Protein AF-A0A8B6HV12-F1 (afdb_monomer_lite)

Sequence (430 aa):
MKSYNDNFTEFLCEVPSLKGTCTEIAQTIPESPYLFPIHIETISIPLNNMDILFTEIISSLREAFEICRKKASEVLVWLLSDTDRNWNEEIPHSLPIGYAMKGCSLPTSPMRNMHNAILQACYDKDIHIACSCFDSQWVKLATRDASDKPLTLLQLQRDVSEKSRKTSRDVILNELTRTPIAQTLEDLTIDKKDKGGHQKSSVQAKWKDKDVQILKKSIADTQILKKLSHDELNVIIGSTEQLQKKAGLMIRKSWRILEKVNGISKLVGDGKQIESERKVRSMLTLREFAARRIKGSSAQNTKKVPKDILNLVYSTISYQAAYIDLIAKCPFDKNFEEIGSTEWFSYPEFNDIRQNLVPACIDAHHLLVNLRSNVCTDGLQNIRKQAWVAVANKNRDIISKSLVIVIIDKQNNAFAKRTFSRDVEIEMRN

Structure (mmCIF, N/CA/C/O backbone):
data_AF-A0A8B6HV12-F1
#
_entry.id   AF-A0A8B6HV12-F1
#
loop_
_atom_site.group_PDB
_atom_site.id
_atom_site.type_symbol
_atom_site.label_atom_id
_atom_site.label_alt_id
_atom_site.label_comp_id
_atom_site.label_asym_id
_atom_site.label_entity_id
_atom_site.label_seq_id
_atom_site.pdbx_PDB_ins_code
_atom_site.Cartn_x
_atom_site.Cartn_y
_atom_site.Cartn_z
_atom_site.occupancy
_atom_site.B_iso_or_equiv
_atom_site.auth_seq_id
_atom_site.auth_comp_id
_atom_site.auth_asym_id
_atom_site.auth_atom_id
_atom_site.pdbx_PDB_model_num
ATOM 1 N N . MET A 1 1 ? 1.681 -13.375 -44.499 1.00 34.62 1 MET A N 1
ATOM 2 C CA . MET A 1 1 ? 2.850 -13.696 -43.657 1.00 34.62 1 MET A CA 1
ATOM 3 C C . MET A 1 1 ? 4.015 -12.798 -44.079 1.00 34.62 1 MET A C 1
ATOM 5 O O . MET A 1 1 ? 4.843 -13.196 -44.886 1.00 34.62 1 MET A O 1
ATOM 9 N N . LYS A 1 2 ? 4.023 -11.536 -43.629 1.00 30.17 2 LYS A N 1
ATOM 10 C CA . LYS A 1 2 ? 5.255 -10.737 -43.634 1.00 30.17 2 LYS A CA 1
ATOM 11 C C . LYS A 1 2 ? 5.960 -11.138 -42.347 1.00 30.17 2 LYS A C 1
ATOM 13 O O . LYS A 1 2 ? 5.398 -10.922 -41.278 1.00 30.17 2 LYS A O 1
ATOM 18 N N . SER A 1 3 ? 7.102 -11.808 -42.458 1.00 33.09 3 SER A N 1
ATOM 19 C CA . SER A 1 3 ? 8.025 -11.965 -41.337 1.00 33.09 3 SER A CA 1
ATOM 20 C C . SER A 1 3 ? 8.177 -10.610 -40.650 1.00 33.09 3 SER A C 1
ATOM 22 O O . SER A 1 3 ? 8.246 -9.587 -41.337 1.00 33.09 3 SER A O 1
ATOM 24 N N . TYR A 1 4 ? 8.207 -10.592 -39.316 1.00 37.22 4 TYR A N 1
ATOM 25 C CA . TYR A 1 4 ? 8.842 -9.504 -38.578 1.00 37.22 4 TYR A CA 1
ATOM 26 C C . TYR A 1 4 ? 10.271 -9.410 -39.129 1.00 37.22 4 TYR A C 1
ATOM 28 O O . TYR A 1 4 ? 11.141 -10.189 -38.760 1.00 37.22 4 TYR A O 1
ATOM 36 N N . ASN A 1 5 ? 10.453 -8.588 -40.163 1.00 36.97 5 ASN A N 1
ATOM 37 C CA . ASN A 1 5 ? 11.727 -8.394 -40.827 1.00 36.97 5 ASN A CA 1
ATOM 38 C C . ASN A 1 5 ? 12.650 -7.750 -39.800 1.00 36.97 5 ASN A C 1
ATOM 40 O O . ASN A 1 5 ? 12.272 -6.737 -39.212 1.00 36.97 5 ASN A O 1
ATOM 44 N N . ASP A 1 6 ? 13.868 -8.273 -39.681 1.00 42.94 6 ASP A N 1
ATOM 45 C CA . ASP A 1 6 ? 14.970 -7.716 -38.882 1.00 42.94 6 ASP A CA 1
ATOM 46 C C . ASP A 1 6 ? 15.202 -6.205 -39.119 1.00 42.94 6 ASP A C 1
ATOM 48 O O . ASP A 1 6 ? 15.826 -5.529 -38.312 1.00 42.94 6 ASP A O 1
ATOM 52 N N . ASN A 1 7 ? 14.630 -5.645 -40.190 1.00 40.28 7 ASN A N 1
ATOM 53 C CA . ASN A 1 7 ? 14.662 -4.229 -40.549 1.00 40.28 7 ASN A CA 1
ATOM 54 C C . ASN A 1 7 ? 13.655 -3.328 -39.795 1.00 40.28 7 ASN A C 1
ATOM 56 O O . ASN A 1 7 ? 13.691 -2.119 -40.009 1.00 40.28 7 ASN A O 1
ATOM 60 N N . PHE A 1 8 ? 12.740 -3.864 -38.972 1.00 43.97 8 PHE A N 1
ATOM 61 C CA . PHE A 1 8 ? 11.731 -3.065 -38.237 1.00 43.97 8 PHE A CA 1
ATOM 62 C C . PHE A 1 8 ? 11.783 -3.213 -36.710 1.00 43.97 8 PHE A C 1
ATOM 64 O O . PHE A 1 8 ? 10.969 -2.616 -36.009 1.00 43.97 8 PHE A O 1
ATOM 71 N N . THR A 1 9 ? 12.729 -3.988 -36.185 1.00 43.44 9 THR A N 1
ATOM 72 C CA . THR A 1 9 ? 12.928 -4.171 -34.743 1.00 43.44 9 THR A CA 1
ATOM 73 C C . THR A 1 9 ? 14.221 -3.489 -34.320 1.00 43.44 9 THR A C 1
ATOM 75 O O . THR A 1 9 ? 15.307 -3.979 -34.608 1.00 43.44 9 THR A O 1
ATOM 78 N N . GLU A 1 10 ? 14.107 -2.351 -33.635 1.00 44.44 10 GLU A N 1
ATOM 79 C CA . GLU A 1 10 ? 15.243 -1.656 -33.029 1.00 44.44 10 GLU A CA 1
ATOM 80 C C . GLU A 1 10 ? 15.335 -2.017 -31.540 1.00 44.44 10 GLU A C 1
ATOM 82 O O . GLU A 1 10 ? 14.363 -1.904 -30.792 1.00 44.44 10 GLU A O 1
ATOM 87 N N . PHE A 1 11 ? 16.511 -2.463 -31.101 1.00 45.81 11 PHE A N 1
ATOM 88 C CA . PHE A 1 11 ? 16.808 -2.650 -29.686 1.00 45.81 11 PHE A CA 1
ATOM 89 C C . PHE A 1 11 ? 16.923 -1.279 -29.013 1.00 45.81 11 PHE A C 1
ATOM 91 O O . PHE A 1 11 ? 17.863 -0.536 -29.283 1.00 45.81 11 PHE A O 1
ATOM 98 N N . LEU A 1 12 ? 15.954 -0.935 -28.161 1.00 48.12 12 LEU A N 1
ATOM 99 C CA . LEU A 1 12 ? 15.852 0.418 -27.609 1.00 48.12 12 LEU A CA 1
ATOM 100 C C . LEU A 1 12 ? 16.973 0.738 -26.619 1.00 48.12 12 LEU A C 1
ATOM 102 O O . LEU A 1 12 ? 17.582 1.801 -26.712 1.00 48.12 12 LEU A O 1
ATOM 106 N N . CYS A 1 13 ? 17.277 -0.168 -25.690 1.00 35.97 13 CYS A N 1
ATOM 107 C CA . CYS A 1 13 ? 18.417 0.003 -24.794 1.00 35.97 13 CYS A CA 1
ATOM 108 C C . CYS A 1 13 ? 18.760 -1.273 -24.018 1.00 35.97 13 CYS A C 1
ATOM 110 O O . CYS A 1 13 ? 17.884 -2.007 -23.555 1.00 35.97 13 CYS A O 1
ATOM 112 N N . GLU A 1 14 ? 20.057 -1.473 -23.784 1.00 37.72 14 GLU A N 1
ATOM 113 C CA . GLU A 1 14 ? 20.550 -2.352 -22.730 1.00 37.72 14 GLU A CA 1
ATOM 114 C C . GLU A 1 14 ? 20.715 -1.490 -21.487 1.00 37.72 14 GLU A C 1
ATOM 116 O O . GLU A 1 14 ? 21.458 -0.508 -21.501 1.00 37.72 14 GLU A O 1
ATOM 121 N N . VAL A 1 15 ? 20.021 -1.836 -20.406 1.00 37.62 15 VAL A N 1
ATOM 122 C CA . VAL A 1 15 ? 20.303 -1.208 -19.122 1.00 37.62 15 VAL A CA 1
ATOM 123 C C . VAL A 1 15 ? 21.504 -1.949 -18.548 1.00 37.62 15 VAL A C 1
ATOM 125 O O . VAL A 1 15 ? 21.370 -3.130 -18.210 1.00 37.62 15 VAL A O 1
ATOM 128 N N . PRO A 1 16 ? 22.687 -1.316 -18.449 1.00 35.84 16 PRO A N 1
ATOM 129 C CA . PRO A 1 16 ? 23.860 -2.007 -17.954 1.00 35.84 16 PRO A CA 1
ATOM 130 C C . PRO A 1 16 ? 23.553 -2.559 -16.562 1.00 35.84 16 PRO A C 1
ATOM 132 O O . PRO A 1 16 ? 23.047 -1.854 -15.685 1.00 35.84 16 PRO 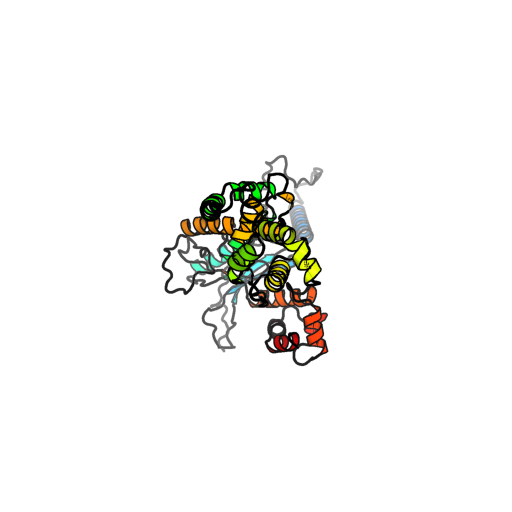A O 1
ATOM 135 N N . SER A 1 17 ? 23.870 -3.840 -16.357 1.00 33.25 17 SER A N 1
ATOM 136 C CA . SER A 1 17 ? 24.008 -4.401 -15.015 1.00 33.25 17 SER A CA 1
ATOM 137 C C . SER A 1 17 ? 24.806 -3.400 -14.182 1.00 33.25 17 SER A C 1
ATOM 139 O O . SER A 1 17 ? 25.879 -2.986 -14.620 1.00 33.25 17 SER A O 1
ATOM 141 N N . LEU A 1 18 ? 24.270 -2.982 -13.028 1.00 34.25 18 LEU A N 1
ATOM 142 C CA . LEU A 1 18 ? 24.959 -2.105 -12.079 1.00 34.25 18 LEU A CA 1
ATOM 143 C C . LEU A 1 18 ? 26.288 -2.758 -11.673 1.00 34.25 18 LEU A C 1
ATOM 145 O O . LEU A 1 18 ? 26.372 -3.485 -10.683 1.00 34.25 18 LEU A O 1
ATOM 149 N N . LYS A 1 19 ? 27.332 -2.519 -12.461 1.00 35.25 19 LYS A N 1
ATOM 150 C CA . LYS A 1 19 ? 28.715 -2.720 -12.075 1.00 35.25 19 LYS A CA 1
ATOM 151 C C . LYS A 1 19 ? 29.102 -1.495 -11.263 1.00 35.25 19 LYS A C 1
ATOM 153 O O . LYS A 1 19 ? 29.006 -0.371 -11.749 1.00 35.25 19 LYS A O 1
ATOM 158 N N . GLY A 1 20 ? 29.580 -1.733 -10.041 1.00 41.12 20 GLY A N 1
ATOM 159 C CA . GLY A 1 20 ? 30.559 -0.829 -9.452 1.00 41.12 20 GLY A CA 1
ATOM 160 C C . GLY A 1 20 ? 31.652 -0.609 -10.493 1.00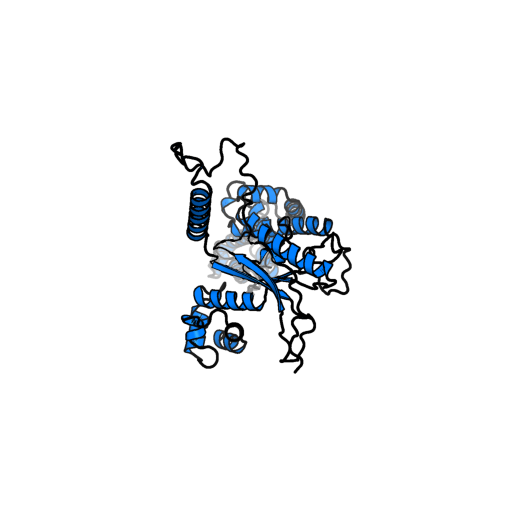 41.12 20 GLY A C 1
ATOM 161 O O . GLY A 1 20 ? 32.151 -1.564 -11.093 1.00 41.12 20 GLY A O 1
ATOM 162 N N . THR A 1 21 ? 31.924 0.648 -10.798 1.00 29.94 21 THR A N 1
ATOM 163 C CA . THR A 1 21 ? 32.889 1.033 -11.817 1.00 29.94 21 THR A CA 1
ATOM 164 C C . THR A 1 21 ? 34.280 0.572 -11.384 1.00 29.94 21 THR A C 1
ATOM 166 O O . THR A 1 21 ? 34.861 1.090 -10.439 1.00 29.94 21 THR A O 1
ATOM 169 N N . CYS A 1 22 ? 34.844 -0.410 -12.092 1.00 35.16 22 CYS A N 1
ATOM 170 C CA . CYS A 1 22 ? 36.248 -0.821 -11.959 1.00 35.16 22 CYS A CA 1
ATOM 171 C C . CYS A 1 22 ? 37.221 0.158 -12.644 1.00 35.16 22 CYS A C 1
ATOM 173 O O . CYS A 1 22 ? 38.280 -0.259 -13.098 1.00 35.16 22 CYS A O 1
ATOM 175 N N . THR A 1 23 ? 36.889 1.445 -12.754 1.00 32.81 23 THR A N 1
ATOM 176 C CA . THR A 1 23 ? 37.728 2.416 -13.478 1.00 32.81 23 THR A CA 1
ATOM 177 C C . THR A 1 23 ? 38.331 3.509 -12.610 1.00 32.81 23 THR A C 1
ATOM 179 O O . THR A 1 23 ? 39.078 4.325 -13.127 1.00 32.81 23 THR A O 1
ATOM 182 N N . GLU A 1 24 ? 38.135 3.470 -11.293 1.00 34.88 24 GLU A N 1
ATOM 183 C CA . GLU A 1 24 ? 38.928 4.280 -10.363 1.00 34.88 24 GLU A CA 1
ATOM 184 C C . GLU A 1 24 ? 39.480 3.405 -9.235 1.00 34.88 24 GLU A C 1
ATOM 186 O O . GLU A 1 24 ? 39.283 3.653 -8.052 1.00 34.88 24 GLU A O 1
ATOM 191 N N . ILE A 1 25 ? 40.249 2.377 -9.607 1.00 35.16 25 ILE A N 1
ATOM 192 C CA . ILE A 1 25 ? 41.368 1.949 -8.756 1.00 35.16 25 ILE A CA 1
ATOM 193 C C . ILE A 1 25 ? 42.510 2.936 -9.028 1.00 35.16 25 ILE A C 1
ATOM 195 O O . ILE A 1 25 ? 43.546 2.596 -9.591 1.00 35.16 25 ILE A O 1
ATOM 199 N N . ALA A 1 26 ? 42.286 4.199 -8.670 1.00 32.53 26 ALA A N 1
ATOM 200 C CA . ALA A 1 26 ? 43.375 5.070 -8.284 1.00 32.53 26 ALA A CA 1
ATOM 201 C C . ALA A 1 26 ? 43.562 4.834 -6.786 1.00 32.53 26 ALA A C 1
ATOM 203 O O . ALA A 1 26 ? 42.659 5.033 -5.975 1.00 32.53 26 ALA A O 1
ATOM 204 N N . GLN A 1 27 ? 44.729 4.311 -6.441 1.00 38.81 27 GLN A N 1
ATOM 205 C CA . GLN A 1 27 ? 45.212 4.159 -5.080 1.00 38.81 27 GLN A CA 1
ATOM 206 C C . GLN A 1 27 ? 45.199 5.517 -4.355 1.00 38.81 27 GLN A C 1
ATOM 208 O O . GLN A 1 27 ? 46.199 6.223 -4.406 1.00 38.81 27 GLN A O 1
ATOM 213 N N . THR A 1 28 ? 44.114 5.922 -3.689 1.00 37.81 28 THR A N 1
ATOM 214 C CA . THR A 1 28 ? 44.149 7.189 -2.924 1.00 37.81 28 THR A CA 1
ATOM 215 C C . THR A 1 28 ? 43.340 7.244 -1.632 1.00 37.81 28 THR A C 1
ATOM 217 O O . THR A 1 28 ? 43.412 8.267 -0.959 1.00 37.81 28 THR A O 1
ATOM 220 N N . ILE A 1 29 ? 42.640 6.189 -1.196 1.00 38.66 29 ILE A N 1
ATOM 221 C CA . ILE A 1 29 ? 41.880 6.256 0.067 1.00 38.66 29 ILE A CA 1
ATOM 222 C C . ILE A 1 29 ? 42.426 5.244 1.086 1.00 38.66 29 ILE A C 1
ATOM 224 O O . ILE A 1 29 ? 42.129 4.050 0.981 1.00 38.66 29 ILE A O 1
ATOM 228 N N . PRO A 1 30 ? 43.214 5.691 2.084 1.00 38.28 30 PRO A N 1
ATOM 229 C CA . PRO A 1 30 ? 43.403 4.927 3.310 1.00 38.28 30 PRO A CA 1
ATOM 230 C C . PRO A 1 30 ? 42.019 4.760 3.958 1.00 38.28 30 PRO A C 1
ATOM 232 O O . PRO A 1 30 ? 41.317 5.754 4.088 1.00 38.28 30 PRO A O 1
ATOM 235 N N . GLU A 1 31 ? 41.646 3.530 4.347 1.00 44.97 31 GLU A N 1
ATOM 236 C CA . GLU A 1 31 ? 40.352 3.131 4.968 1.00 44.97 31 GLU A CA 1
ATOM 237 C C . GLU A 1 31 ? 39.245 2.570 4.038 1.00 44.97 31 GLU A C 1
ATOM 239 O O . GLU A 1 31 ? 38.060 2.595 4.372 1.00 44.97 31 GLU A O 1
ATOM 244 N N . SER A 1 32 ? 39.594 1.959 2.899 1.00 40.44 32 SER A N 1
ATOM 245 C CA . SER A 1 32 ? 38.629 1.144 2.134 1.00 40.44 32 SER A CA 1
ATOM 246 C C . SER A 1 32 ? 38.302 -0.192 2.841 1.00 40.44 32 SER A C 1
ATOM 248 O O . SER A 1 32 ? 39.226 -0.915 3.222 1.00 40.44 32 SER A O 1
ATOM 250 N N . PRO A 1 33 ? 37.017 -0.599 2.950 1.00 36.94 33 PRO A N 1
ATOM 251 C CA . PRO A 1 33 ? 36.605 -1.876 3.550 1.00 36.94 33 PRO A CA 1
ATOM 252 C C . PRO A 1 33 ? 36.932 -3.110 2.684 1.00 36.94 33 PRO A C 1
ATOM 254 O O . PRO A 1 33 ? 36.574 -4.228 3.048 1.00 36.94 33 PRO A O 1
ATOM 257 N N . TYR A 1 34 ? 37.607 -2.924 1.544 1.00 36.28 34 TYR A N 1
ATOM 258 C CA . TYR A 1 34 ? 37.983 -3.976 0.593 1.00 36.28 34 TYR A CA 1
ATOM 259 C C . TYR A 1 34 ? 39.492 -4.277 0.599 1.00 36.28 34 TYR A C 1
ATOM 261 O O . TYR A 1 34 ? 40.091 -4.518 -0.448 1.00 36.28 34 TYR A O 1
ATOM 269 N N . LEU A 1 35 ? 40.125 -4.261 1.774 1.00 34.62 35 LEU A N 1
ATOM 270 C CA . LEU A 1 35 ? 41.507 -4.711 1.949 1.00 34.62 35 LEU A CA 1
ATOM 271 C C . LEU A 1 35 ? 41.564 -6.247 1.993 1.00 34.62 35 LEU A C 1
ATOM 273 O O . LEU A 1 35 ? 41.296 -6.855 3.027 1.00 34.62 35 LEU A O 1
ATOM 277 N N . PHE A 1 36 ? 41.961 -6.875 0.887 1.00 38.31 36 PHE A N 1
ATOM 278 C CA . PHE A 1 36 ? 42.580 -8.203 0.922 1.00 38.31 36 PHE A CA 1
ATOM 279 C C . PHE A 1 36 ? 44.100 -8.020 0.829 1.00 38.31 36 PHE A C 1
ATOM 281 O O . PHE A 1 36 ? 44.557 -7.341 -0.093 1.00 38.31 36 PHE A O 1
ATOM 288 N N . PRO A 1 37 ? 44.909 -8.590 1.742 1.00 33.69 37 PRO A N 1
ATOM 289 C CA . PRO A 1 37 ? 46.354 -8.534 1.604 1.00 33.69 37 PRO A CA 1
ATOM 290 C C . PRO A 1 37 ? 46.769 -9.488 0.479 1.00 33.69 37 PRO A C 1
ATOM 292 O O . PRO A 1 37 ? 46.736 -10.705 0.645 1.00 33.69 37 PRO A O 1
ATOM 295 N N . ILE A 1 38 ? 47.149 -8.941 -0.675 1.00 37.09 38 ILE A N 1
ATOM 296 C CA . ILE A 1 38 ? 47.872 -9.698 -1.699 1.00 37.09 38 ILE A CA 1
ATOM 297 C C . ILE A 1 38 ? 49.355 -9.421 -1.464 1.00 37.09 38 ILE A C 1
ATOM 299 O O . ILE A 1 38 ? 49.856 -8.348 -1.796 1.00 37.09 38 ILE A O 1
ATOM 303 N N . HIS A 1 39 ? 50.055 -10.378 -0.857 1.00 32.56 39 HIS A N 1
ATOM 304 C CA . HIS A 1 39 ? 51.513 -10.393 -0.891 1.00 32.56 39 HIS A CA 1
ATOM 305 C C . HIS A 1 39 ? 51.941 -10.703 -2.326 1.00 32.56 39 HIS A C 1
ATOM 307 O O . HIS A 1 39 ? 51.867 -11.845 -2.768 1.00 32.56 39 HIS A O 1
ATOM 313 N N . ILE A 1 40 ? 52.341 -9.671 -3.067 1.00 38.94 40 ILE A N 1
ATOM 314 C CA . ILE A 1 40 ? 53.006 -9.847 -4.356 1.00 38.94 40 ILE A CA 1
ATOM 315 C C . ILE A 1 40 ? 54.492 -10.000 -4.047 1.00 38.94 40 ILE A C 1
ATOM 317 O O . ILE A 1 40 ? 55.184 -9.015 -3.792 1.00 38.94 40 ILE A O 1
ATOM 321 N N . GLU A 1 41 ? 54.975 -11.240 -4.022 1.00 35.75 41 GLU A N 1
ATOM 322 C CA . GLU A 1 41 ? 56.409 -11.487 -4.126 1.00 35.75 41 GLU A CA 1
ATOM 323 C C . GLU A 1 41 ? 56.866 -11.023 -5.511 1.00 35.75 41 GLU A C 1
ATOM 325 O O . GLU A 1 41 ? 56.341 -11.449 -6.541 1.00 35.75 41 GLU A O 1
ATOM 330 N N . THR A 1 42 ? 57.812 -10.088 -5.545 1.00 38.34 42 THR A N 1
ATOM 331 C CA . THR A 1 42 ? 58.391 -9.567 -6.782 1.00 38.34 42 THR A CA 1
ATOM 332 C C . THR A 1 42 ? 59.242 -10.656 -7.428 1.00 38.34 42 THR A C 1
ATOM 334 O O . THR A 1 42 ? 60.418 -10.820 -7.111 1.00 38.34 42 THR A O 1
ATOM 337 N N . ILE A 1 43 ? 58.644 -11.412 -8.346 1.00 47.03 43 ILE A N 1
ATOM 338 C CA . ILE A 1 43 ? 59.371 -12.349 -9.202 1.00 47.03 43 ILE A CA 1
ATOM 339 C C . ILE A 1 43 ? 59.938 -11.548 -10.379 1.00 47.03 43 ILE A C 1
ATOM 341 O O . ILE A 1 43 ? 59.193 -10.966 -11.168 1.00 47.03 43 ILE A O 1
ATOM 345 N N . SER A 1 44 ? 61.264 -11.494 -10.502 1.00 44.03 44 SER A N 1
ATOM 346 C CA . SER A 1 44 ? 61.935 -10.942 -11.678 1.00 44.03 44 SER A CA 1
ATOM 347 C C . SER A 1 44 ? 61.836 -11.938 -12.838 1.00 44.03 44 SER A C 1
ATOM 349 O O . SER A 1 44 ? 62.525 -12.956 -12.863 1.00 44.03 44 SER A O 1
ATOM 351 N N . ILE A 1 45 ? 60.961 -11.659 -13.807 1.00 51.03 45 ILE A N 1
ATOM 352 C CA . ILE A 1 45 ? 60.772 -12.508 -14.992 1.00 51.03 45 ILE A CA 1
ATOM 353 C C . ILE A 1 45 ? 61.459 -11.847 -16.201 1.00 51.03 45 ILE A C 1
ATOM 355 O O . ILE A 1 45 ? 61.253 -10.655 -16.441 1.00 51.03 45 ILE A O 1
ATOM 359 N N . PRO A 1 46 ? 62.292 -12.577 -16.967 1.00 51.94 46 PRO A N 1
ATOM 360 C CA . PRO A 1 46 ? 62.948 -12.042 -18.156 1.00 51.94 46 PRO A CA 1
ATOM 361 C C . PRO A 1 46 ? 61.927 -11.689 -19.252 1.00 51.94 46 PRO A C 1
ATOM 363 O O . PRO A 1 46 ? 60.988 -12.439 -19.516 1.00 51.94 46 PRO A O 1
ATOM 366 N N . LEU A 1 47 ? 62.160 -10.555 -19.925 1.00 55.09 47 LEU A N 1
ATOM 367 C CA . LEU A 1 47 ? 61.275 -9.901 -20.906 1.00 55.09 47 LEU A CA 1
ATOM 368 C C . LEU A 1 47 ? 60.810 -10.766 -22.094 1.00 55.09 47 LEU A C 1
ATOM 370 O O . LEU A 1 47 ? 59.881 -10.376 -22.794 1.00 55.09 47 LEU A O 1
ATOM 374 N N . ASN A 1 48 ? 61.403 -11.939 -22.318 1.00 57.53 48 ASN A N 1
ATOM 375 C CA . ASN A 1 48 ? 61.129 -12.761 -23.499 1.00 57.53 48 ASN A CA 1
ATOM 376 C C . ASN A 1 48 ? 59.826 -13.579 -23.421 1.00 57.53 48 ASN A C 1
ATOM 378 O O . ASN A 1 48 ? 59.463 -14.196 -24.415 1.00 57.53 48 ASN A O 1
ATOM 382 N N . ASN A 1 49 ? 59.110 -13.561 -22.289 1.00 57.53 49 ASN A N 1
ATOM 383 C CA . ASN A 1 49 ? 57.855 -14.309 -22.096 1.00 57.53 49 ASN A CA 1
ATOM 384 C C . ASN A 1 49 ? 56.663 -13.427 -21.676 1.00 57.53 49 ASN A C 1
ATOM 386 O O . ASN A 1 49 ? 55.656 -13.942 -21.189 1.00 57.53 49 ASN A O 1
ATOM 390 N N . MET A 1 50 ? 56.756 -12.104 -21.851 1.00 58.50 50 MET A N 1
ATOM 391 C CA . MET A 1 50 ? 55.723 -11.166 -21.387 1.00 58.50 50 MET A CA 1
ATOM 392 C C . MET A 1 50 ? 54.350 -11.426 -22.019 1.00 58.50 50 MET A C 1
ATOM 394 O O . MET A 1 50 ? 53.351 -11.365 -21.313 1.00 58.50 50 MET A O 1
ATOM 398 N N . ASP A 1 51 ? 54.282 -11.797 -23.299 1.00 63.94 51 ASP A N 1
ATOM 399 C CA . ASP A 1 51 ? 53.001 -12.061 -23.975 1.00 63.94 51 ASP A CA 1
ATOM 400 C C . ASP A 1 51 ? 52.294 -13.316 -23.440 1.00 63.94 51 ASP A C 1
ATOM 402 O O . ASP A 1 51 ? 51.070 -13.334 -23.281 1.00 63.94 51 ASP A O 1
ATOM 406 N N . ILE A 1 52 ? 53.063 -14.356 -23.102 1.00 67.50 52 ILE A N 1
ATOM 407 C CA . ILE A 1 52 ? 52.541 -15.585 -22.489 1.00 67.50 52 ILE A CA 1
ATOM 408 C C . ILE A 1 52 ? 52.047 -15.269 -21.074 1.00 67.50 52 ILE A C 1
ATOM 410 O O . ILE A 1 52 ? 50.917 -15.607 -20.729 1.00 67.50 52 ILE A O 1
ATOM 414 N N . LEU A 1 53 ? 52.839 -14.517 -20.303 1.00 70.25 53 LEU A N 1
ATOM 415 C CA . LEU A 1 53 ? 52.487 -14.091 -18.950 1.00 70.25 53 LEU A CA 1
ATOM 416 C C . LEU A 1 53 ? 51.226 -13.208 -18.933 1.00 70.25 53 LEU A C 1
ATOM 418 O O . LEU A 1 53 ? 50.340 -13.409 -18.107 1.00 70.25 53 LEU A O 1
ATOM 422 N N . PHE A 1 54 ? 51.093 -12.256 -19.862 1.00 73.56 54 PHE A N 1
ATOM 423 C CA . PHE A 1 54 ? 49.888 -11.430 -19.986 1.00 73.56 54 PHE A CA 1
ATOM 424 C C . PHE A 1 54 ? 48.665 -12.255 -20.379 1.00 73.56 54 PHE A C 1
ATOM 426 O O . PHE A 1 54 ? 47.576 -12.016 -19.857 1.00 73.56 54 PHE A O 1
ATOM 433 N N . THR A 1 55 ? 48.834 -13.243 -21.256 1.00 73.50 55 THR A N 1
ATOM 434 C CA . THR A 1 55 ? 47.748 -14.150 -21.640 1.00 73.50 55 THR A CA 1
ATOM 435 C C . THR A 1 55 ? 47.286 -14.987 -20.445 1.00 73.50 55 THR A C 1
ATOM 437 O O . THR A 1 55 ? 46.083 -15.097 -20.203 1.00 73.50 55 THR A O 1
ATOM 440 N N . GLU A 1 56 ? 48.218 -15.506 -19.644 1.00 75.31 56 GLU A N 1
ATOM 441 C CA . GLU A 1 56 ? 47.929 -16.260 -18.418 1.00 75.31 56 GLU A CA 1
ATOM 442 C C . GLU A 1 56 ? 47.290 -15.389 -17.330 1.00 75.31 56 GLU A C 1
ATOM 444 O O . GLU A 1 56 ? 46.332 -15.820 -16.684 1.00 75.31 56 GLU A O 1
ATOM 449 N N . ILE A 1 57 ? 47.743 -14.142 -17.167 1.00 74.25 57 ILE A N 1
ATOM 450 C CA . ILE A 1 57 ? 47.142 -13.171 -16.241 1.00 74.25 57 ILE A CA 1
ATOM 451 C C . ILE A 1 57 ? 45.719 -12.821 -16.683 1.00 74.25 57 ILE A C 1
ATOM 453 O O . ILE A 1 57 ? 44.806 -12.851 -15.861 1.00 74.25 57 ILE A O 1
ATOM 457 N N . ILE A 1 58 ? 45.487 -12.531 -17.967 1.00 74.50 58 ILE A N 1
ATOM 458 C CA . ILE A 1 58 ? 44.140 -12.251 -18.490 1.00 74.50 58 ILE A CA 1
ATOM 459 C C . ILE A 1 58 ? 43.237 -13.478 -18.333 1.00 74.50 58 ILE A C 1
ATOM 461 O O . ILE A 1 58 ? 42.074 -13.328 -17.955 1.00 74.50 58 ILE A O 1
ATOM 465 N N . SER A 1 59 ? 43.757 -14.681 -18.589 1.00 76.88 59 SER A N 1
ATOM 466 C CA . SER A 1 59 ? 43.022 -15.932 -18.386 1.00 76.88 59 SER A CA 1
ATOM 467 C C . SER A 1 59 ? 42.640 -16.116 -16.918 1.00 76.88 59 SER A C 1
ATOM 469 O O . SER A 1 59 ? 41.470 -16.329 -16.615 1.00 76.88 59 SER A O 1
ATOM 471 N N . SER A 1 60 ? 43.592 -15.926 -16.004 1.00 75.88 60 SER A N 1
ATOM 472 C CA . SER A 1 60 ? 43.377 -16.038 -14.556 1.00 75.88 60 SER A CA 1
ATOM 473 C C . SER A 1 60 ? 42.420 -14.967 -14.033 1.00 75.88 60 SER A C 1
ATOM 475 O O . SER A 1 60 ? 41.579 -15.249 -13.187 1.00 75.88 60 SER A O 1
ATOM 477 N N . LEU A 1 61 ? 42.486 -13.740 -14.562 1.00 74.06 61 LEU A N 1
ATOM 478 C CA . LEU A 1 61 ? 41.545 -12.667 -14.238 1.00 74.06 61 LEU A CA 1
ATOM 479 C C . LEU A 1 61 ? 40.138 -12.961 -14.766 1.00 74.06 61 LEU A C 1
ATOM 481 O O . LEU A 1 61 ? 39.167 -12.654 -14.078 1.00 74.06 61 LEU A O 1
ATOM 485 N N . ARG A 1 62 ? 40.001 -13.562 -15.956 1.00 70.06 62 ARG A N 1
ATOM 486 C CA . ARG A 1 62 ? 38.704 -14.016 -16.487 1.00 70.06 62 ARG A CA 1
ATOM 487 C C . ARG A 1 62 ? 38.137 -15.164 -15.665 1.00 70.06 62 ARG A C 1
ATOM 489 O O . ARG A 1 62 ? 36.959 -15.130 -15.336 1.00 70.06 62 ARG A O 1
ATOM 496 N N . GLU A 1 63 ? 38.958 -16.139 -15.304 1.00 73.44 63 GLU A N 1
ATOM 497 C CA . GLU A 1 63 ? 38.549 -17.263 -14.465 1.00 73.44 63 GLU A CA 1
ATOM 498 C C . GLU A 1 63 ? 38.147 -16.784 -13.066 1.00 73.44 63 GLU A C 1
ATOM 500 O O . GLU A 1 63 ? 37.052 -17.089 -12.599 1.00 73.44 63 GLU A O 1
ATOM 505 N N . ALA A 1 64 ? 38.957 -15.926 -12.441 1.00 68.31 64 ALA A N 1
ATOM 506 C CA . ALA A 1 64 ? 38.617 -15.282 -11.178 1.00 68.31 64 ALA A CA 1
ATOM 507 C C . ALA A 1 64 ? 37.344 -14.433 -11.302 1.00 68.31 64 ALA A C 1
ATOM 509 O O . ALA A 1 64 ? 36.514 -14.452 -10.396 1.00 68.31 64 ALA A O 1
ATOM 510 N N . PHE A 1 65 ? 37.142 -13.728 -12.419 1.00 67.50 65 PHE A N 1
ATOM 511 C CA . PHE A 1 65 ? 35.911 -12.987 -12.687 1.00 67.50 65 PHE A CA 1
ATOM 512 C C . PHE A 1 65 ? 34.698 -13.917 -12.796 1.00 67.50 65 PHE A C 1
ATOM 514 O O . PHE A 1 65 ? 33.695 -13.640 -12.149 1.00 67.50 65 PHE A O 1
ATOM 521 N N . GLU A 1 66 ? 34.774 -15.019 -13.544 1.00 68.25 66 GLU A N 1
ATOM 522 C CA . GLU A 1 66 ? 33.676 -15.987 -13.686 1.00 68.25 66 GLU A CA 1
ATOM 523 C C . GLU A 1 66 ? 33.366 -16.713 -12.367 1.00 68.25 66 GLU A C 1
ATOM 525 O O . GLU A 1 66 ? 32.196 -16.885 -12.020 1.00 68.25 66 GLU A O 1
ATOM 530 N N . ILE A 1 67 ? 34.390 -17.061 -11.581 1.00 67.94 67 ILE A N 1
ATOM 531 C CA . ILE A 1 67 ? 34.238 -17.661 -10.245 1.00 67.94 67 ILE A CA 1
ATOM 532 C C . ILE A 1 67 ? 33.616 -16.658 -9.264 1.00 67.94 67 ILE A C 1
ATOM 534 O O . ILE A 1 67 ? 32.718 -17.008 -8.495 1.00 67.94 67 ILE A O 1
ATOM 538 N N . CYS A 1 68 ? 34.075 -15.403 -9.283 1.00 60.28 68 CYS A N 1
ATOM 539 C CA . CYS A 1 68 ? 33.600 -14.359 -8.373 1.00 60.28 68 CYS A CA 1
ATOM 540 C C . CYS A 1 68 ? 32.295 -13.697 -8.838 1.00 60.28 68 CYS A C 1
ATOM 542 O O . CYS A 1 68 ? 31.681 -12.944 -8.070 1.00 60.28 68 CYS A O 1
ATOM 544 N N . ARG A 1 69 ? 31.850 -13.937 -10.079 1.00 62.09 69 ARG A N 1
ATOM 545 C CA . ARG A 1 69 ? 30.622 -13.347 -10.609 1.00 62.09 69 ARG A CA 1
ATOM 546 C C . ARG A 1 69 ? 29.444 -13.884 -9.811 1.00 62.09 69 ARG A C 1
ATOM 548 O O . ARG A 1 69 ? 29.073 -15.054 -9.888 1.00 62.09 69 ARG A O 1
ATOM 555 N N . LYS A 1 70 ? 28.789 -12.990 -9.070 1.00 63.25 70 LYS A N 1
ATOM 556 C CA . LYS A 1 70 ? 27.513 -13.308 -8.431 1.00 63.25 70 LYS A CA 1
ATOM 557 C C . LYS A 1 70 ? 26.505 -13.632 -9.529 1.00 63.25 70 LYS A C 1
ATOM 559 O O . LYS A 1 70 ? 26.143 -12.759 -10.318 1.00 63.25 70 LYS A O 1
ATOM 564 N N . LYS A 1 71 ? 26.078 -14.895 -9.591 1.00 69.06 71 LYS A N 1
ATOM 565 C CA . LYS A 1 71 ? 25.007 -15.330 -10.490 1.00 69.06 71 LYS A CA 1
ATOM 566 C C . LYS A 1 71 ? 23.777 -14.461 -10.231 1.00 69.06 71 LYS A C 1
ATOM 568 O O . LYS A 1 71 ? 23.383 -14.268 -9.080 1.00 69.06 71 LYS A O 1
ATOM 573 N N . ALA A 1 72 ? 23.198 -13.921 -11.298 1.00 76.44 72 ALA A N 1
ATOM 574 C CA . ALA A 1 72 ? 21.903 -13.269 -11.199 1.00 76.44 72 ALA A CA 1
ATOM 575 C C . ALA A 1 72 ? 20.875 -14.319 -10.774 1.00 76.44 72 ALA A C 1
ATOM 577 O O . ALA A 1 72 ? 20.864 -15.429 -11.308 1.00 76.44 72 ALA A O 1
ATOM 578 N N . SER A 1 73 ? 20.047 -13.980 -9.793 1.00 82.12 73 SER A N 1
ATOM 579 C CA . SER A 1 73 ? 18.938 -14.836 -9.376 1.00 82.12 73 SER A CA 1
ATOM 580 C C . SER A 1 73 ? 17.692 -14.581 -10.216 1.00 82.12 73 SER A C 1
ATOM 582 O O . SER A 1 73 ? 16.835 -15.451 -10.305 1.00 82.12 73 SER A O 1
ATOM 584 N N . GLU A 1 74 ? 17.579 -13.388 -10.807 1.00 82.75 74 GLU A N 1
ATOM 585 C CA . GLU A 1 74 ? 16.394 -12.934 -11.531 1.00 82.75 74 GLU A CA 1
ATOM 586 C C . GLU A 1 74 ? 16.793 -12.108 -12.762 1.00 82.75 74 GLU A C 1
ATOM 588 O O . GLU A 1 74 ? 17.806 -11.399 -12.759 1.00 82.75 74 GLU A O 1
ATOM 593 N N . VAL A 1 75 ? 15.960 -12.167 -13.801 1.00 85.69 75 VAL A N 1
ATOM 594 C CA . VAL A 1 75 ? 16.010 -11.258 -14.951 1.00 85.69 75 VAL A CA 1
ATOM 595 C C . VAL A 1 75 ? 14.840 -10.294 -14.823 1.00 85.69 75 VAL A C 1
ATOM 597 O O . VAL A 1 75 ? 13.694 -10.714 -14.684 1.00 85.69 75 VAL A O 1
ATOM 600 N N . LEU A 1 76 ? 15.134 -9.002 -14.849 1.00 88.62 76 LEU A N 1
ATOM 601 C CA . LEU A 1 76 ? 14.141 -7.946 -14.966 1.00 88.62 76 LEU A CA 1
ATOM 602 C C . LEU A 1 76 ? 13.947 -7.647 -16.445 1.00 88.62 76 LEU A C 1
ATOM 604 O O . LEU A 1 76 ? 14.928 -7.501 -17.169 1.00 88.62 76 LEU A O 1
ATOM 608 N N . VAL A 1 77 ? 12.698 -7.536 -16.881 1.00 89.88 77 VAL A N 1
ATOM 609 C CA . VAL A 1 77 ? 12.350 -7.202 -18.262 1.00 89.88 77 VAL A CA 1
ATOM 610 C C . VAL A 1 77 ? 11.352 -6.054 -18.235 1.00 89.88 77 VAL A C 1
ATOM 612 O O . VAL A 1 77 ? 10.368 -6.103 -17.498 1.00 89.88 77 VAL A O 1
ATOM 615 N N . TRP A 1 78 ? 11.609 -5.023 -19.034 1.00 92.00 78 TRP A N 1
ATOM 616 C CA . TRP A 1 78 ? 10.654 -3.956 -19.303 1.00 92.00 78 TRP A CA 1
ATOM 617 C C . TRP A 1 78 ? 9.876 -4.325 -20.553 1.00 92.00 78 TRP A C 1
ATOM 619 O O . TRP A 1 78 ? 10.455 -4.545 -21.616 1.00 92.00 78 TRP A O 1
ATOM 629 N N . LEU A 1 79 ? 8.562 -4.409 -20.396 1.00 91.19 79 LEU A N 1
ATOM 630 C CA . LEU A 1 79 ? 7.635 -4.752 -21.459 1.00 91.19 79 LEU A CA 1
ATOM 631 C C . LEU A 1 79 ? 6.843 -3.501 -21.836 1.00 91.19 79 LEU A C 1
ATOM 633 O O . LEU A 1 79 ? 6.206 -2.890 -20.978 1.00 91.19 79 LEU A O 1
ATOM 637 N N . LEU A 1 80 ? 6.876 -3.133 -23.111 1.00 89.19 80 LEU A N 1
ATOM 638 C CA . LEU A 1 80 ? 6.031 -2.095 -23.684 1.00 89.19 80 LEU A CA 1
ATOM 639 C C . LEU A 1 80 ? 4.756 -2.740 -24.211 1.00 89.19 80 LEU A C 1
ATOM 641 O O . LEU A 1 80 ? 4.822 -3.726 -24.937 1.00 89.19 80 LEU A O 1
ATOM 645 N N . SER A 1 81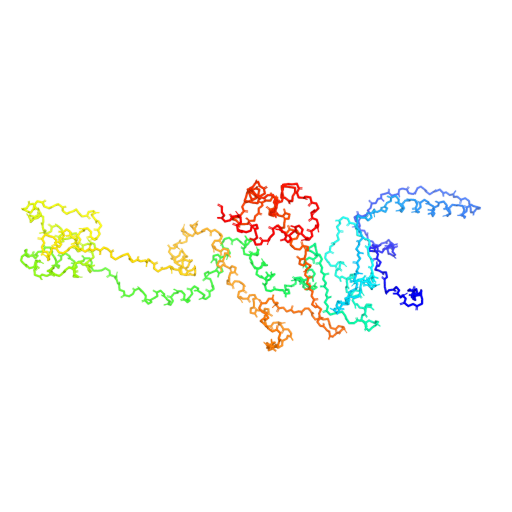 ? 3.603 -2.204 -23.834 1.00 86.44 81 SER A N 1
ATOM 646 C CA . SER A 1 81 ? 2.303 -2.664 -24.328 1.00 86.44 81 SER A CA 1
ATOM 647 C C . SER A 1 81 ? 1.526 -1.470 -24.847 1.00 86.44 81 SER A C 1
ATOM 649 O O . SER A 1 81 ? 1.608 -0.390 -24.262 1.00 86.44 81 SER A O 1
ATOM 651 N N . ASP A 1 82 ? 0.769 -1.681 -25.916 1.00 81.38 82 ASP A N 1
ATOM 652 C CA . ASP A 1 82 ? -0.162 -0.679 -26.422 1.00 81.38 82 ASP A CA 1
ATOM 653 C C . ASP A 1 82 ? -1.303 -0.462 -25.409 1.00 81.38 82 ASP A C 1
ATOM 655 O O . ASP A 1 82 ? -1.778 -1.410 -24.767 1.00 81.38 82 ASP A O 1
ATOM 659 N N . THR A 1 83 ? -1.724 0.791 -25.235 1.00 73.75 83 THR A N 1
ATOM 660 C CA . THR A 1 83 ? -2.895 1.144 -24.422 1.00 73.75 83 THR A CA 1
ATOM 661 C C . THR A 1 83 ? -4.183 0.697 -25.097 1.00 73.75 83 THR A C 1
ATOM 663 O O . THR A 1 83 ? -5.110 0.243 -24.415 1.00 73.75 83 THR A O 1
ATOM 666 N N . ASP A 1 84 ? -4.206 0.744 -26.428 1.00 65.88 84 ASP A N 1
ATOM 667 C CA . ASP A 1 84 ? -5.280 0.205 -27.241 1.00 65.88 84 ASP A CA 1
ATOM 668 C C . ASP A 1 84 ? -4.999 -1.279 -27.415 1.00 65.88 84 ASP A C 1
ATOM 670 O O . ASP A 1 84 ? -4.311 -1.711 -28.338 1.00 65.88 84 ASP A O 1
ATOM 674 N N . ARG A 1 85 ? -5.474 -2.081 -26.452 1.00 56.41 85 ARG A N 1
ATOM 675 C CA . ARG A 1 85 ? -5.341 -3.541 -26.492 1.00 56.41 85 ARG A CA 1
ATOM 676 C C . ARG A 1 85 ? -5.877 -4.053 -27.827 1.00 56.41 85 ARG A C 1
ATOM 678 O O . ARG A 1 85 ? -7.082 -4.249 -27.983 1.00 56.41 85 ARG A O 1
ATOM 685 N N . ASN A 1 86 ? -4.975 -4.279 -28.776 1.00 52.91 86 ASN A N 1
ATOM 686 C CA . ASN A 1 86 ? -5.327 -4.854 -30.056 1.00 52.91 86 ASN A CA 1
ATOM 687 C C . ASN A 1 86 ? -5.928 -6.238 -29.798 1.00 52.91 86 ASN A C 1
ATOM 689 O O . ASN A 1 86 ? -5.336 -7.088 -29.135 1.00 52.91 86 ASN A O 1
ATOM 693 N N . TRP A 1 87 ? -7.135 -6.438 -30.319 1.00 54.94 87 TRP A N 1
ATOM 694 C CA . TRP A 1 87 ? -7.885 -7.694 -30.281 1.00 54.94 87 TRP A CA 1
ATOM 695 C C . TRP A 1 87 ? -7.313 -8.744 -31.246 1.00 54.94 87 TRP A C 1
ATOM 697 O O . TRP A 1 87 ? -7.826 -9.857 -31.316 1.00 54.94 87 TRP A O 1
ATOM 707 N N . ASN A 1 88 ? -6.274 -8.391 -32.007 1.00 61.28 88 ASN A N 1
ATOM 708 C CA . ASN A 1 88 ? -5.632 -9.280 -32.958 1.00 61.28 88 ASN A CA 1
ATOM 709 C C . ASN A 1 88 ? -4.675 -10.242 -32.236 1.00 61.28 88 ASN A C 1
ATOM 711 O O . ASN A 1 88 ? -3.605 -9.834 -31.787 1.00 61.28 88 ASN A O 1
ATOM 715 N N . GLU A 1 89 ? -5.058 -11.518 -32.174 1.00 62.69 89 GLU A N 1
ATOM 716 C CA . GLU A 1 89 ? -4.284 -12.611 -31.566 1.00 62.69 89 GLU A CA 1
ATOM 717 C C . GLU A 1 89 ? -2.905 -12.826 -32.223 1.00 62.69 89 GLU A C 1
ATOM 719 O O . GLU A 1 89 ? -2.025 -13.433 -31.615 1.00 62.69 89 GLU A O 1
ATOM 724 N N . GLU A 1 90 ? -2.687 -12.316 -33.442 1.00 66.50 90 GLU A N 1
ATOM 725 C CA . GLU A 1 90 ? -1.413 -12.448 -34.162 1.00 66.50 90 GLU A CA 1
ATOM 726 C C . GLU A 1 90 ? -0.341 -11.437 -33.717 1.00 66.50 90 GLU A C 1
ATOM 728 O O . GLU A 1 90 ? 0.831 -11.599 -34.066 1.00 66.50 90 GLU A O 1
ATOM 733 N N . ILE A 1 91 ? -0.709 -10.395 -32.960 1.00 62.53 91 ILE A N 1
ATOM 734 C CA . ILE A 1 91 ? 0.226 -9.362 -32.496 1.00 62.53 91 ILE A CA 1
ATOM 735 C C . ILE A 1 91 ? 0.527 -9.596 -31.010 1.00 62.53 91 ILE A C 1
ATOM 737 O O . ILE A 1 91 ? -0.402 -9.616 -30.199 1.00 62.53 91 ILE A O 1
ATOM 741 N N . PRO A 1 92 ? 1.808 -9.731 -30.609 1.00 68.19 92 PRO A N 1
ATOM 742 C CA . PRO A 1 92 ? 2.165 -9.834 -29.201 1.00 68.19 92 PRO A CA 1
ATOM 743 C C . PRO A 1 92 ? 1.614 -8.637 -28.421 1.00 68.19 92 PRO A C 1
ATOM 745 O O . PRO A 1 92 ? 1.901 -7.489 -28.753 1.00 68.19 92 PRO A O 1
ATOM 748 N N . HIS A 1 93 ? 0.857 -8.897 -27.352 1.00 73.88 93 HIS A N 1
ATOM 749 C CA . HIS A 1 93 ? 0.281 -7.837 -26.512 1.00 73.88 93 HIS A CA 1
ATOM 750 C C . HIS A 1 93 ? 1.334 -6.963 -25.816 1.00 73.88 93 HIS A C 1
ATOM 752 O O . HIS A 1 93 ? 1.025 -5.854 -25.382 1.00 73.88 93 HIS A O 1
ATOM 758 N N . SER A 1 94 ? 2.561 -7.469 -25.694 1.00 83.56 94 SER A N 1
ATOM 759 C CA . SER A 1 94 ? 3.673 -6.777 -25.061 1.00 83.56 94 SER A CA 1
ATOM 760 C C . SER A 1 94 ? 4.986 -7.125 -25.759 1.00 83.56 94 SER A C 1
ATOM 762 O O . SER A 1 94 ? 5.231 -8.291 -26.075 1.00 83.56 94 SER A O 1
ATOM 764 N N . LEU A 1 95 ? 5.849 -6.130 -25.952 1.00 83.75 95 LEU A N 1
ATOM 765 C CA . LEU A 1 95 ? 7.176 -6.273 -26.547 1.00 83.75 95 LEU A CA 1
ATOM 766 C C . LEU A 1 95 ? 8.259 -5.960 -25.506 1.00 83.75 95 LEU A C 1
ATOM 768 O O . LEU A 1 95 ? 8.152 -4.952 -24.806 1.00 83.75 95 LEU A O 1
ATOM 772 N N . PRO A 1 96 ? 9.310 -6.785 -25.374 1.00 88.38 96 PRO A N 1
ATOM 773 C CA . PRO A 1 96 ? 10.431 -6.460 -24.505 1.00 88.38 96 PRO A CA 1
ATOM 774 C C . PRO A 1 96 ? 11.240 -5.303 -25.093 1.00 88.38 96 PRO A C 1
ATOM 776 O O . PRO A 1 96 ? 11.699 -5.373 -26.229 1.00 88.38 96 PRO A O 1
ATOM 779 N N . ILE A 1 97 ? 11.431 -4.251 -24.300 1.00 88.12 97 ILE A N 1
ATOM 780 C CA . ILE A 1 97 ? 12.160 -3.036 -24.703 1.00 88.12 97 ILE A CA 1
ATOM 781 C C . ILE A 1 97 ? 13.446 -2.805 -23.907 1.00 88.12 97 ILE A C 1
ATOM 783 O O . ILE A 1 97 ? 14.255 -1.952 -24.256 1.00 88.12 97 ILE A O 1
ATOM 787 N N . GLY A 1 98 ? 13.649 -3.577 -22.843 1.00 85.62 98 GLY A N 1
ATOM 788 C CA . GLY A 1 98 ? 14.868 -3.548 -22.053 1.00 85.62 98 GLY A CA 1
ATOM 789 C C . GLY A 1 98 ? 14.912 -4.708 -21.073 1.00 85.62 98 GLY A C 1
ATOM 790 O O . GLY A 1 98 ? 13.880 -5.281 -20.716 1.00 85.62 98 GLY A O 1
ATOM 791 N N . TYR A 1 99 ? 16.110 -5.050 -20.614 1.00 88.25 99 TYR A N 1
ATOM 792 C CA . TYR A 1 99 ? 16.309 -6.047 -19.570 1.00 88.25 99 TYR A CA 1
ATOM 793 C C . TYR A 1 99 ? 17.444 -5.638 -18.630 1.00 88.25 99 TYR A C 1
ATOM 795 O O . TYR A 1 99 ? 18.298 -4.826 -18.982 1.00 88.25 99 TYR A O 1
ATOM 803 N N . ALA A 1 100 ? 17.449 -6.209 -17.428 1.00 83.38 100 ALA A N 1
ATOM 804 C CA . ALA A 1 100 ? 18.537 -6.084 -16.469 1.00 83.38 100 ALA A CA 1
ATOM 805 C C . ALA A 1 100 ? 18.686 -7.376 -15.660 1.00 83.38 100 ALA A C 1
ATOM 807 O O . ALA A 1 100 ? 17.715 -8.066 -15.356 1.00 83.38 100 ALA A O 1
ATOM 808 N N . MET A 1 101 ? 19.916 -7.690 -15.265 1.00 81.44 101 MET A N 1
ATOM 809 C CA . MET A 1 101 ? 20.220 -8.859 -14.440 1.00 81.44 101 MET A CA 1
ATOM 810 C C . MET A 1 101 ? 20.243 -8.457 -12.964 1.00 81.44 101 MET A C 1
ATOM 812 O O . MET A 1 101 ? 21.019 -7.580 -12.571 1.00 81.44 101 MET A O 1
ATOM 816 N N . LYS A 1 102 ? 19.414 -9.101 -12.138 1.00 80.00 102 LYS A N 1
ATOM 817 C CA . LYS A 1 102 ? 19.244 -8.783 -10.715 1.00 80.00 102 LYS A CA 1
ATOM 818 C C . LYS A 1 102 ? 19.734 -9.935 -9.826 1.00 80.00 102 LYS A C 1
ATOM 820 O O . LYS A 1 102 ? 19.423 -11.106 -10.042 1.00 80.00 102 LYS A O 1
ATOM 825 N N . GLY A 1 103 ? 20.521 -9.590 -8.805 1.00 76.38 103 GLY A N 1
ATOM 826 C CA . GLY A 1 103 ? 20.868 -10.493 -7.701 1.00 76.38 103 GLY A CA 1
ATOM 827 C C . GLY A 1 103 ? 19.750 -10.584 -6.654 1.00 76.38 103 GLY A C 1
ATOM 828 O O . GLY A 1 103 ? 18.688 -9.991 -6.809 1.00 76.38 103 GLY A O 1
ATOM 829 N N . CYS A 1 104 ? 19.987 -11.276 -5.539 1.00 70.75 104 CYS A N 1
ATOM 830 C CA . CYS A 1 104 ? 18.948 -11.531 -4.529 1.00 70.75 104 CYS A CA 1
ATOM 831 C C . CYS A 1 104 ? 18.310 -10.266 -3.915 1.00 70.75 104 CYS A C 1
ATOM 833 O O . CYS A 1 104 ? 17.196 -10.328 -3.397 1.00 70.75 104 CYS A O 1
ATOM 835 N N . SER A 1 105 ? 18.978 -9.112 -3.984 1.00 78.81 105 SER A N 1
ATOM 836 C CA . SER A 1 105 ? 18.430 -7.825 -3.567 1.00 78.81 105 SER A CA 1
ATOM 837 C C . SER A 1 105 ? 18.771 -6.728 -4.576 1.00 78.81 105 SER A C 1
ATOM 839 O O . SER A 1 105 ? 19.880 -6.649 -5.098 1.00 78.81 105 SER A O 1
ATOM 841 N N . LEU A 1 106 ? 17.793 -5.865 -4.852 1.00 81.75 106 LEU A N 1
ATOM 842 C CA . LEU A 1 106 ? 17.977 -4.649 -5.637 1.00 81.75 106 LEU A CA 1
ATOM 843 C C . LEU A 1 106 ? 17.192 -3.525 -4.944 1.00 81.75 106 LEU A C 1
ATOM 845 O O . LEU A 1 106 ? 15.973 -3.647 -4.799 1.00 81.75 106 LEU A O 1
ATOM 849 N N . PRO A 1 107 ? 17.860 -2.460 -4.466 1.00 86.75 107 PRO A N 1
ATOM 850 C CA . PRO A 1 107 ? 17.172 -1.344 -3.830 1.00 86.75 107 PRO A CA 1
ATOM 851 C C . PRO A 1 107 ? 16.254 -0.595 -4.809 1.00 86.75 107 PRO A C 1
ATOM 853 O O . PRO A 1 107 ? 16.440 -0.626 -6.025 1.00 86.75 107 PRO A O 1
ATOM 856 N N . THR A 1 108 ? 15.271 0.133 -4.273 1.00 88.88 108 THR A N 1
ATOM 857 C CA . THR A 1 108 ? 14.301 0.892 -5.080 1.00 88.88 108 THR A CA 1
ATOM 858 C C . THR A 1 108 ? 14.951 2.010 -5.900 1.00 88.88 108 THR A C 1
ATOM 860 O O . THR A 1 108 ? 14.535 2.238 -7.029 1.00 88.88 108 THR A O 1
ATOM 863 N N . SER A 1 109 ? 15.972 2.694 -5.368 1.00 87.69 109 SER A N 1
ATOM 864 C CA . SER A 1 109 ? 16.626 3.815 -6.064 1.00 87.69 109 SER A CA 1
ATOM 865 C C . SER A 1 109 ? 17.291 3.382 -7.383 1.00 87.69 109 SER A C 1
ATOM 867 O O . SER A 1 109 ? 16.942 3.952 -8.416 1.00 87.69 109 SER A O 1
ATOM 869 N N . PRO A 1 110 ? 18.134 2.332 -7.424 1.00 87.88 110 PRO A N 1
ATOM 870 C CA . PRO A 1 110 ? 18.661 1.842 -8.691 1.00 87.88 110 PRO A CA 1
ATOM 871 C C . PRO A 1 110 ? 17.578 1.344 -9.656 1.00 87.88 110 PRO A C 1
ATOM 873 O O . PRO A 1 110 ? 17.658 1.641 -10.843 1.00 87.88 110 PRO A O 1
ATOM 876 N N . MET A 1 111 ? 16.528 0.664 -9.173 1.00 89.50 111 MET A N 1
ATOM 877 C CA . MET A 1 111 ? 15.397 0.269 -10.028 1.00 89.50 111 MET A CA 1
ATOM 878 C C . MET A 1 111 ? 14.687 1.483 -10.650 1.00 89.50 111 MET A C 1
ATOM 880 O O . MET A 1 111 ? 14.349 1.453 -11.833 1.00 89.50 111 MET A O 1
ATOM 884 N N . ARG A 1 112 ? 14.506 2.571 -9.886 1.00 89.19 112 ARG A N 1
ATOM 885 C CA . ARG A 1 112 ? 13.949 3.836 -10.388 1.00 89.19 112 ARG A CA 1
ATOM 886 C C . ARG A 1 112 ? 14.833 4.441 -11.474 1.00 89.19 112 ARG A C 1
ATOM 888 O O . ARG A 1 112 ? 14.316 4.835 -12.511 1.00 89.19 112 ARG A O 1
ATOM 895 N N . ASN A 1 113 ? 16.149 4.470 -11.264 1.00 87.88 113 ASN A N 1
ATOM 896 C CA . ASN A 1 113 ? 17.094 5.005 -12.247 1.00 87.88 113 ASN A CA 1
ATOM 897 C C . ASN A 1 113 ? 17.052 4.208 -13.554 1.00 87.88 113 ASN A C 1
ATOM 899 O O . ASN A 1 113 ? 16.965 4.800 -14.625 1.00 87.88 113 ASN A O 1
ATOM 903 N N . MET A 1 114 ? 17.048 2.874 -13.461 1.00 90.12 114 MET A N 1
ATOM 904 C CA . MET A 1 114 ? 16.910 1.997 -14.626 1.00 90.12 114 MET A CA 1
ATOM 905 C C . MET A 1 114 ? 15.598 2.264 -15.364 1.00 90.12 114 MET A C 1
ATOM 907 O O . MET A 1 114 ? 15.601 2.474 -16.571 1.00 90.12 114 MET A O 1
ATOM 911 N N . HIS A 1 115 ? 14.482 2.333 -14.638 1.00 92.12 115 HIS A N 1
ATOM 912 C CA . HIS A 1 115 ? 13.186 2.621 -15.241 1.00 92.12 115 HIS A CA 1
ATOM 913 C C . HIS A 1 115 ? 13.134 4.005 -15.907 1.00 92.12 115 HIS A C 1
ATOM 915 O O . HIS A 1 115 ? 12.643 4.118 -17.024 1.00 92.12 115 HIS A O 1
ATOM 921 N N . ASN A 1 116 ? 13.689 5.040 -15.273 1.00 89.94 116 ASN A N 1
ATOM 922 C CA . ASN A 1 116 ? 13.760 6.382 -15.849 1.00 89.94 116 ASN A CA 1
ATOM 923 C C . ASN A 1 116 ? 14.623 6.424 -17.117 1.00 89.94 116 ASN A C 1
ATOM 925 O O . ASN A 1 116 ? 14.275 7.146 -18.045 1.00 89.94 116 ASN A O 1
ATOM 929 N N . ALA A 1 117 ? 15.698 5.633 -17.188 1.00 89.31 117 ALA A N 1
ATOM 930 C CA . ALA A 1 117 ? 16.507 5.508 -18.398 1.00 89.31 117 ALA A CA 1
ATOM 931 C C . ALA A 1 117 ? 15.717 4.869 -19.555 1.00 89.31 117 ALA A C 1
ATOM 933 O O . ALA A 1 117 ? 15.738 5.403 -20.659 1.00 89.31 117 ALA A O 1
ATOM 934 N N . ILE A 1 118 ? 14.953 3.796 -19.293 1.00 90.69 118 ILE A N 1
ATOM 935 C CA . ILE A 1 118 ? 14.036 3.201 -20.287 1.00 90.69 118 ILE A CA 1
ATOM 936 C C . ILE A 1 118 ? 13.018 4.237 -20.772 1.00 90.69 118 ILE A C 1
ATOM 938 O O . ILE A 1 118 ? 12.770 4.379 -21.966 1.00 90.69 118 ILE A O 1
ATOM 942 N N . LEU A 1 119 ? 12.414 4.961 -19.830 1.00 91.25 119 LEU A N 1
ATOM 943 C CA . LEU A 1 119 ? 11.407 5.968 -20.124 1.00 91.25 119 LEU A CA 1
ATOM 944 C C . LEU A 1 119 ? 11.966 7.131 -20.957 1.00 91.25 119 LEU A C 1
ATOM 946 O O . LEU A 1 119 ? 11.256 7.648 -21.818 1.00 91.25 119 LEU A O 1
ATOM 950 N N . GLN A 1 120 ? 13.213 7.535 -20.705 1.00 89.19 120 GLN A N 1
ATOM 951 C CA . GLN A 1 120 ? 13.906 8.543 -21.503 1.00 89.19 120 GLN A CA 1
ATOM 952 C C . GLN A 1 120 ? 14.206 8.016 -22.909 1.00 89.19 120 GLN A C 1
ATOM 954 O O . GLN A 1 120 ? 13.879 8.689 -23.876 1.00 89.19 120 GLN A O 1
ATOM 959 N N . ALA A 1 121 ? 14.716 6.787 -23.033 1.00 90.38 121 ALA A N 1
ATOM 960 C CA . ALA A 1 121 ? 14.976 6.167 -24.332 1.00 90.38 121 ALA A CA 1
ATOM 961 C C . ALA A 1 121 ? 13.701 6.035 -25.187 1.00 90.38 121 ALA A C 1
ATOM 963 O O . ALA A 1 121 ? 13.743 6.254 -26.393 1.00 90.38 121 ALA A O 1
ATOM 964 N N . CYS A 1 122 ? 12.554 5.726 -24.568 1.00 90.75 122 CYS A N 1
ATOM 965 C CA . CYS A 1 122 ? 11.258 5.744 -25.253 1.00 90.75 122 CYS A CA 1
ATOM 966 C C . CYS A 1 122 ? 10.891 7.158 -25.727 1.00 90.75 122 CYS A C 1
ATOM 968 O O . CYS A 1 122 ? 10.508 7.338 -26.879 1.00 90.75 122 CYS A O 1
ATOM 970 N N . TYR A 1 123 ? 11.043 8.162 -24.860 1.00 90.31 123 TYR A N 1
ATOM 971 C CA . TYR A 1 123 ? 10.743 9.555 -25.196 1.00 90.31 123 TYR A CA 1
ATOM 972 C C . TYR A 1 123 ? 11.610 10.078 -26.349 1.00 90.31 123 TYR A C 1
ATOM 974 O O . TYR A 1 123 ? 11.088 10.690 -27.275 1.00 90.31 123 TYR A O 1
ATOM 982 N N . ASP A 1 124 ? 12.909 9.771 -26.343 1.00 90.44 124 ASP A N 1
ATOM 983 C CA . ASP A 1 124 ? 13.852 10.161 -27.402 1.00 90.44 124 ASP A CA 1
ATOM 984 C C . ASP A 1 124 ? 13.499 9.537 -28.769 1.00 90.44 124 ASP A C 1
ATOM 986 O O . ASP A 1 124 ? 13.963 9.996 -29.813 1.00 90.44 124 ASP A O 1
ATOM 990 N N . LYS A 1 125 ? 12.663 8.492 -28.766 1.00 90.69 125 LYS A N 1
ATOM 991 C CA . LYS A 1 125 ? 12.136 7.791 -29.944 1.00 90.69 125 LYS A CA 1
ATOM 992 C C . LYS A 1 125 ? 10.691 8.173 -30.279 1.00 90.69 125 LYS A C 1
ATOM 994 O O . LYS A 1 125 ? 10.063 7.474 -31.067 1.00 90.69 125 LYS A O 1
ATOM 999 N N . ASP A 1 126 ? 10.176 9.252 -29.688 1.00 90.00 126 ASP A N 1
ATOM 1000 C CA . ASP A 1 126 ? 8.792 9.721 -29.858 1.00 90.00 126 ASP A CA 1
ATOM 1001 C C . ASP A 1 126 ? 7.737 8.699 -29.378 1.00 90.00 126 ASP A C 1
ATOM 1003 O O . ASP A 1 126 ? 6.591 8.673 -29.822 1.00 90.00 126 ASP A O 1
ATOM 1007 N N . ILE A 1 127 ? 8.121 7.823 -28.440 1.00 88.00 127 ILE A N 1
ATOM 1008 C CA . ILE A 1 127 ? 7.221 6.858 -27.802 1.00 88.00 127 ILE A CA 1
ATOM 1009 C C . ILE A 1 127 ? 6.771 7.432 -26.458 1.00 88.00 127 ILE A C 1
ATOM 1011 O O . ILE A 1 127 ? 7.481 7.384 -25.446 1.00 88.00 127 ILE A O 1
ATOM 1015 N N . HIS A 1 128 ? 5.546 7.949 -26.430 1.00 87.50 128 HIS A N 1
ATOM 1016 C CA . HIS A 1 128 ? 4.948 8.495 -25.218 1.00 87.50 128 HIS A CA 1
ATOM 1017 C C . HIS A 1 128 ? 4.367 7.393 -24.327 1.00 87.50 128 HIS A C 1
ATOM 1019 O O . HIS A 1 128 ? 3.347 6.778 -24.630 1.00 87.50 128 HIS A O 1
ATOM 1025 N N . ILE A 1 129 ? 5.004 7.167 -23.178 1.00 88.56 129 ILE A N 1
ATOM 1026 C CA . ILE A 1 129 ? 4.527 6.203 -22.184 1.00 88.56 129 ILE A CA 1
ATOM 1027 C C . ILE A 1 129 ? 3.417 6.829 -21.343 1.00 88.56 129 ILE A C 1
ATOM 1029 O O . ILE A 1 129 ? 3.675 7.711 -20.525 1.00 88.56 129 ILE A O 1
ATOM 1033 N N . ALA A 1 130 ? 2.192 6.333 -21.517 1.00 85.69 130 ALA A N 1
ATOM 1034 C CA . ALA A 1 130 ? 1.026 6.819 -20.786 1.00 85.69 130 ALA A CA 1
ATOM 1035 C C . ALA A 1 130 ? 1.010 6.391 -19.311 1.00 85.69 130 ALA A C 1
ATOM 1037 O O . ALA A 1 130 ? 0.502 7.135 -18.481 1.00 85.69 130 ALA A O 1
ATOM 1038 N N . CYS A 1 131 ? 1.521 5.200 -18.972 1.00 88.62 131 CYS A N 1
ATOM 1039 C CA . CYS A 1 131 ? 1.552 4.680 -17.603 1.00 88.62 131 CYS A CA 1
ATOM 1040 C C . CYS A 1 131 ? 2.604 3.576 -17.433 1.00 88.62 131 CYS A C 1
ATOM 1042 O O . CYS A 1 131 ? 2.829 2.779 -18.343 1.00 88.62 131 CYS A O 1
ATOM 1044 N N . SER A 1 132 ? 3.189 3.491 -16.236 1.00 91.94 132 SER A N 1
ATOM 1045 C CA . SER A 1 132 ? 4.057 2.385 -15.824 1.00 91.94 132 SER A CA 1
ATOM 1046 C C . SER A 1 132 ? 3.344 1.467 -14.831 1.00 91.94 132 SER A C 1
ATOM 1048 O O . SER A 1 132 ? 2.814 1.923 -13.819 1.00 91.94 132 SER A O 1
ATOM 1050 N N . CYS A 1 133 ? 3.364 0.159 -15.082 1.00 90.94 133 CYS A N 1
ATOM 1051 C CA . CYS A 1 133 ? 2.809 -0.845 -14.175 1.00 90.94 133 CYS A CA 1
ATOM 1052 C C . CYS A 1 133 ? 3.931 -1.654 -13.515 1.00 90.94 133 CYS A C 1
ATOM 1054 O O . CYS A 1 133 ? 4.857 -2.103 -14.190 1.00 90.94 133 CYS A O 1
ATOM 1056 N N . PHE A 1 134 ? 3.849 -1.844 -12.199 1.00 91.38 134 PHE A N 1
ATOM 1057 C CA . PHE A 1 134 ? 4.874 -2.528 -11.416 1.00 91.38 134 PHE A CA 1
ATOM 1058 C C . PHE A 1 134 ? 4.319 -3.727 -10.645 1.00 91.38 134 PHE A C 1
ATOM 1060 O O . PHE A 1 134 ? 3.186 -3.714 -10.159 1.00 91.38 134 PHE A O 1
ATOM 1067 N N . ASP A 1 135 ? 5.166 -4.735 -10.432 1.00 87.75 135 ASP A N 1
ATOM 1068 C CA . ASP A 1 135 ? 4.922 -5.766 -9.422 1.00 87.75 135 ASP A CA 1
ATOM 1069 C C . ASP A 1 135 ? 4.866 -5.134 -8.015 1.00 87.75 135 ASP A C 1
ATOM 1071 O O . ASP A 1 135 ? 5.548 -4.157 -7.702 1.00 87.75 135 ASP A O 1
ATOM 1075 N N . SER A 1 136 ? 4.099 -5.756 -7.129 1.00 84.12 136 SER A N 1
ATOM 1076 C CA . SER A 1 136 ? 4.055 -5.535 -5.686 1.00 84.12 136 SER A CA 1
ATOM 1077 C C . SER A 1 136 ? 5.423 -5.433 -4.993 1.00 84.12 136 SER A C 1
ATOM 1079 O O . SER A 1 136 ? 5.553 -4.647 -4.051 1.00 84.12 136 SER A O 1
ATOM 1081 N N . GLN A 1 137 ? 6.459 -6.152 -5.453 1.00 85.50 137 GLN A N 1
ATOM 1082 C CA . GLN A 1 137 ? 7.828 -6.002 -4.924 1.00 85.50 137 GLN A CA 1
ATOM 1083 C C . GLN A 1 137 ? 8.341 -4.560 -5.078 1.00 85.50 137 GLN A C 1
ATOM 1085 O O . GLN A 1 137 ? 9.105 -4.066 -4.246 1.00 85.50 137 GLN A O 1
ATOM 1090 N N . TRP A 1 138 ? 7.877 -3.868 -6.114 1.00 90.50 138 TRP A N 1
ATOM 1091 C CA . TRP A 1 138 ? 8.270 -2.516 -6.482 1.00 90.50 138 TRP A CA 1
ATOM 1092 C C . TRP A 1 138 ? 7.215 -1.479 -6.111 1.00 90.50 138 TRP A C 1
ATOM 1094 O O . TRP A 1 138 ? 7.202 -0.388 -6.674 1.00 90.50 138 TRP A O 1
ATOM 1104 N N . VAL A 1 139 ? 6.370 -1.773 -5.113 1.00 90.06 139 VAL A N 1
ATOM 1105 C CA . VAL A 1 139 ? 5.257 -0.899 -4.711 1.00 90.06 139 VAL A CA 1
ATOM 1106 C C . VAL A 1 139 ? 5.666 0.554 -4.472 1.00 90.06 139 VAL A C 1
ATOM 1108 O O . VAL A 1 139 ? 4.948 1.479 -4.843 1.00 90.06 139 VAL A O 1
ATOM 1111 N N . LYS A 1 140 ? 6.868 0.760 -3.927 1.00 91.62 140 LYS A N 1
ATOM 1112 C CA . LYS A 1 140 ? 7.422 2.090 -3.664 1.00 91.62 140 LYS A CA 1
ATOM 1113 C C . LYS A 1 140 ? 7.603 2.940 -4.924 1.00 91.62 140 LYS A C 1
ATOM 1115 O O . LYS A 1 140 ? 7.544 4.154 -4.801 1.00 91.62 140 LYS A O 1
ATOM 1120 N N . LEU A 1 141 ? 7.805 2.335 -6.097 1.00 91.06 141 LEU A N 1
ATOM 1121 C CA . LEU A 1 141 ? 7.909 3.072 -7.360 1.00 91.06 141 LEU A CA 1
ATOM 1122 C C . LEU A 1 141 ? 6.572 3.677 -7.789 1.00 91.06 141 LEU A C 1
ATOM 1124 O O . LEU A 1 141 ? 6.580 4.724 -8.418 1.00 91.06 141 LEU A O 1
ATOM 1128 N N . ALA A 1 142 ? 5.445 3.064 -7.409 1.00 90.19 142 ALA A N 1
ATOM 1129 C CA . ALA A 1 142 ? 4.120 3.607 -7.707 1.00 90.19 142 ALA A CA 1
ATOM 1130 C C . ALA A 1 142 ? 3.551 4.483 -6.586 1.00 90.19 142 ALA A C 1
ATOM 1132 O O . ALA A 1 142 ? 2.725 5.355 -6.830 1.00 90.19 142 ALA A O 1
ATOM 1133 N N . THR A 1 143 ? 3.948 4.244 -5.333 1.00 90.50 143 THR A N 1
ATOM 1134 C CA . THR A 1 143 ? 3.369 4.954 -4.183 1.00 90.50 143 THR A CA 1
ATOM 1135 C C . THR A 1 143 ? 4.218 6.112 -3.679 1.00 90.50 143 THR A C 1
ATOM 1137 O O . THR A 1 143 ? 3.759 6.826 -2.784 1.00 90.50 143 THR A O 1
ATOM 1140 N N . ARG A 1 144 ? 5.453 6.269 -4.170 1.00 91.31 144 ARG A N 1
ATOM 1141 C CA . ARG A 1 144 ? 6.381 7.320 -3.741 1.00 91.31 144 ARG A CA 1
ATOM 1142 C C . ARG A 1 144 ? 7.154 7.927 -4.901 1.00 91.31 144 ARG A C 1
ATOM 1144 O O . ARG A 1 144 ? 7.435 7.232 -5.875 1.00 91.31 144 ARG A O 1
ATOM 1151 N N . ASP A 1 145 ? 7.551 9.182 -4.741 1.00 88.06 145 ASP A N 1
ATOM 1152 C CA . ASP A 1 145 ? 8.416 9.885 -5.688 1.00 88.06 145 ASP A CA 1
ATOM 1153 C C . ASP A 1 145 ? 9.907 9.537 -5.487 1.00 88.06 145 ASP A C 1
ATOM 1155 O O . ASP A 1 145 ? 10.282 8.684 -4.669 1.00 88.06 145 ASP A O 1
ATOM 1159 N N . ALA A 1 146 ? 10.781 10.198 -6.249 1.00 85.44 146 ALA A N 1
ATOM 1160 C CA . ALA A 1 146 ? 12.233 10.068 -6.116 1.00 85.44 146 ALA A CA 1
ATOM 1161 C C . ALA A 1 146 ? 12.792 10.529 -4.749 1.00 85.44 146 ALA A C 1
ATOM 1163 O O . ALA A 1 146 ? 13.854 10.061 -4.342 1.00 85.44 146 ALA A O 1
ATOM 1164 N N . SER A 1 147 ? 12.077 11.402 -4.031 1.00 86.81 147 SER A N 1
ATOM 1165 C CA . SER A 1 147 ? 12.428 11.908 -2.694 1.00 86.81 147 SER A CA 1
ATOM 1166 C C . SER A 1 147 ? 11.787 11.099 -1.552 1.00 86.81 147 SER A C 1
ATOM 1168 O O . SER A 1 147 ? 11.793 11.548 -0.406 1.00 86.81 147 SER A O 1
ATOM 1170 N N . ASP A 1 148 ? 11.222 9.923 -1.852 1.00 88.19 148 ASP A N 1
ATOM 1171 C CA . ASP A 1 148 ? 10.499 9.049 -0.915 1.00 88.19 148 ASP A CA 1
ATOM 1172 C C . ASP A 1 148 ? 9.225 9.683 -0.313 1.00 88.19 148 ASP A C 1
ATOM 1174 O O . ASP A 1 148 ? 8.689 9.199 0.688 1.00 88.19 148 ASP A O 1
ATOM 1178 N N . LYS A 1 149 ? 8.680 10.739 -0.928 1.00 87.44 149 LYS A N 1
ATOM 1179 C CA . LYS A 1 149 ? 7.414 11.359 -0.511 1.00 87.44 149 LYS A CA 1
ATOM 1180 C C . LYS A 1 149 ? 6.216 10.581 -1.067 1.00 87.44 149 LYS A C 1
ATOM 1182 O O . LYS A 1 149 ? 6.312 10.006 -2.149 1.00 87.44 149 LYS A O 1
ATOM 1187 N N . PRO A 1 150 ? 5.082 10.528 -0.346 1.00 89.62 150 PRO A N 1
ATOM 1188 C CA . PRO A 1 150 ? 3.918 9.752 -0.766 1.00 89.62 150 PRO A CA 1
ATOM 1189 C C . PRO A 1 150 ? 3.198 10.376 -1.975 1.00 89.62 150 PRO A C 1
ATOM 1191 O O . PRO A 1 150 ? 2.782 11.532 -1.913 1.00 89.62 150 PRO A O 1
ATOM 1194 N N . LEU A 1 151 ? 2.973 9.565 -3.019 1.00 85.31 151 LEU A N 1
ATOM 1195 C CA . LEU A 1 151 ? 2.195 9.894 -4.233 1.00 85.31 151 LEU A CA 1
ATOM 1196 C C . LEU A 1 151 ? 0.698 9.550 -4.123 1.00 85.31 151 LEU A C 1
ATOM 1198 O O . LEU A 1 151 ? -0.120 10.010 -4.919 1.00 85.31 151 LEU A O 1
ATOM 1202 N N . THR A 1 152 ? 0.309 8.768 -3.109 1.00 84.69 152 THR A N 1
ATOM 1203 C CA . THR A 1 152 ? -1.101 8.443 -2.834 1.00 84.69 152 THR A CA 1
ATOM 1204 C C . THR A 1 152 ? -1.520 8.859 -1.429 1.00 84.69 152 THR A C 1
ATOM 1206 O O . THR A 1 152 ? -0.729 8.806 -0.478 1.00 84.69 152 THR A O 1
ATOM 1209 N N . LEU A 1 153 ? -2.806 9.184 -1.263 1.00 83.69 153 LEU A N 1
ATOM 1210 C CA . LEU A 1 153 ? -3.370 9.484 0.056 1.00 83.69 153 LEU A CA 1
ATOM 1211 C C . LEU A 1 153 ? -3.3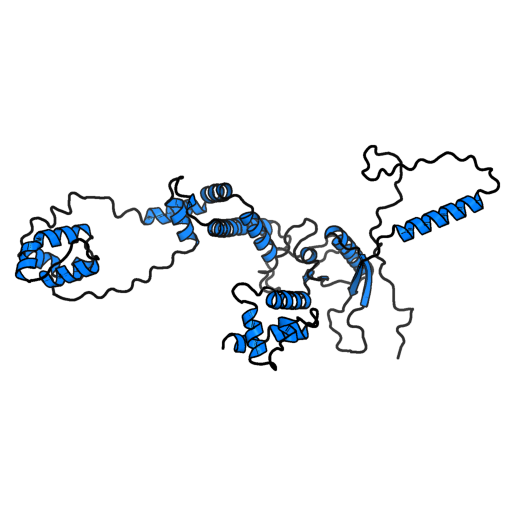14 8.276 0.989 1.00 83.69 153 LEU A C 1
ATOM 1213 O O . LEU A 1 153 ? -3.067 8.433 2.185 1.00 83.69 153 LEU A O 1
ATOM 1217 N N . LEU A 1 154 ? -3.447 7.066 0.443 1.00 85.44 154 LEU A N 1
ATOM 1218 C CA . LEU A 1 154 ? -3.280 5.835 1.206 1.00 85.44 154 LEU A CA 1
ATOM 1219 C C . LEU A 1 154 ? -1.846 5.680 1.734 1.00 85.44 154 LEU A C 1
ATOM 1221 O O . LEU A 1 154 ? -1.661 5.286 2.888 1.00 85.44 154 LEU A O 1
ATOM 1225 N N . GLN A 1 155 ? -0.828 5.993 0.926 1.00 90.19 155 GLN A N 1
ATOM 1226 C CA . GLN A 1 155 ? 0.559 5.942 1.392 1.00 90.19 155 GLN A CA 1
ATOM 1227 C C . GLN A 1 155 ? 0.821 7.004 2.465 1.00 90.19 155 GLN A C 1
ATOM 1229 O O . GLN A 1 155 ? 1.438 6.688 3.481 1.00 90.19 155 GLN A O 1
ATOM 1234 N N . LEU A 1 156 ? 0.272 8.213 2.310 1.00 90.50 156 LEU A N 1
ATOM 1235 C CA . LEU A 1 156 ? 0.335 9.252 3.340 1.00 90.50 156 LEU A CA 1
ATOM 1236 C C . LEU A 1 156 ? -0.306 8.786 4.661 1.00 90.50 156 LEU A C 1
ATOM 1238 O O . LEU A 1 156 ? 0.291 8.927 5.729 1.00 90.50 156 LEU A O 1
ATOM 1242 N N . GLN A 1 157 ? -1.499 8.187 4.603 1.00 89.44 157 GLN A N 1
ATOM 1243 C CA . GLN A 1 157 ? -2.175 7.630 5.781 1.00 89.44 157 GLN A CA 1
ATOM 1244 C C . GLN A 1 157 ? -1.343 6.530 6.450 1.00 89.44 157 GLN A C 1
ATOM 1246 O O . GLN A 1 157 ? -1.234 6.502 7.680 1.00 89.44 157 GLN A O 1
ATOM 1251 N N . ARG A 1 158 ? -0.736 5.635 5.658 1.00 91.00 158 ARG A N 1
ATOM 1252 C CA . ARG A 1 158 ? 0.158 4.582 6.163 1.00 91.00 158 ARG A CA 1
ATOM 1253 C C . ARG A 1 158 ? 1.362 5.175 6.886 1.00 91.00 158 ARG A C 1
ATOM 1255 O O . ARG A 1 158 ? 1.619 4.773 8.019 1.00 91.00 158 ARG A O 1
ATOM 1262 N N . ASP A 1 159 ? 2.026 6.157 6.286 1.00 93.75 159 ASP A N 1
ATOM 1263 C CA . ASP A 1 159 ? 3.212 6.809 6.853 1.00 93.75 159 ASP A CA 1
ATOM 1264 C C . ASP A 1 159 ? 2.888 7.484 8.186 1.00 93.75 159 ASP A C 1
ATOM 1266 O O . ASP A 1 159 ? 3.590 7.300 9.185 1.00 93.75 159 ASP A O 1
ATOM 1270 N N . VAL A 1 160 ? 1.770 8.210 8.236 1.00 92.81 160 VAL A N 1
ATOM 1271 C CA . VAL A 1 160 ? 1.291 8.860 9.459 1.00 92.81 160 VAL A CA 1
ATOM 1272 C C . VAL A 1 160 ? 0.922 7.830 10.528 1.00 92.81 160 VAL A C 1
ATOM 1274 O O . VAL A 1 160 ? 1.272 8.005 11.700 1.00 92.81 160 VAL A O 1
ATOM 1277 N N . SER A 1 161 ? 0.247 6.741 10.154 1.00 92.25 161 SER A N 1
ATOM 1278 C CA . SER A 1 161 ? -0.121 5.668 11.085 1.00 92.25 161 SER A CA 1
ATOM 1279 C C . SER A 1 161 ? 1.112 4.969 11.660 1.00 92.25 161 SER A C 1
ATOM 1281 O O . SER A 1 161 ? 1.207 4.766 12.873 1.00 92.25 161 SER A O 1
ATOM 1283 N N . GLU A 1 162 ? 2.091 4.641 10.818 1.00 93.81 162 GLU A N 1
ATOM 1284 C CA . GLU A 1 162 ? 3.333 3.997 11.238 1.00 93.81 162 GLU A CA 1
ATOM 1285 C C . GLU A 1 162 ? 4.154 4.914 12.151 1.00 93.81 162 GLU A C 1
ATOM 1287 O O . GLU A 1 162 ? 4.582 4.489 13.231 1.00 93.81 162 GLU A O 1
ATOM 1292 N N . LYS A 1 163 ? 4.294 6.193 11.778 1.00 93.81 163 LYS A N 1
ATOM 1293 C CA . LYS A 1 163 ? 4.934 7.215 12.616 1.00 93.81 163 LYS A CA 1
ATOM 1294 C C . LYS A 1 163 ? 4.244 7.323 13.975 1.00 93.81 163 LYS A C 1
ATOM 1296 O O . LYS A 1 163 ? 4.911 7.310 15.008 1.00 93.81 163 LYS A O 1
ATOM 1301 N N . SER A 1 164 ? 2.913 7.342 13.990 1.00 91.38 164 SER A N 1
ATOM 1302 C CA . SER A 1 164 ? 2.110 7.381 15.219 1.00 91.38 164 SER A CA 1
ATOM 1303 C C . SER A 1 164 ? 2.359 6.165 16.111 1.00 91.38 164 SER A C 1
ATOM 1305 O O . SER A 1 164 ? 2.581 6.320 17.307 1.00 91.38 164 SER A O 1
ATOM 1307 N N . ARG A 1 165 ? 2.406 4.951 15.545 1.00 91.44 165 ARG A N 1
ATOM 1308 C CA . ARG A 1 165 ? 2.684 3.716 16.306 1.00 91.44 165 ARG A CA 1
ATOM 1309 C C . ARG A 1 165 ? 4.084 3.705 16.927 1.00 91.44 165 ARG A C 1
ATOM 1311 O O . ARG A 1 165 ? 4.242 3.221 18.056 1.00 91.44 165 ARG A O 1
ATOM 1318 N N . LYS A 1 166 ? 5.078 4.233 16.202 1.00 94.50 166 LYS A N 1
ATOM 1319 C CA . LYS A 1 166 ? 6.475 4.357 16.656 1.00 94.50 166 LYS A CA 1
ATOM 1320 C C . LYS A 1 166 ? 6.668 5.477 17.683 1.00 94.50 166 LYS A C 1
ATOM 1322 O O . LYS A 1 166 ? 7.585 5.399 18.494 1.00 94.50 166 LYS A O 1
ATOM 1327 N N . THR A 1 167 ? 5.794 6.482 17.690 1.00 92.94 167 THR A N 1
ATOM 1328 C CA . THR A 1 167 ? 5.861 7.598 18.640 1.00 92.94 167 THR A CA 1
ATOM 1329 C C . THR A 1 167 ? 5.573 7.108 20.065 1.00 92.94 167 THR A C 1
ATOM 1331 O O . THR A 1 167 ? 4.745 6.215 20.303 1.00 92.94 167 THR A O 1
ATOM 1334 N N . SER A 1 168 ? 6.307 7.651 21.039 1.00 92.31 168 SER A N 1
ATOM 1335 C CA . SER A 1 168 ? 6.119 7.303 22.444 1.00 92.31 168 SER A CA 1
ATOM 1336 C C . SER A 1 168 ? 4.799 7.869 22.963 1.00 92.31 168 SER A C 1
ATOM 1338 O O . SER A 1 168 ? 4.279 8.874 22.478 1.00 92.31 168 SER A O 1
ATOM 1340 N N . ARG A 1 169 ? 4.242 7.209 23.980 1.00 86.44 169 ARG A N 1
ATOM 1341 C CA . ARG A 1 169 ? 2.975 7.625 24.584 1.00 86.44 169 ARG A CA 1
ATOM 1342 C C . ARG A 1 169 ? 3.033 9.068 25.092 1.00 86.44 169 ARG A C 1
ATOM 1344 O O . ARG A 1 169 ? 2.083 9.813 24.881 1.00 86.44 169 ARG A O 1
ATOM 1351 N N . ASP A 1 170 ? 4.126 9.436 25.752 1.00 83.50 170 ASP A N 1
ATOM 1352 C CA . ASP A 1 170 ? 4.269 10.743 26.395 1.00 83.50 170 ASP A CA 1
ATOM 1353 C C . ASP A 1 170 ? 4.358 11.865 25.362 1.00 83.50 170 ASP A C 1
ATOM 1355 O O . ASP A 1 170 ? 3.728 12.905 25.532 1.00 83.50 170 ASP A O 1
ATOM 1359 N N . VAL A 1 171 ? 5.046 11.621 24.241 1.00 87.62 171 VAL A N 1
ATOM 1360 C CA . VAL A 1 171 ? 5.085 12.562 23.115 1.00 87.62 171 VAL A CA 1
ATOM 1361 C C . VAL A 1 171 ? 3.690 12.738 22.519 1.00 87.62 171 VAL A C 1
ATOM 1363 O O . VAL A 1 171 ? 3.247 13.871 22.363 1.00 87.62 171 VAL A O 1
ATOM 1366 N N . ILE A 1 172 ? 2.957 11.644 22.270 1.00 86.25 172 ILE A N 1
ATOM 1367 C CA . ILE A 1 172 ? 1.579 11.722 21.759 1.00 86.25 172 ILE A CA 1
ATOM 1368 C C . ILE A 1 172 ? 0.695 12.537 22.709 1.00 86.25 172 ILE A C 1
ATOM 1370 O O . ILE A 1 172 ? -0.043 13.408 22.263 1.00 86.25 172 ILE A O 1
ATOM 1374 N N . LEU A 1 173 ? 0.761 12.273 24.015 1.00 82.25 173 LEU A N 1
ATOM 1375 C CA . LEU A 1 173 ? -0.041 13.002 24.997 1.00 82.25 173 LEU A CA 1
ATOM 1376 C C . LEU A 1 173 ? 0.314 14.492 25.025 1.00 82.25 173 LEU A C 1
ATOM 1378 O O . LEU A 1 173 ? -0.597 15.314 24.976 1.00 82.25 173 LEU A O 1
ATOM 1382 N N . ASN A 1 174 ? 1.604 14.834 25.035 1.00 82.12 174 ASN A N 1
ATOM 1383 C CA . ASN A 1 174 ? 2.062 16.224 25.020 1.00 82.12 174 ASN A CA 1
ATOM 1384 C C . ASN A 1 174 ? 1.577 16.968 23.765 1.00 82.12 174 ASN A C 1
ATOM 1386 O O . ASN A 1 174 ? 1.012 18.058 23.872 1.00 82.12 174 ASN A O 1
ATOM 1390 N N . GLU A 1 175 ? 1.717 16.367 22.585 1.00 83.81 175 GLU A N 1
ATOM 1391 C CA . GLU A 1 175 ? 1.236 16.944 21.322 1.00 83.81 175 GLU A CA 1
ATOM 1392 C C . GLU A 1 175 ? -0.293 17.104 21.311 1.00 83.81 175 GLU A C 1
ATOM 1394 O O . GLU A 1 175 ? -0.817 18.172 20.982 1.00 83.81 175 GLU A O 1
ATOM 1399 N N . LEU A 1 176 ? -1.033 16.086 21.762 1.00 79.81 176 LEU A N 1
ATOM 1400 C CA . LEU A 1 176 ? -2.496 16.145 21.845 1.00 79.81 176 LEU A CA 1
ATOM 1401 C C . LEU A 1 176 ? -2.988 17.216 22.829 1.00 79.81 176 LEU A C 1
ATOM 1403 O O . LEU A 1 176 ? -4.036 17.812 22.588 1.00 79.81 176 LEU A O 1
ATOM 1407 N N . THR A 1 177 ? -2.252 17.479 23.914 1.00 74.38 177 THR A N 1
ATOM 1408 C CA . THR A 1 177 ? -2.583 18.566 24.854 1.00 74.38 177 THR A CA 1
ATOM 1409 C C . THR A 1 177 ? -2.287 19.957 24.302 1.00 74.38 177 THR A C 1
ATOM 1411 O O . THR A 1 177 ? -2.950 20.909 24.700 1.00 74.38 177 THR A O 1
ATOM 1414 N N . ARG A 1 178 ? -1.324 20.080 23.380 1.00 72.31 178 ARG A N 1
ATOM 1415 C CA . ARG A 1 178 ? -0.936 21.350 22.741 1.00 72.31 178 ARG A CA 1
ATOM 1416 C C . ARG A 1 178 ? -1.768 21.685 21.508 1.00 72.31 178 ARG A C 1
ATOM 1418 O O . ARG A 1 178 ? -1.819 22.839 21.101 1.00 72.31 178 ARG A O 1
ATOM 1425 N N . THR A 1 179 ? -2.404 20.689 20.896 1.00 67.56 179 THR A N 1
ATOM 1426 C CA . THR A 1 179 ? -3.203 20.898 19.687 1.00 67.56 179 THR A CA 1
ATOM 1427 C C . THR A 1 179 ? -4.479 21.687 20.037 1.00 67.56 179 THR A C 1
ATOM 1429 O O . THR A 1 179 ? -5.167 21.294 20.982 1.00 67.56 179 THR A O 1
ATOM 1432 N N . PRO A 1 180 ? -4.882 22.719 19.261 1.00 57.31 180 PRO A N 1
ATOM 1433 C CA . PRO A 1 180 ? -6.080 23.536 19.520 1.00 57.31 180 PRO A CA 1
ATOM 1434 C C . PRO A 1 180 ? -7.389 22.740 19.652 1.00 57.31 180 PRO A C 1
ATOM 1436 O O . PRO A 1 180 ? -8.380 23.234 20.176 1.00 57.31 180 PRO A O 1
ATOM 1439 N N . ILE A 1 181 ? -7.400 21.470 19.241 1.00 53.12 181 ILE A N 1
ATOM 1440 C CA . ILE A 1 181 ? -8.492 20.526 19.497 1.00 53.12 181 ILE A CA 1
ATOM 1441 C C . ILE A 1 181 ? -8.780 20.392 21.003 1.00 53.12 181 ILE A C 1
ATOM 1443 O O . ILE A 1 181 ? -9.945 20.241 21.368 1.00 53.12 181 ILE A O 1
ATOM 1447 N N . ALA A 1 182 ? -7.769 20.486 21.875 1.00 45.91 182 ALA A N 1
ATOM 1448 C CA . ALA A 1 182 ? -7.938 20.511 23.329 1.00 45.91 182 ALA A CA 1
ATOM 1449 C C . ALA A 1 182 ? -8.667 21.780 23.823 1.00 45.91 182 ALA A C 1
ATOM 1451 O O . ALA A 1 182 ? -9.477 21.677 24.747 1.00 45.91 182 ALA A O 1
ATOM 1452 N N . GLN A 1 183 ? -8.455 22.922 23.155 1.00 41.69 183 GLN A N 1
ATOM 1453 C CA . GLN A 1 183 ? -9.135 24.200 23.417 1.00 41.69 183 GLN A CA 1
ATOM 1454 C C . GLN A 1 183 ? -10.572 24.204 22.876 1.00 41.69 183 GLN A C 1
ATOM 1456 O O . GLN A 1 183 ? -11.494 24.504 23.626 1.00 41.69 183 GLN A O 1
ATOM 1461 N N . THR A 1 184 ? -10.821 23.703 21.656 1.00 44.47 184 THR A N 1
ATOM 1462 C CA . THR A 1 184 ? -12.203 23.521 21.146 1.00 44.47 184 THR A CA 1
ATOM 1463 C C . THR A 1 184 ? -13.021 22.583 22.046 1.00 44.47 184 THR A C 1
ATOM 1465 O O . THR A 1 184 ? -14.243 22.671 22.140 1.00 44.47 184 THR A O 1
ATOM 1468 N N . LEU A 1 185 ? -12.347 21.655 22.731 1.00 40.81 185 LEU A N 1
ATOM 1469 C CA . LEU A 1 185 ? -12.958 20.784 23.727 1.00 40.81 185 LEU A CA 1
ATOM 1470 C C . LEU A 1 185 ? -13.214 21.487 25.063 1.00 40.81 185 LEU A C 1
ATOM 1472 O O . LEU A 1 185 ? -14.040 20.976 25.814 1.00 40.81 185 LEU A O 1
ATOM 1476 N N . GLU A 1 186 ? -12.482 22.546 25.433 1.00 40.38 186 GLU A N 1
ATOM 1477 C CA . GLU A 1 186 ? -12.784 23.401 26.598 1.00 40.38 186 GLU A CA 1
ATOM 1478 C C . GLU A 1 186 ? -14.060 24.191 26.360 1.00 40.38 186 GLU A C 1
ATOM 1480 O O . GLU A 1 186 ? -14.992 24.024 27.152 1.00 40.38 186 GLU A O 1
ATOM 1485 N N . ASP A 1 187 ? -14.168 24.855 25.214 1.00 40.34 187 ASP A N 1
ATOM 1486 C CA . ASP A 1 187 ? -15.340 25.654 24.843 1.00 40.34 187 ASP A CA 1
ATOM 1487 C C . ASP A 1 187 ? -16.622 24.802 24.770 1.00 40.34 187 ASP A C 1
ATOM 1489 O O . ASP A 1 187 ? -17.649 25.160 25.342 1.00 40.34 187 ASP A O 1
ATOM 1493 N N . LEU A 1 188 ? -16.546 23.580 24.222 1.00 38.19 188 LEU A N 1
ATOM 1494 C CA . LEU A 1 188 ? -17.680 22.637 24.189 1.00 38.19 188 LEU A CA 1
ATOM 1495 C C . LEU A 1 188 ? -18.030 22.001 25.552 1.00 38.19 188 LEU A C 1
ATOM 1497 O O . LEU A 1 188 ? -19.088 21.378 25.694 1.00 38.19 188 LEU A O 1
ATOM 1501 N N . THR A 1 189 ? -17.156 22.098 26.563 1.00 38.50 189 THR A N 1
ATOM 1502 C CA . THR A 1 189 ? -17.445 21.603 27.928 1.00 38.50 189 THR A CA 1
ATOM 1503 C C . THR A 1 189 ? -17.907 22.681 28.898 1.00 38.50 189 THR A C 1
ATOM 1505 O O . THR A 1 189 ? -18.557 22.329 29.889 1.00 38.50 189 THR A O 1
ATOM 1508 N N . ILE A 1 190 ? -17.612 23.955 28.633 1.00 39.47 190 ILE A N 1
ATOM 1509 C CA . ILE A 1 190 ? -18.061 25.070 29.475 1.00 39.47 190 ILE A CA 1
ATOM 1510 C C . ILE A 1 190 ? -19.590 25.215 29.387 1.00 39.47 190 ILE A C 1
ATOM 1512 O O . ILE A 1 190 ? -20.238 25.323 30.427 1.00 39.47 190 ILE A O 1
ATOM 1516 N N . ASP A 1 191 ? -20.190 24.959 28.220 1.00 37.56 191 ASP A N 1
ATOM 1517 C CA . ASP A 1 191 ? -21.655 24.959 28.031 1.00 37.56 191 ASP A CA 1
ATOM 1518 C C . ASP A 1 191 ? -22.428 23.878 28.817 1.00 37.56 191 ASP A C 1
ATOM 1520 O O . ASP A 1 191 ? -23.659 23.886 28.868 1.00 37.56 191 ASP A O 1
ATOM 1524 N N . LYS A 1 192 ? -21.743 22.925 29.467 1.00 40.41 192 LYS A N 1
ATOM 1525 C CA . LYS A 1 192 ? -22.393 21.879 30.285 1.00 40.41 192 LYS A CA 1
ATOM 1526 C C . LYS A 1 192 ? -22.069 21.949 31.774 1.00 40.41 192 LYS A C 1
ATOM 1528 O O . LYS A 1 192 ? -22.588 21.119 32.525 1.00 40.41 192 LYS A O 1
ATOM 1533 N N . LYS A 1 193 ? -21.240 22.897 32.221 1.00 36.38 193 LYS A N 1
ATOM 1534 C CA . LYS A 1 193 ? -20.819 22.990 33.630 1.00 36.38 193 LYS A CA 1
ATOM 1535 C C . LYS A 1 193 ? -21.584 24.004 34.479 1.00 36.38 193 LYS A C 1
ATOM 1537 O O . LYS A 1 193 ? -21.275 24.103 35.660 1.00 36.38 193 LYS A O 1
ATOM 1542 N N . ASP A 1 194 ? -22.634 24.630 33.950 1.00 39.06 194 ASP A N 1
ATOM 1543 C CA . ASP A 1 194 ? -23.356 25.684 34.678 1.00 39.06 194 ASP A CA 1
ATOM 1544 C C . ASP A 1 194 ? -24.637 25.253 35.415 1.00 39.06 194 ASP A C 1
ATOM 1546 O O . ASP A 1 194 ? -25.440 26.080 35.837 1.00 39.06 194 ASP A O 1
ATOM 1550 N N . LYS A 1 195 ? -24.864 23.951 35.634 1.00 38.66 195 LYS A N 1
ATOM 1551 C CA . LYS A 1 195 ? -26.006 23.490 36.452 1.00 38.66 195 LYS A CA 1
ATOM 1552 C C . LYS A 1 195 ? -25.635 22.313 37.345 1.00 38.66 195 LYS A C 1
ATOM 1554 O O . LYS A 1 195 ? -25.880 21.163 36.993 1.00 38.66 195 LYS A O 1
ATOM 1559 N N . GLY A 1 196 ? -25.075 22.588 38.523 1.00 38.00 196 GLY A N 1
ATOM 1560 C CA . GLY A 1 196 ? -24.983 21.556 39.564 1.00 38.00 196 GLY A CA 1
ATOM 1561 C C . GLY A 1 196 ? -23.943 21.749 40.662 1.00 38.00 196 GLY A C 1
ATOM 1562 O O . GLY A 1 196 ? -23.399 20.756 41.137 1.00 38.00 196 GLY A O 1
ATOM 1563 N N . GLY A 1 197 ? -23.649 22.985 41.072 1.00 33.78 197 GLY A N 1
ATOM 1564 C CA . GLY A 1 197 ? -22.896 23.253 42.300 1.00 33.78 197 GLY A CA 1
ATOM 1565 C C . GLY A 1 197 ? -23.772 23.049 43.542 1.00 33.78 197 GLY A C 1
ATOM 1566 O O . GLY A 1 197 ? -24.900 23.522 43.607 1.00 33.78 197 GLY A O 1
ATOM 1567 N N . HIS A 1 198 ? -23.260 22.295 44.510 1.00 36.00 198 HIS A N 1
ATOM 1568 C CA . HIS A 1 198 ? -23.926 21.843 45.729 1.00 36.00 198 HIS A CA 1
ATOM 1569 C C . HIS A 1 198 ? -24.539 22.947 46.621 1.00 36.00 198 HIS A C 1
ATOM 1571 O O . HIS A 1 198 ? -23.819 23.744 47.210 1.00 36.00 198 HIS A O 1
ATOM 1577 N N . GLN A 1 199 ? -25.847 22.841 46.890 1.00 40.38 199 GLN A N 1
ATOM 1578 C CA . GLN A 1 199 ? -26.492 23.283 48.138 1.00 40.38 199 GLN A CA 1
ATOM 1579 C C . GLN A 1 199 ? -26.989 22.038 48.898 1.00 40.38 199 GLN A C 1
ATOM 1581 O O . GLN A 1 199 ? -28.150 21.646 48.804 1.00 40.38 199 GLN A O 1
ATOM 1586 N N . LYS A 1 200 ? -26.106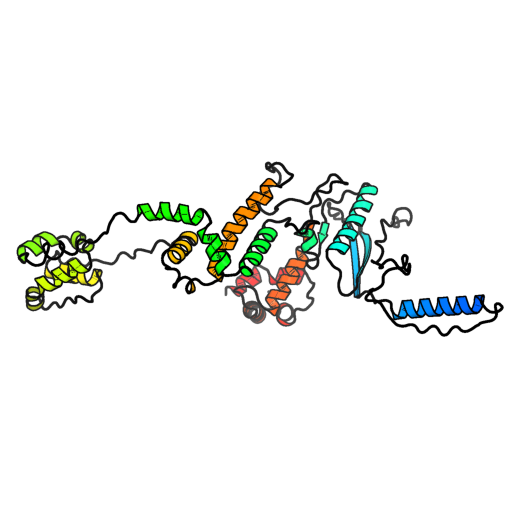 21.364 49.650 1.00 43.94 200 LYS A N 1
ATOM 1587 C CA . LYS A 1 200 ? -26.500 20.222 50.506 1.00 43.94 200 LYS A CA 1
ATOM 1588 C C . LYS A 1 200 ? -27.392 20.635 51.691 1.00 43.94 200 LYS A C 1
ATOM 1590 O O . LYS A 1 200 ? -28.075 19.783 52.250 1.00 43.94 200 LYS A O 1
ATOM 1595 N N . SER A 1 201 ? -27.423 21.920 52.054 1.00 45.94 201 SER A N 1
ATOM 1596 C CA . SER A 1 201 ? -28.210 22.432 53.183 1.00 45.94 201 SER A CA 1
ATOM 1597 C C . SER A 1 201 ? -29.704 22.623 52.881 1.00 45.94 201 SER A C 1
ATOM 1599 O O . SER A 1 201 ? -30.504 22.551 53.808 1.00 45.94 201 SER A O 1
ATOM 1601 N N . SER A 1 202 ? -30.123 22.798 51.619 1.00 58.44 202 SER A N 1
ATOM 1602 C CA . SER A 1 202 ? -31.538 23.085 51.301 1.00 58.44 202 SER A CA 1
ATOM 1603 C C . SER A 1 202 ? -32.407 21.833 51.109 1.00 58.44 202 SER A C 1
ATOM 1605 O O . SER A 1 202 ? -33.626 21.881 51.279 1.00 58.44 202 SER A O 1
ATOM 1607 N N . VAL A 1 203 ? -31.794 20.682 50.809 1.00 59.41 203 VAL A N 1
ATOM 1608 C CA . VAL A 1 203 ? -32.519 19.444 50.473 1.00 59.41 203 VAL A CA 1
ATOM 1609 C C . VAL A 1 203 ? -33.210 18.816 51.687 1.00 59.41 203 VAL A C 1
ATOM 1611 O O . VAL A 1 203 ? -34.337 18.338 51.565 1.00 59.41 203 VAL A O 1
ATOM 1614 N N . GLN A 1 204 ? -32.578 18.838 52.867 1.00 58.88 204 GLN A N 1
ATOM 1615 C CA . GLN A 1 204 ? -33.204 18.308 54.085 1.00 58.88 204 GLN A CA 1
ATOM 1616 C C . GLN A 1 204 ? -34.384 19.180 54.532 1.00 58.88 204 GLN A C 1
ATOM 1618 O O . GLN A 1 204 ? -35.454 18.639 54.794 1.00 58.88 204 GLN A O 1
ATOM 1623 N N . ALA A 1 205 ? -34.241 20.509 54.511 1.00 62.66 205 ALA A N 1
ATOM 1624 C CA . ALA A 1 205 ? -35.314 21.440 54.877 1.00 62.66 205 ALA A CA 1
ATOM 1625 C C . ALA A 1 205 ? -36.557 21.309 53.975 1.00 62.66 205 ALA A C 1
ATOM 1627 O O . ALA A 1 205 ? -37.688 21.496 54.415 1.00 62.66 205 ALA A O 1
ATOM 1628 N N . LYS A 1 206 ? -36.367 20.937 52.704 1.00 72.69 206 LYS A N 1
ATOM 1629 C CA . LYS A 1 206 ? -37.460 20.809 51.732 1.00 72.69 206 LYS A CA 1
ATOM 1630 C C . LYS A 1 206 ? -38.390 19.617 51.992 1.00 72.69 206 LYS A C 1
ATOM 1632 O O . LYS A 1 206 ? -39.537 19.664 51.538 1.00 72.69 206 LYS A O 1
ATOM 1637 N N . TRP A 1 207 ? -37.922 18.564 52.670 1.00 77.44 207 TRP A N 1
ATOM 1638 C CA . TRP A 1 207 ? -38.633 17.277 52.741 1.00 77.44 207 TRP A CA 1
ATOM 1639 C C . TRP A 1 207 ? -38.720 16.647 54.137 1.00 77.44 207 TRP A C 1
ATOM 1641 O O . TRP A 1 207 ? -39.671 15.912 54.386 1.00 77.44 207 TRP A O 1
ATOM 1651 N N . LYS A 1 208 ? -37.761 16.908 55.034 1.00 68.50 208 LYS A N 1
ATOM 1652 C CA . LYS A 1 208 ? -37.587 16.150 56.284 1.00 68.50 208 LYS A CA 1
ATOM 1653 C C . LYS A 1 208 ? -38.714 16.376 57.303 1.00 68.50 208 LYS A C 1
ATOM 1655 O O . LYS A 1 208 ? -39.092 15.413 57.959 1.00 68.50 208 LYS A O 1
ATOM 1660 N N . ASP A 1 209 ? -39.299 17.577 57.329 1.00 70.12 209 ASP A N 1
ATOM 1661 C CA . ASP A 1 209 ? -40.303 17.997 58.326 1.00 70.12 209 ASP A CA 1
ATOM 1662 C C . ASP A 1 209 ? -41.709 18.214 57.735 1.00 70.12 209 ASP A C 1
ATOM 1664 O O . ASP A 1 209 ? -42.585 18.809 58.362 1.00 70.12 209 ASP A O 1
ATOM 1668 N N . LYS A 1 210 ? -41.946 17.765 56.497 1.00 73.81 210 LYS A N 1
ATOM 1669 C CA . LYS A 1 210 ? -43.265 17.896 55.872 1.00 73.81 210 LYS A CA 1
ATOM 1670 C C . LYS A 1 210 ? -44.198 16.798 56.359 1.00 73.81 210 LYS A C 1
ATOM 1672 O O . LYS A 1 210 ? -43.870 15.618 56.267 1.00 73.81 210 LYS A O 1
ATOM 1677 N N . ASP A 1 211 ? -45.388 17.204 56.793 1.00 75.62 211 ASP A N 1
ATOM 1678 C CA . ASP A 1 211 ? -46.465 16.275 57.114 1.00 75.62 211 ASP A CA 1
ATOM 1679 C C . ASP A 1 211 ? -46.815 15.381 55.908 1.00 75.62 211 ASP A C 1
ATOM 1681 O O . ASP A 1 211 ? -46.681 15.764 54.738 1.00 75.62 211 ASP A O 1
ATOM 1685 N N . VAL A 1 212 ? -47.297 14.177 56.203 1.00 68.94 212 VAL A N 1
ATOM 1686 C CA . VAL A 1 212 ? -47.657 13.148 55.224 1.00 68.94 212 VAL A CA 1
ATOM 1687 C C . VAL A 1 212 ? -48.665 13.667 54.200 1.00 68.94 212 VAL A C 1
ATOM 1689 O O . VAL A 1 212 ? -48.548 13.337 53.018 1.00 68.94 212 VAL A O 1
ATOM 1692 N N . GLN A 1 213 ? -49.628 14.498 54.606 1.00 75.19 213 GLN A N 1
ATOM 1693 C CA . GLN A 1 213 ? -50.613 15.059 53.675 1.00 75.19 213 GLN A CA 1
ATOM 1694 C C . GLN A 1 213 ? -49.978 16.070 52.712 1.00 75.19 213 GLN A C 1
ATOM 1696 O O . GLN A 1 213 ? -50.320 16.121 51.528 1.00 75.19 213 GLN A O 1
ATOM 1701 N N . ILE A 1 214 ? -48.984 16.824 53.186 1.00 77.44 214 ILE A N 1
ATOM 1702 C CA . ILE A 1 214 ? -48.222 17.778 52.373 1.00 77.44 214 ILE A CA 1
ATOM 1703 C C . ILE A 1 214 ? -47.320 17.030 51.384 1.00 77.44 214 ILE A C 1
ATOM 1705 O O . ILE A 1 214 ? -47.219 17.435 50.222 1.00 77.44 214 ILE A O 1
ATOM 1709 N N . LEU A 1 215 ? -46.702 15.923 51.809 1.00 75.38 215 LEU A N 1
ATOM 1710 C CA . LEU A 1 215 ? -45.925 15.042 50.930 1.00 75.38 215 LEU A CA 1
ATOM 1711 C C . LEU A 1 215 ? -46.804 14.421 49.840 1.00 75.38 215 LEU A C 1
ATOM 1713 O O . LEU A 1 215 ? -46.438 14.502 48.669 1.00 75.38 215 LEU A O 1
ATOM 1717 N N . LYS A 1 216 ? -47.987 13.899 50.193 1.00 77.62 216 LYS A N 1
ATOM 1718 C CA . LYS A 1 216 ? -48.959 13.375 49.217 1.00 77.62 216 LYS A CA 1
ATOM 1719 C C . LYS A 1 216 ? -49.350 14.428 48.183 1.00 77.62 216 LYS A C 1
ATOM 1721 O O . LYS A 1 216 ? -49.317 14.152 46.991 1.00 77.62 216 LYS A O 1
ATOM 1726 N N . LYS A 1 217 ? -49.636 15.662 48.612 1.00 77.81 217 LYS A N 1
ATOM 1727 C CA . LYS A 1 217 ? -49.989 16.761 47.696 1.00 77.81 217 LYS A CA 1
ATOM 1728 C C . LYS A 1 217 ? -48.813 17.206 46.815 1.00 77.81 217 LYS A C 1
ATOM 1730 O O . LYS A 1 217 ? -49.011 17.526 45.649 1.00 77.81 217 LYS A O 1
ATOM 1735 N N . SER A 1 218 ? -47.594 17.218 47.357 1.00 75.75 218 SER A N 1
ATOM 1736 C CA . SER A 1 218 ? -46.390 17.694 46.650 1.00 75.75 218 SER A CA 1
ATOM 1737 C C . SER A 1 218 ? -45.824 16.683 45.646 1.00 75.75 218 SER A C 1
ATOM 1739 O O . SER A 1 218 ? -45.028 17.054 44.786 1.00 75.75 218 SER A O 1
ATOM 1741 N N . ILE A 1 219 ? -46.182 15.407 45.794 1.00 75.69 219 ILE A N 1
ATOM 1742 C CA . ILE A 1 219 ? -45.587 14.267 45.082 1.00 75.69 219 ILE A CA 1
ATOM 1743 C C . ILE A 1 219 ? -46.690 13.414 44.412 1.00 75.69 219 ILE A C 1
ATOM 1745 O O . ILE A 1 219 ? -46.474 12.271 44.023 1.00 75.69 219 ILE A O 1
ATOM 1749 N N . ALA A 1 220 ? -47.892 13.979 44.253 1.00 70.12 220 ALA A N 1
ATOM 1750 C CA . ALA A 1 220 ? -49.035 13.305 43.639 1.00 70.12 220 ALA A CA 1
ATOM 1751 C C . ALA A 1 220 ? -48.772 12.902 42.177 1.00 70.12 220 ALA A C 1
ATOM 1753 O O . ALA A 1 220 ? -49.311 11.908 41.705 1.00 70.12 220 ALA A O 1
ATOM 1754 N N . ASP A 1 221 ? -47.926 13.658 41.475 1.00 76.75 221 ASP A N 1
ATOM 1755 C CA . ASP A 1 221 ? -47.561 13.403 40.086 1.00 76.75 221 ASP A CA 1
ATOM 1756 C C . ASP A 1 221 ? -46.247 12.607 39.991 1.00 76.75 221 ASP A C 1
ATOM 1758 O O . ASP A 1 221 ? -45.168 13.048 40.413 1.00 76.75 221 ASP A O 1
ATOM 1762 N N . THR A 1 222 ? -46.327 11.434 39.365 1.00 72.69 222 THR A N 1
ATOM 1763 C CA . THR A 1 222 ? -45.192 10.553 39.071 1.00 72.69 222 THR A CA 1
ATOM 1764 C C . THR A 1 222 ? -44.103 11.217 38.216 1.00 72.69 222 THR A C 1
ATOM 1766 O O . THR A 1 222 ? -42.928 10.841 38.315 1.00 72.69 222 THR A O 1
ATOM 1769 N N . GLN A 1 223 ? -44.427 12.249 37.432 1.00 76.88 223 GLN A N 1
ATOM 1770 C CA . GLN A 1 223 ? -43.443 13.044 36.685 1.00 76.88 223 GLN A CA 1
ATOM 1771 C C . GLN A 1 223 ? -42.579 13.928 37.590 1.00 76.88 223 GLN A C 1
ATOM 1773 O O . GLN A 1 223 ? -41.420 14.198 37.260 1.00 76.88 223 GLN A O 1
ATOM 1778 N N . ILE A 1 224 ? -43.099 14.351 38.745 1.00 81.25 224 ILE A N 1
ATOM 1779 C CA . ILE A 1 224 ? -42.333 15.117 39.737 1.00 81.25 224 ILE A CA 1
ATOM 1780 C C . ILE A 1 224 ? -41.324 14.192 40.420 1.00 81.25 224 ILE A C 1
ATOM 1782 O O . ILE A 1 224 ? -40.147 14.540 40.516 1.00 81.25 224 ILE A O 1
ATOM 1786 N N . LEU A 1 225 ? -41.743 12.976 40.794 1.00 80.06 225 LEU A N 1
ATOM 1787 C CA . LEU A 1 225 ? -40.864 11.955 41.379 1.00 80.06 225 LEU A CA 1
ATOM 1788 C C . LEU A 1 225 ? -39.673 11.605 40.483 1.00 80.06 225 LEU A C 1
ATOM 1790 O O . LEU A 1 225 ? -38.550 11.487 40.974 1.00 80.06 225 LEU A O 1
ATOM 1794 N N . LYS A 1 226 ? -39.898 11.482 39.168 1.00 81.00 226 LYS A N 1
ATOM 1795 C CA . LYS A 1 226 ? -38.839 11.209 38.179 1.00 81.00 226 LYS A CA 1
ATOM 1796 C C . LYS A 1 226 ? -37.735 12.269 38.154 1.00 81.00 226 LYS A C 1
ATOM 1798 O O . LYS A 1 226 ? -36.619 11.960 37.741 1.00 81.00 226 LYS A O 1
ATOM 1803 N N . LYS A 1 227 ? -38.048 13.508 38.540 1.00 83.44 227 LYS A N 1
ATOM 1804 C CA . LYS A 1 227 ? -37.113 14.643 38.510 1.00 83.44 227 LYS A CA 1
ATOM 1805 C C . LYS A 1 227 ? -36.314 14.795 39.805 1.00 83.44 227 LYS A C 1
ATOM 1807 O O . LYS A 1 227 ? -35.385 15.598 39.832 1.00 83.44 227 LYS A O 1
ATOM 1812 N N . LEU A 1 228 ? -36.654 14.050 40.859 1.00 84.25 228 LEU A N 1
ATOM 1813 C CA . LEU A 1 228 ? -35.968 14.143 42.145 1.00 84.25 228 LEU A CA 1
ATOM 1814 C C . LEU A 1 228 ? -34.597 13.470 42.108 1.00 84.25 228 LEU A C 1
ATOM 1816 O O . LEU A 1 228 ? -34.393 12.415 41.500 1.00 84.25 228 LEU A O 1
ATOM 1820 N N . SER A 1 229 ? -33.651 14.085 42.811 1.00 84.44 229 SER A N 1
ATOM 1821 C CA . SER A 1 229 ? -32.315 13.526 43.001 1.00 84.44 229 SER A CA 1
ATOM 1822 C C . SER A 1 229 ? -32.336 12.287 43.909 1.00 84.44 229 SER A C 1
ATOM 1824 O O . SER A 1 229 ? -33.268 12.053 44.680 1.00 84.44 229 SER A O 1
ATOM 1826 N N . HIS A 1 230 ? -31.271 11.482 43.853 1.00 84.88 230 HIS A N 1
ATOM 1827 C CA . HIS A 1 230 ? -31.146 10.284 44.691 1.00 84.88 230 HIS A CA 1
ATOM 1828 C C . HIS A 1 230 ? -31.197 10.603 46.196 1.00 84.88 230 HIS A C 1
ATOM 1830 O O . HIS A 1 230 ? -31.755 9.827 46.975 1.00 84.88 230 HIS A O 1
ATOM 1836 N N . ASP A 1 231 ? -30.652 11.756 46.587 1.00 83.31 231 ASP A N 1
ATOM 1837 C CA . ASP A 1 231 ? -30.625 12.221 47.972 1.00 83.31 231 ASP A CA 1
ATOM 1838 C C . ASP A 1 231 ? -32.009 12.684 48.441 1.00 83.31 231 ASP A C 1
ATOM 1840 O O . ASP A 1 231 ? -32.441 12.291 49.523 1.00 83.31 231 ASP A O 1
ATOM 1844 N N . GLU A 1 232 ? -32.755 13.424 47.611 1.00 84.19 232 GLU A N 1
ATOM 1845 C CA . GLU A 1 232 ? -34.148 13.805 47.904 1.00 84.19 232 GLU A CA 1
ATOM 1846 C C . GLU A 1 232 ? -35.039 12.574 48.108 1.00 84.19 232 GLU A C 1
ATOM 1848 O O . GLU A 1 232 ? -35.786 12.502 49.085 1.00 84.19 232 GLU A O 1
ATOM 1853 N N . LEU A 1 233 ? -34.905 11.563 47.244 1.00 88.00 233 LEU A N 1
ATOM 1854 C CA . LEU A 1 233 ? -35.644 10.305 47.378 1.00 88.00 233 LEU A CA 1
ATOM 1855 C C . LEU A 1 233 ? -35.286 9.570 48.677 1.00 88.00 233 LEU A C 1
ATOM 1857 O O . LEU A 1 233 ? -36.166 9.022 49.334 1.00 88.00 233 LEU A O 1
ATOM 1861 N N . ASN A 1 234 ? -34.015 9.579 49.087 1.00 89.50 234 ASN A N 1
ATOM 1862 C CA . ASN A 1 234 ? -33.586 8.970 50.349 1.00 89.50 234 ASN A CA 1
ATOM 1863 C C . ASN A 1 234 ? -34.144 9.684 51.582 1.00 89.50 234 ASN A C 1
ATOM 1865 O O . ASN A 1 234 ? -34.442 9.018 52.579 1.00 89.50 234 ASN A O 1
ATOM 1869 N N . VAL A 1 235 ? -34.278 11.012 51.520 1.00 86.75 235 VAL A N 1
ATOM 1870 C CA . VAL A 1 235 ? -34.920 11.798 52.580 1.00 86.75 235 VAL A CA 1
ATOM 1871 C C . VAL A 1 235 ? -36.405 11.442 52.659 1.00 86.75 235 VAL A C 1
ATOM 1873 O O . VAL A 1 235 ? -36.873 11.102 53.740 1.00 86.75 235 VAL A O 1
ATOM 1876 N N . ILE A 1 236 ? -37.112 11.389 51.525 1.00 87.00 236 ILE A N 1
ATOM 1877 C CA . ILE A 1 236 ? -38.536 11.006 51.470 1.00 87.00 236 ILE A CA 1
ATOM 1878 C C . ILE A 1 236 ? -38.759 9.573 51.983 1.00 87.00 236 ILE A C 1
ATOM 1880 O O . ILE A 1 236 ? -39.701 9.322 52.734 1.00 87.00 236 ILE A O 1
ATOM 1884 N N . ILE A 1 237 ? -37.878 8.628 51.636 1.00 88.75 237 ILE A N 1
ATOM 1885 C CA . ILE A 1 237 ? -37.922 7.253 52.165 1.00 88.75 237 ILE A CA 1
ATOM 1886 C C . ILE A 1 237 ? -37.784 7.254 53.692 1.00 88.75 237 ILE A C 1
ATOM 1888 O O . ILE A 1 237 ? -38.502 6.519 54.362 1.00 88.75 237 ILE A O 1
ATOM 1892 N N . GLY A 1 238 ? -36.889 8.078 54.247 1.00 86.31 238 GLY A N 1
ATOM 1893 C CA . GLY A 1 238 ? -36.742 8.222 55.698 1.00 86.31 238 GLY A CA 1
ATOM 1894 C C . GLY A 1 238 ? -37.990 8.810 56.359 1.00 86.31 238 GLY A C 1
ATOM 1895 O O . GLY A 1 238 ? -38.489 8.253 57.330 1.00 86.31 238 GLY A O 1
ATOM 1896 N N . SER A 1 239 ? -38.544 9.884 55.794 1.00 83.62 239 SER A N 1
ATOM 1897 C CA . SER A 1 239 ? -39.729 10.563 56.339 1.00 83.62 239 SER A CA 1
ATOM 1898 C C . SER A 1 239 ? -41.025 9.745 56.225 1.00 83.62 239 SER A C 1
ATOM 1900 O O . SER A 1 239 ? -42.005 10.054 56.895 1.00 83.62 239 SER A O 1
ATOM 1902 N N . THR A 1 240 ? -41.056 8.684 55.411 1.00 86.62 240 THR A N 1
ATOM 1903 C CA . THR A 1 240 ? -42.247 7.838 55.195 1.00 86.62 240 THR A CA 1
ATOM 1904 C C . THR A 1 240 ? -42.172 6.467 55.878 1.00 86.62 240 THR A C 1
ATOM 1906 O O . THR A 1 240 ? -43.016 5.607 55.624 1.00 86.62 240 THR A O 1
ATOM 1909 N N . GLU A 1 241 ? -41.206 6.237 56.773 1.00 87.56 241 GLU A N 1
ATOM 1910 C CA . GLU A 1 241 ? -40.961 4.919 57.383 1.00 87.56 241 GLU A CA 1
ATOM 1911 C C . GLU A 1 241 ? -42.179 4.354 58.145 1.00 87.56 241 GLU A C 1
ATOM 1913 O O . GLU A 1 241 ? -42.477 3.160 58.070 1.00 87.56 241 GLU A O 1
ATOM 1918 N N . GLN A 1 242 ? -42.939 5.202 58.844 1.00 83.38 242 GLN A N 1
ATOM 1919 C CA . GLN A 1 242 ? -44.146 4.762 59.556 1.00 83.38 242 GLN A CA 1
ATOM 1920 C C . GLN A 1 242 ? -45.268 4.323 58.600 1.00 83.38 242 GLN A C 1
ATOM 1922 O O . GLN A 1 242 ? -45.991 3.370 58.889 1.00 83.38 242 GLN A O 1
ATOM 1927 N N . LEU A 1 243 ? -45.402 4.982 57.444 1.00 83.94 243 LEU A N 1
ATOM 1928 C CA . LEU A 1 243 ? -46.374 4.604 56.412 1.00 83.94 243 LEU A CA 1
ATOM 1929 C C . LEU A 1 243 ? -45.967 3.313 55.715 1.00 83.94 243 LEU A C 1
ATOM 1931 O O . LEU A 1 243 ? -46.820 2.473 55.454 1.00 83.94 243 LEU A O 1
ATOM 1935 N N . GLN A 1 244 ? -44.669 3.145 55.458 1.00 89.06 244 GLN A N 1
ATOM 1936 C CA . GLN A 1 244 ? -44.098 1.910 54.924 1.00 89.06 244 GLN A CA 1
ATOM 1937 C C . GLN A 1 244 ? -44.474 0.708 55.800 1.00 89.06 244 GLN A C 1
ATOM 1939 O O . GLN A 1 244 ? -44.994 -0.284 55.290 1.00 89.06 244 GLN A O 1
ATOM 1944 N N . LYS A 1 245 ? -44.325 0.841 57.127 1.00 88.19 245 LYS A N 1
ATOM 1945 C CA . LYS A 1 245 ? -44.737 -0.189 58.097 1.00 88.19 245 LYS A CA 1
ATOM 1946 C C . LYS A 1 245 ? -46.246 -0.457 58.059 1.00 88.19 245 LYS A C 1
ATOM 1948 O O . LYS A 1 245 ? -46.640 -1.615 57.995 1.00 88.19 245 LYS A O 1
ATOM 1953 N N . LYS A 1 246 ? -47.087 0.587 58.035 1.00 86.50 246 LYS A N 1
ATOM 1954 C CA . LYS A 1 246 ? -48.558 0.445 57.965 1.00 86.50 246 LYS A CA 1
ATOM 1955 C C . LYS A 1 246 ? -49.051 -0.185 56.657 1.00 86.50 246 LYS A C 1
ATOM 1957 O O . LYS A 1 246 ? -50.032 -0.915 56.675 1.00 86.50 246 LYS A O 1
ATOM 1962 N N . ALA A 1 247 ? -48.384 0.094 55.541 1.00 83.81 247 ALA A N 1
ATOM 1963 C CA . ALA A 1 247 ? -48.744 -0.418 54.219 1.00 83.81 247 ALA A CA 1
ATOM 1964 C C . ALA A 1 247 ? -48.082 -1.767 53.878 1.00 83.81 247 ALA A C 1
ATOM 1966 O O . ALA A 1 247 ? -48.301 -2.285 52.785 1.00 83.81 247 ALA A O 1
ATOM 1967 N N . GLY A 1 248 ? -47.235 -2.315 54.760 1.00 87.94 248 GLY A N 1
ATOM 1968 C CA . GLY A 1 248 ? -46.474 -3.540 54.486 1.00 87.94 248 GLY A CA 1
ATOM 1969 C C . GLY A 1 248 ? -45.480 -3.410 53.321 1.00 87.94 248 GLY A C 1
ATOM 1970 O O . GLY A 1 248 ? -45.136 -4.405 52.687 1.00 87.94 248 GLY A O 1
ATOM 1971 N N . LEU A 1 249 ? -45.024 -2.193 53.008 1.00 87.38 249 LEU A N 1
ATOM 1972 C CA . LEU A 1 249 ? -44.110 -1.903 51.899 1.00 87.38 249 LEU A CA 1
ATOM 1973 C C . LEU A 1 249 ? -42.731 -1.534 52.446 1.00 87.38 249 LEU A C 1
ATOM 1975 O O . LEU A 1 249 ? -42.613 -0.603 53.231 1.00 87.38 249 LEU A O 1
ATOM 1979 N N . MET A 1 250 ? -41.672 -2.211 51.998 1.00 90.94 250 MET A N 1
ATOM 1980 C CA . MET A 1 250 ? -40.292 -1.894 52.386 1.00 90.94 250 MET A CA 1
ATOM 1981 C C . MET A 1 250 ? -39.547 -1.247 51.217 1.00 90.94 250 MET A C 1
ATOM 1983 O O . MET A 1 250 ? -39.212 -1.934 50.254 1.00 90.94 250 MET A O 1
ATOM 1987 N N . ILE A 1 251 ? -39.237 0.049 51.313 1.00 90.69 251 ILE A N 1
ATOM 1988 C CA . ILE A 1 251 ? -38.462 0.772 50.294 1.00 90.69 251 ILE A CA 1
ATOM 1989 C C . ILE A 1 251 ? -37.047 1.001 50.828 1.00 90.69 251 ILE A C 1
ATOM 1991 O O . ILE A 1 251 ? -36.847 1.692 51.827 1.00 90.69 251 ILE A O 1
ATOM 1995 N N . ARG A 1 252 ? -36.027 0.436 50.171 1.00 90.12 252 ARG A N 1
ATOM 1996 C CA . ARG A 1 252 ? -34.639 0.550 50.653 1.00 90.12 252 ARG A CA 1
ATOM 1997 C C . ARG A 1 252 ? -33.922 1.752 50.041 1.00 90.12 252 ARG A C 1
ATOM 1999 O O . ARG A 1 252 ? -33.992 2.006 48.840 1.00 90.12 252 ARG A O 1
ATOM 2006 N N . LYS A 1 253 ? -33.103 2.432 50.850 1.00 88.56 253 LYS A N 1
ATOM 2007 C CA . LYS A 1 253 ? -32.207 3.511 50.388 1.00 88.56 253 LYS A CA 1
ATOM 2008 C C . LYS A 1 253 ? -31.148 3.038 49.381 1.00 88.56 253 LYS A C 1
ATOM 2010 O O . LYS A 1 253 ? -30.574 3.863 48.684 1.00 88.56 253 LYS A O 1
ATOM 2015 N N . SER A 1 254 ? -30.892 1.737 49.268 1.00 87.31 254 SER A N 1
ATOM 2016 C CA . SER A 1 254 ? -29.958 1.164 48.288 1.00 87.31 254 SER A CA 1
ATOM 2017 C C . SER A 1 254 ? -30.585 0.857 46.923 1.00 87.31 254 SER A C 1
ATOM 2019 O O . SER A 1 254 ? -29.863 0.491 46.000 1.00 87.31 254 SER A O 1
ATOM 2021 N N . TRP A 1 255 ? -31.906 0.995 46.770 1.00 89.25 255 TRP A N 1
ATOM 2022 C CA . TRP A 1 255 ? -32.589 0.701 45.508 1.00 89.25 255 TRP A CA 1
ATOM 2023 C C . TRP A 1 255 ? -32.187 1.645 44.373 1.00 89.25 255 TRP A C 1
ATOM 2025 O O . TRP A 1 255 ? -31.739 2.781 44.587 1.00 89.25 255 TRP A O 1
ATOM 2035 N N . ARG A 1 256 ? -32.377 1.187 43.134 1.00 85.88 256 ARG A N 1
ATOM 2036 C CA . ARG A 1 256 ? -32.177 2.044 41.959 1.00 85.88 256 ARG A CA 1
ATOM 2037 C C . ARG A 1 256 ? -33.204 3.180 41.978 1.00 85.88 256 ARG A C 1
ATOM 2039 O O . ARG A 1 256 ? -34.296 3.030 42.516 1.00 85.88 256 ARG A O 1
ATOM 2046 N N . ILE A 1 257 ? -32.873 4.327 41.375 1.00 85.94 257 ILE A N 1
ATOM 2047 C CA . ILE A 1 257 ? -33.739 5.528 41.387 1.00 85.94 257 ILE A CA 1
ATOM 2048 C C . ILE A 1 257 ? -35.168 5.194 40.937 1.00 85.94 257 ILE A C 1
ATOM 2050 O O . ILE A 1 257 ? -36.120 5.591 41.597 1.00 85.94 257 ILE A O 1
ATOM 2054 N N . LEU A 1 258 ? -35.317 4.412 39.865 1.00 85.44 258 LEU A N 1
ATOM 2055 C CA . LEU A 1 258 ? -36.625 4.041 39.322 1.00 85.44 258 LEU A CA 1
ATOM 2056 C C . LEU A 1 258 ? -37.446 3.168 40.289 1.00 85.44 258 LEU A C 1
ATOM 2058 O O . LEU A 1 258 ? -38.643 3.374 40.445 1.00 85.44 258 LEU A O 1
ATOM 2062 N N . GLU A 1 259 ? -36.797 2.229 40.981 1.00 86.88 259 GLU A N 1
ATOM 2063 C CA . GLU A 1 259 ? -37.428 1.362 41.987 1.00 86.88 259 GLU A CA 1
ATOM 2064 C C . GLU A 1 259 ? -37.872 2.172 43.208 1.00 86.88 259 GLU A C 1
ATOM 2066 O O . GLU A 1 259 ? -38.965 1.960 43.728 1.00 86.88 259 GLU A O 1
ATOM 2071 N N . LYS A 1 260 ? -37.059 3.150 43.633 1.00 90.12 260 LYS A N 1
ATOM 2072 C CA . LYS A 1 260 ? -37.432 4.098 44.693 1.00 90.12 260 LYS A CA 1
ATOM 2073 C C . LYS A 1 260 ? -38.630 4.940 44.289 1.00 90.12 260 LYS A C 1
ATOM 2075 O O . LYS A 1 260 ? -39.561 5.074 45.070 1.00 90.12 260 LYS A O 1
ATOM 2080 N N . VAL A 1 261 ? -38.612 5.484 43.075 1.00 86.88 261 VAL A N 1
ATOM 2081 C CA . VAL A 1 261 ? -39.707 6.291 42.531 1.00 86.88 261 VAL A CA 1
ATOM 2082 C C . VAL A 1 261 ? -40.999 5.475 42.460 1.00 86.88 261 VAL A C 1
ATOM 2084 O O . VAL A 1 261 ? -42.024 5.945 42.940 1.00 86.88 261 VAL A O 1
ATOM 2087 N N . ASN A 1 262 ? -40.949 4.237 41.962 1.00 87.75 262 ASN A N 1
ATOM 2088 C CA . ASN A 1 262 ? -42.114 3.350 41.914 1.00 87.75 262 ASN A CA 1
ATOM 2089 C C . ASN A 1 262 ? -42.605 2.963 43.317 1.00 87.75 262 ASN A C 1
ATOM 2091 O O . ASN A 1 262 ? -43.807 2.969 43.573 1.00 87.75 262 ASN A O 1
ATOM 2095 N N . GLY A 1 263 ? -41.687 2.683 44.247 1.00 87.56 263 GLY A N 1
ATOM 2096 C CA . GLY A 1 263 ? -42.024 2.396 45.641 1.00 87.56 263 GLY A CA 1
ATOM 2097 C C . GLY A 1 263 ? -42.698 3.580 46.338 1.00 87.56 263 GLY A C 1
ATOM 2098 O O . GLY A 1 263 ? -43.726 3.407 46.987 1.00 87.56 263 GLY A O 1
ATOM 2099 N N . ILE A 1 264 ? -42.155 4.790 46.172 1.00 88.12 264 ILE A N 1
ATOM 2100 C CA . ILE A 1 264 ? -42.712 6.018 46.756 1.00 88.12 264 ILE A CA 1
ATOM 2101 C C . ILE A 1 264 ? -44.045 6.371 46.085 1.00 88.12 264 ILE A C 1
ATOM 2103 O O . ILE A 1 264 ? -44.991 6.712 46.788 1.00 88.12 264 ILE A O 1
ATOM 2107 N N . SER A 1 265 ? -44.160 6.223 44.761 1.00 86.25 265 SER A N 1
ATOM 2108 C CA . SER A 1 265 ? -45.422 6.423 44.036 1.00 86.25 265 SER A CA 1
ATOM 2109 C C . SER A 1 265 ? -46.524 5.500 44.560 1.00 86.25 265 SER A C 1
ATOM 2111 O O . SER A 1 265 ? -47.631 5.951 44.836 1.00 86.25 265 SER A O 1
ATOM 2113 N N . LYS A 1 266 ? -46.208 4.223 44.809 1.00 86.62 266 LYS A N 1
ATOM 2114 C CA . LYS A 1 266 ? -47.157 3.262 45.389 1.00 86.62 266 LYS A CA 1
ATOM 2115 C C . LYS A 1 266 ? -47.565 3.606 46.827 1.00 86.62 266 LYS A C 1
ATOM 2117 O O . LYS A 1 266 ? -48.662 3.256 47.248 1.00 86.62 266 LYS A O 1
ATOM 2122 N N . LEU A 1 267 ? -46.684 4.259 47.585 1.00 85.50 267 LEU A N 1
ATOM 2123 C CA . LEU A 1 267 ? -46.913 4.584 48.993 1.00 85.50 267 LEU A CA 1
ATOM 2124 C C . LEU A 1 267 ? -47.680 5.902 49.195 1.00 85.50 267 LEU A C 1
ATOM 2126 O O . LEU A 1 267 ? -48.523 5.994 50.087 1.00 85.50 267 LEU A O 1
ATOM 2130 N N . VAL A 1 268 ? -47.348 6.937 48.418 1.00 82.62 268 VAL A N 1
ATOM 2131 C CA . VAL A 1 268 ? -47.854 8.311 48.612 1.00 82.62 268 VAL A CA 1
ATOM 2132 C C . VAL A 1 268 ? -48.230 9.045 47.317 1.00 82.62 268 VAL A C 1
ATOM 2134 O O . VAL A 1 268 ? -48.747 10.155 47.410 1.00 82.62 268 VAL A O 1
ATOM 2137 N N . GLY A 1 269 ? -47.978 8.466 46.140 1.00 76.31 269 GLY A N 1
ATOM 2138 C CA . GLY A 1 269 ? -48.310 9.046 44.832 1.00 76.31 269 GLY A CA 1
ATOM 2139 C C . GLY A 1 269 ? -49.580 8.454 44.209 1.00 76.31 269 GLY A C 1
ATOM 2140 O O . GLY A 1 269 ? -50.429 7.896 44.901 1.00 76.31 269 GLY A O 1
ATOM 2141 N N . ASP A 1 270 ? -49.703 8.569 42.885 1.00 76.81 270 ASP A N 1
ATOM 2142 C CA . ASP A 1 270 ? -50.846 8.083 42.092 1.00 76.81 270 ASP A CA 1
ATOM 2143 C C . ASP A 1 270 ? -50.874 6.555 41.873 1.00 76.81 270 ASP A C 1
ATOM 2145 O O . ASP A 1 270 ? -51.771 6.037 41.206 1.00 76.81 270 ASP A O 1
ATOM 2149 N N . GLY A 1 271 ? -49.886 5.827 42.407 1.00 75.88 271 GLY A N 1
ATOM 2150 C CA . GLY A 1 271 ? -49.771 4.376 42.285 1.00 75.88 271 GLY A CA 1
ATOM 2151 C C . GLY A 1 271 ? -49.402 3.875 40.887 1.00 75.88 271 GLY A C 1
ATOM 2152 O O . GLY A 1 271 ? -49.333 2.659 40.687 1.00 75.88 271 GLY A O 1
ATOM 2153 N N . LYS A 1 272 ? -49.134 4.763 39.921 1.00 80.19 272 LYS A N 1
ATOM 2154 C CA . LYS A 1 272 ? -48.764 4.355 38.562 1.00 80.19 272 LYS A CA 1
ATOM 2155 C C . LYS A 1 272 ? -47.327 3.855 38.526 1.00 80.19 272 LYS A C 1
ATOM 2157 O O . LYS A 1 272 ? -46.403 4.493 39.038 1.00 80.19 272 LYS A O 1
ATOM 2162 N N . GLN A 1 273 ? -47.137 2.709 37.878 1.00 78.44 273 GLN A N 1
ATOM 2163 C CA . GLN A 1 273 ? -45.818 2.140 37.656 1.00 78.44 273 GLN A CA 1
ATOM 2164 C C . GLN A 1 273 ? -45.144 2.850 36.483 1.00 78.44 273 GLN A C 1
ATOM 2166 O O . GLN A 1 273 ? -45.677 2.923 35.379 1.00 78.44 273 GLN A O 1
ATOM 2171 N N . ILE A 1 274 ? -43.951 3.380 36.728 1.00 77.88 274 ILE A N 1
ATOM 2172 C CA . ILE A 1 274 ? -43.120 3.966 35.688 1.00 77.88 274 ILE A CA 1
ATOM 2173 C C . ILE A 1 274 ? -42.302 2.853 35.047 1.00 77.88 274 ILE A C 1
ATOM 2175 O O . ILE A 1 274 ? -41.459 2.230 35.702 1.00 77.88 274 ILE A O 1
ATOM 2179 N N . GLU A 1 275 ? -42.509 2.658 33.750 1.00 75.88 275 GLU A N 1
ATOM 2180 C CA . GLU A 1 275 ? -41.620 1.863 32.914 1.00 75.88 275 GLU A CA 1
ATOM 2181 C C . GLU A 1 275 ? -40.362 2.665 32.567 1.00 75.88 275 GLU A C 1
ATOM 2183 O O . GLU A 1 275 ? -40.399 3.883 32.355 1.00 75.88 275 GLU A O 1
ATOM 2188 N N . SER A 1 276 ? -39.208 1.995 32.553 1.00 62.47 276 SER A N 1
ATOM 2189 C CA . SER A 1 276 ? -37.973 2.640 32.126 1.00 62.47 276 SER A CA 1
ATOM 2190 C C . SER A 1 276 ? -38.003 2.815 30.613 1.00 62.47 276 SER A C 1
ATOM 2192 O O . SER A 1 276 ? -37.860 1.838 29.878 1.00 62.47 276 SER A O 1
ATOM 2194 N N . GLU A 1 277 ? -38.079 4.053 30.136 1.00 58.84 277 GLU A N 1
ATOM 2195 C CA . GLU A 1 277 ? -37.628 4.346 28.780 1.00 58.84 277 GLU A CA 1
ATOM 2196 C C . GLU A 1 277 ? -36.151 3.947 28.695 1.00 58.84 277 GLU A C 1
ATOM 2198 O O . GLU A 1 277 ? -35.300 4.482 29.421 1.00 58.84 277 GLU A O 1
ATOM 2203 N N . ARG A 1 278 ? -35.828 2.975 27.834 1.00 47.22 278 ARG A N 1
ATOM 2204 C CA . ARG A 1 278 ? -34.439 2.674 27.478 1.00 47.22 278 ARG A CA 1
ATOM 2205 C C . ARG A 1 278 ? -33.876 3.903 26.773 1.00 47.22 278 ARG A C 1
ATOM 2207 O O . ARG A 1 278 ? -33.923 4.008 25.553 1.00 47.22 278 ARG A O 1
ATOM 2214 N N . LYS A 1 279 ? -33.308 4.835 27.540 1.00 51.19 279 LYS A N 1
ATOM 2215 C CA . LYS A 1 279 ? -32.444 5.872 26.985 1.00 51.19 279 LYS A CA 1
ATOM 2216 C C . LYS A 1 279 ? -31.219 5.172 26.416 1.00 51.19 279 LYS A C 1
ATOM 2218 O O . LYS A 1 279 ? -30.290 4.834 27.151 1.00 51.19 279 LYS A O 1
ATOM 2223 N N . VAL A 1 280 ? -31.243 4.924 25.110 1.00 43.25 280 VAL A N 1
ATOM 2224 C CA . VAL A 1 280 ? -30.049 4.572 24.348 1.00 43.25 280 VAL A CA 1
ATOM 2225 C C . VAL A 1 280 ? -29.066 5.704 24.607 1.00 43.25 280 VAL A C 1
ATOM 2227 O O . VAL A 1 280 ? -29.335 6.858 24.274 1.00 43.25 280 VAL A O 1
ATOM 2230 N N . ARG A 1 281 ? -27.966 5.411 25.310 1.00 50.53 281 ARG A N 1
ATOM 2231 C CA . ARG A 1 281 ? -26.892 6.393 25.467 1.00 50.53 281 ARG A CA 1
ATOM 2232 C C . ARG A 1 281 ? -26.489 6.811 24.061 1.00 50.53 281 ARG A C 1
ATOM 2234 O O . ARG A 1 281 ? -26.092 5.947 23.283 1.00 50.53 281 ARG A O 1
ATOM 2241 N N . SER A 1 282 ? -26.587 8.103 23.746 1.00 49.00 282 SER A N 1
ATOM 2242 C CA . SER A 1 282 ? -26.016 8.617 22.506 1.00 49.00 282 SER A CA 1
ATOM 2243 C C . SER A 1 282 ? -24.550 8.196 22.481 1.00 49.00 282 SER A C 1
ATOM 2245 O O . SER A 1 282 ? -23.822 8.435 23.455 1.00 49.00 282 SER A O 1
ATOM 2247 N N . MET A 1 283 ? -24.132 7.500 21.423 1.00 41.44 283 MET A N 1
ATOM 2248 C CA . MET A 1 283 ? -22.727 7.143 21.286 1.00 41.44 283 MET A CA 1
ATOM 2249 C C . MET A 1 283 ? -21.924 8.438 21.265 1.00 41.44 283 MET A C 1
ATOM 2251 O O . MET A 1 283 ? -22.240 9.362 20.521 1.00 41.44 283 MET A O 1
ATOM 2255 N N . LEU A 1 284 ? -20.918 8.517 22.131 1.00 51.41 284 LEU A N 1
ATOM 2256 C CA . LEU A 1 284 ? -19.937 9.586 22.041 1.00 51.41 284 LEU A CA 1
ATOM 2257 C C . LEU A 1 284 ? -19.149 9.368 20.757 1.00 51.41 284 LEU A C 1
ATOM 2259 O O . LEU A 1 284 ? -18.772 8.232 20.452 1.00 51.41 284 LEU A O 1
ATOM 2263 N N . THR A 1 285 ? -18.857 10.443 20.041 1.00 53.97 285 THR A N 1
ATOM 2264 C CA . THR A 1 285 ? -17.879 10.372 18.956 1.00 53.97 285 THR A CA 1
ATOM 2265 C C . THR A 1 285 ? -16.524 9.935 19.524 1.00 53.97 285 THR A C 1
ATOM 2267 O O . THR A 1 285 ? -16.205 10.180 20.694 1.00 53.97 285 THR A O 1
ATOM 2270 N N . LEU A 1 286 ? -15.688 9.293 18.701 1.00 48.47 286 LEU A N 1
ATOM 2271 C CA . LEU A 1 286 ? -14.347 8.857 19.113 1.00 48.47 286 LEU A CA 1
ATOM 2272 C C . LEU A 1 286 ? -13.532 10.027 19.708 1.00 48.47 286 LEU A C 1
ATOM 2274 O O . LEU A 1 286 ? -12.816 9.864 20.698 1.00 48.47 286 LEU A O 1
ATOM 2278 N N . ARG A 1 287 ? -13.729 11.226 19.143 1.00 53.72 287 ARG A N 1
ATOM 2279 C CA . ARG A 1 287 ? -13.151 12.500 19.587 1.00 53.72 287 ARG A CA 1
ATOM 2280 C C . ARG A 1 287 ? -13.608 12.885 20.997 1.00 53.72 287 ARG A C 1
ATOM 2282 O O . ARG A 1 287 ? -12.768 13.166 21.849 1.00 53.72 287 ARG A O 1
ATOM 2289 N N . GLU A 1 288 ? -14.908 12.845 21.283 1.00 54.03 288 GLU A N 1
ATOM 2290 C CA . GLU A 1 288 ? -15.458 13.153 22.615 1.00 54.03 288 GLU A CA 1
ATOM 2291 C C . GLU A 1 288 ? -15.062 12.114 23.671 1.00 54.03 288 GLU A C 1
ATOM 2293 O O . GLU A 1 288 ? -14.829 12.456 24.836 1.00 54.03 288 GLU A O 1
ATOM 2298 N N . PHE A 1 289 ? -14.971 10.840 23.280 1.00 57.59 289 PHE A N 1
ATOM 2299 C CA . PHE A 1 289 ? -14.533 9.767 24.169 1.00 57.59 289 PHE A CA 1
ATOM 2300 C C . PHE A 1 289 ? -13.063 9.939 24.576 1.00 57.59 289 PHE A C 1
ATOM 2302 O O . PHE A 1 289 ? -12.741 9.880 25.769 1.00 57.59 289 PHE A O 1
ATOM 2309 N N . ALA A 1 290 ? -12.186 10.209 23.603 1.00 53.88 290 ALA A N 1
ATOM 2310 C CA . ALA A 1 290 ? -10.773 10.486 23.846 1.00 53.88 290 ALA A CA 1
ATOM 2311 C C . ALA A 1 290 ? -10.595 11.741 24.715 1.00 53.88 290 ALA A C 1
ATOM 2313 O O . ALA A 1 290 ? -9.912 11.690 25.739 1.00 53.88 290 ALA A O 1
ATOM 2314 N N . ALA A 1 291 ? -11.302 12.824 24.388 1.00 57.56 291 ALA A N 1
ATOM 2315 C CA . ALA A 1 291 ? -11.295 14.073 25.145 1.00 57.56 291 ALA A CA 1
ATOM 2316 C C . ALA A 1 291 ? -11.694 13.894 26.614 1.00 57.56 291 ALA A C 1
ATOM 2318 O O . ALA A 1 291 ? -11.001 14.367 27.516 1.00 57.56 291 ALA A O 1
ATOM 2319 N N . ARG A 1 292 ? -12.792 13.173 26.877 1.00 60.09 292 ARG A N 1
ATOM 2320 C CA . ARG A 1 292 ? -13.261 12.894 28.245 1.00 60.09 292 ARG A CA 1
ATOM 2321 C C . ARG A 1 292 ? -12.250 12.094 29.056 1.00 60.09 292 ARG A C 1
ATOM 2323 O O . ARG A 1 292 ? -12.117 12.322 30.256 1.00 60.09 292 ARG A O 1
ATOM 2330 N N . ARG A 1 293 ? -11.545 11.154 28.424 1.00 57.19 293 ARG A N 1
ATOM 2331 C CA . ARG A 1 293 ? -10.522 10.340 29.092 1.00 57.19 293 ARG A CA 1
ATOM 2332 C C . ARG A 1 293 ? -9.233 11.110 29.355 1.00 57.19 293 ARG A C 1
ATOM 2334 O O . ARG A 1 293 ? -8.634 10.903 30.410 1.00 57.19 293 ARG A O 1
ATOM 2341 N N . ILE A 1 294 ? -8.852 12.007 28.449 1.00 57.25 294 ILE A N 1
ATOM 2342 C CA . ILE A 1 294 ? -7.704 12.901 28.628 1.00 57.25 294 ILE A CA 1
ATOM 2343 C C . ILE A 1 294 ? -8.003 13.912 29.751 1.00 57.25 294 ILE A C 1
ATOM 2345 O O . ILE A 1 294 ? -7.234 13.991 30.701 1.00 57.25 294 ILE A O 1
ATOM 2349 N N . LYS A 1 295 ? -9.171 14.577 29.736 1.00 53.56 295 LYS A N 1
ATOM 2350 C CA . LYS A 1 295 ? -9.569 15.581 30.750 1.00 53.56 295 LYS A CA 1
ATOM 2351 C C . LYS A 1 295 ? -9.880 15.013 32.140 1.00 53.56 295 LYS A C 1
ATOM 2353 O O . LYS A 1 295 ? -9.688 15.698 33.136 1.00 53.56 295 LYS A O 1
ATOM 2358 N N . GLY A 1 296 ? -10.382 13.779 32.233 1.00 49.78 296 GLY A N 1
ATOM 2359 C CA . GLY A 1 296 ? -10.691 13.128 33.516 1.00 49.78 296 GLY A CA 1
ATOM 2360 C C . GLY A 1 296 ? -9.467 12.585 34.263 1.00 49.78 296 GLY A C 1
ATOM 2361 O O . GLY A 1 296 ? -9.605 12.046 35.361 1.00 49.78 296 GLY A O 1
ATOM 2362 N N . SER A 1 297 ? -8.282 12.688 33.663 1.00 41.53 297 SER A N 1
ATOM 2363 C CA . SER A 1 297 ? -7.040 12.193 34.232 1.00 41.53 297 SER A CA 1
ATOM 2364 C C . SER A 1 297 ? -6.245 13.374 34.775 1.00 41.53 297 SER A C 1
ATOM 2366 O O . SER A 1 297 ? -5.582 14.071 34.015 1.00 41.53 297 SER A O 1
ATOM 2368 N N . SER A 1 298 ? -6.229 13.562 36.099 1.00 43.53 298 SER A N 1
ATOM 2369 C CA . SER A 1 298 ? -5.033 14.147 36.717 1.00 43.53 298 SER A CA 1
ATOM 2370 C C . SER A 1 298 ? -3.813 13.361 36.215 1.00 43.53 298 SER A C 1
ATOM 2372 O O . SER A 1 298 ? -3.950 12.183 35.861 1.00 43.53 298 SER A O 1
ATOM 2374 N N . ALA A 1 299 ? -2.632 13.979 36.162 1.00 46.44 299 ALA A N 1
ATOM 2375 C CA . ALA A 1 299 ? -1.409 13.416 35.570 1.00 46.44 299 ALA A CA 1
ATOM 2376 C C . ALA A 1 299 ? -1.056 11.968 36.009 1.00 46.44 299 ALA A C 1
ATOM 2378 O O . ALA A 1 299 ? -0.275 11.292 35.349 1.00 46.44 299 ALA A O 1
ATOM 2379 N N . GLN A 1 300 ? -1.676 11.446 37.074 1.00 44.31 300 GLN A N 1
ATOM 2380 C CA . GLN A 1 300 ? -1.543 10.074 37.570 1.00 44.31 300 GLN A CA 1
ATOM 2381 C C . GLN A 1 300 ? -2.469 9.022 36.907 1.00 44.31 300 GLN A C 1
ATOM 2383 O O . GLN A 1 300 ? -2.179 7.830 37.002 1.00 44.31 300 GLN A O 1
ATOM 2388 N N . ASN A 1 301 ? -3.553 9.394 36.208 1.00 46.03 301 ASN A N 1
ATOM 2389 C CA . ASN A 1 301 ? -4.511 8.443 35.596 1.00 46.03 301 ASN A CA 1
ATOM 2390 C C . ASN A 1 301 ? -4.366 8.270 34.070 1.00 46.03 301 ASN A C 1
ATOM 2392 O O . ASN A 1 301 ? -5.040 7.417 33.479 1.00 46.03 301 ASN A O 1
ATOM 2396 N N . THR A 1 302 ? -3.455 9.006 33.428 1.00 49.84 302 THR A N 1
ATOM 2397 C CA . THR A 1 302 ? -3.173 8.898 31.987 1.00 49.84 302 THR A CA 1
ATOM 2398 C C . THR A 1 302 ? -2.682 7.510 31.583 1.00 49.84 302 THR A C 1
ATOM 2400 O O . THR A 1 302 ? -2.810 7.167 30.417 1.00 49.84 302 THR A O 1
ATOM 2403 N N . LYS A 1 303 ? -2.235 6.648 32.510 1.00 53.16 303 LYS A N 1
ATOM 2404 C CA . LYS A 1 303 ? -1.905 5.228 32.258 1.00 53.16 303 LYS A CA 1
ATOM 2405 C C . LYS A 1 303 ? -3.094 4.359 31.792 1.00 53.16 303 LYS A C 1
ATOM 2407 O O . LYS A 1 303 ? -2.871 3.238 31.353 1.00 53.16 303 LYS A O 1
ATOM 2412 N N . LYS A 1 304 ? -4.346 4.843 31.850 1.00 63.19 304 LYS A N 1
ATOM 2413 C CA . LYS A 1 304 ? -5.551 4.032 31.550 1.00 63.19 304 LYS A CA 1
ATOM 2414 C C . LYS A 1 304 ? -6.009 3.999 30.088 1.00 63.19 304 LYS A C 1
ATOM 2416 O O . LYS A 1 304 ? -6.834 3.154 29.758 1.00 63.19 304 LYS A O 1
ATOM 2421 N N . VAL A 1 305 ? -5.561 4.908 29.218 1.00 68.00 305 VAL A N 1
ATOM 2422 C CA . VAL A 1 305 ? -6.008 4.903 27.806 1.00 68.00 305 VAL A CA 1
ATOM 2423 C C . VAL A 1 305 ? -5.142 3.927 27.003 1.00 68.00 305 VAL A C 1
ATOM 2425 O O . VAL A 1 305 ? -3.931 4.128 26.976 1.00 68.00 305 VAL A O 1
ATOM 2428 N N . PRO A 1 306 ? -5.685 2.899 26.334 1.00 81.94 306 PRO A N 1
ATOM 2429 C CA . PRO A 1 306 ? -4.885 2.016 25.484 1.00 81.94 306 PRO A CA 1
ATOM 2430 C C . PRO A 1 306 ? -4.060 2.802 24.454 1.00 81.94 306 PRO A C 1
ATOM 2432 O O . PRO A 1 306 ? -4.563 3.765 23.869 1.00 81.94 306 PRO A O 1
ATOM 2435 N N . LYS A 1 307 ? -2.791 2.417 24.241 1.00 84.31 307 LYS A N 1
ATOM 2436 C CA . LYS A 1 307 ? -1.888 3.108 23.298 1.00 84.31 307 LYS A CA 1
ATOM 2437 C C . LYS A 1 307 ? -2.487 3.148 21.889 1.00 84.31 307 LYS A C 1
ATOM 2439 O O . LYS A 1 307 ? -2.378 4.166 21.224 1.00 84.31 307 LYS A O 1
ATOM 2444 N N . ASP A 1 308 ? -3.198 2.104 21.483 1.00 82.94 308 ASP A N 1
ATOM 2445 C CA . ASP A 1 308 ? -3.803 2.021 20.150 1.00 82.94 308 ASP A CA 1
ATOM 2446 C C . ASP A 1 308 ? -4.860 3.101 19.901 1.00 82.94 308 ASP A C 1
ATOM 2448 O O . ASP A 1 308 ? -4.925 3.658 18.809 1.00 82.94 308 ASP A O 1
ATOM 2452 N N . ILE A 1 309 ? -5.631 3.473 20.931 1.00 81.75 309 ILE A N 1
ATOM 2453 C CA . ILE A 1 309 ? -6.602 4.573 20.834 1.00 81.75 309 ILE A CA 1
ATOM 2454 C C . ILE A 1 309 ? -5.872 5.911 20.693 1.00 81.75 309 ILE A C 1
ATOM 2456 O O . ILE A 1 309 ? -6.276 6.750 19.890 1.00 81.75 309 ILE A O 1
ATOM 2460 N N . LEU A 1 310 ? -4.784 6.109 21.445 1.00 82.56 310 LEU A N 1
ATOM 2461 C CA . LEU A 1 310 ? -3.964 7.315 21.317 1.00 82.56 310 LEU A CA 1
ATOM 2462 C C . LEU A 1 310 ? -3.319 7.408 19.932 1.00 82.56 310 LEU A C 1
ATOM 2464 O O . LEU A 1 310 ? -3.384 8.466 19.318 1.00 82.56 310 LEU A O 1
ATOM 2468 N N . ASN A 1 311 ? -2.772 6.302 19.422 1.00 87.19 311 ASN A N 1
ATOM 2469 C CA . ASN A 1 311 ? -2.202 6.222 18.079 1.00 87.19 311 ASN A CA 1
ATOM 2470 C C . ASN A 1 311 ? -3.247 6.590 17.020 1.00 87.19 311 ASN A C 1
ATOM 2472 O O . ASN A 1 311 ? -2.935 7.345 16.108 1.00 87.19 311 ASN A O 1
ATOM 2476 N N . LEU A 1 312 ? -4.483 6.095 17.151 1.00 84.06 312 LEU A N 1
ATOM 2477 C CA . LEU A 1 312 ? -5.566 6.394 16.215 1.00 84.06 312 LEU A CA 1
ATOM 2478 C C . LEU A 1 312 ? -5.913 7.890 16.205 1.00 84.06 312 LEU A C 1
ATOM 2480 O O . LEU A 1 312 ? -5.917 8.514 15.143 1.00 84.06 312 LEU A O 1
ATOM 2484 N N . VAL A 1 313 ? -6.146 8.482 17.378 1.00 83.12 313 VAL A N 1
ATOM 2485 C CA . VAL A 1 313 ? -6.483 9.912 17.492 1.00 83.12 313 VAL A CA 1
ATOM 2486 C C . VAL A 1 313 ? -5.335 10.785 16.988 1.00 83.12 313 VAL A C 1
ATOM 2488 O O . VAL A 1 313 ? -5.561 11.688 16.185 1.00 83.12 313 VAL A O 1
ATOM 2491 N N . TYR A 1 314 ? -4.106 10.481 17.406 1.00 86.69 314 TYR A N 1
ATOM 2492 C CA . TYR A 1 314 ? -2.912 11.197 16.968 1.00 86.69 314 TYR A CA 1
ATOM 2493 C C . TYR A 1 314 ? -2.721 11.094 15.454 1.00 86.69 314 TYR A C 1
ATOM 2495 O O . TYR A 1 314 ? -2.599 12.118 14.792 1.00 86.69 314 TYR A O 1
ATOM 2503 N N . SER A 1 315 ? -2.829 9.887 14.887 1.00 88.25 315 SER A N 1
ATOM 2504 C CA . SER A 1 315 ? -2.716 9.681 13.441 1.00 88.25 315 SER A CA 1
ATOM 2505 C C . SER A 1 315 ? -3.767 10.457 12.648 1.00 88.25 315 SER A C 1
ATOM 2507 O O . SER A 1 315 ? -3.449 10.988 11.593 1.00 88.25 315 SER A O 1
ATOM 2509 N N . THR A 1 316 ? -4.988 10.601 13.171 1.00 83.06 316 THR A N 1
ATOM 2510 C CA . THR A 1 316 ? -6.058 11.369 12.510 1.00 83.06 316 THR A CA 1
ATOM 2511 C C . THR A 1 316 ? -5.697 12.853 12.420 1.00 83.06 316 THR A C 1
ATOM 2513 O O . THR A 1 316 ? -5.834 13.472 11.367 1.00 83.06 316 THR A O 1
ATOM 2516 N N . ILE A 1 317 ? -5.190 13.421 13.516 1.00 83.62 317 ILE A N 1
ATOM 2517 C CA . ILE A 1 317 ? -4.800 14.835 13.593 1.00 83.62 317 ILE A CA 1
ATOM 2518 C C . ILE A 1 317 ? -3.551 15.091 12.746 1.00 83.62 317 ILE A C 1
ATOM 2520 O O . ILE A 1 317 ? -3.518 16.020 11.940 1.00 83.62 317 ILE A O 1
ATOM 2524 N N . SER A 1 318 ? -2.532 14.243 12.895 1.00 87.31 318 SER A N 1
ATOM 2525 C CA . SER A 1 318 ? -1.298 14.334 12.117 1.00 87.31 318 SER A CA 1
ATOM 2526 C C . SER A 1 318 ? -1.549 14.153 10.622 1.00 87.31 318 SER A C 1
ATOM 2528 O O . SER A 1 318 ? -0.885 14.805 9.822 1.00 87.31 318 SER A O 1
ATOM 2530 N N . TYR A 1 319 ? -2.515 13.314 10.237 1.00 87.12 319 TYR A N 1
ATOM 2531 C CA . TYR A 1 319 ? -2.895 13.133 8.840 1.00 87.12 319 TYR A CA 1
ATOM 2532 C C . TYR A 1 319 ? -3.485 14.411 8.262 1.00 87.12 319 TYR A C 1
ATOM 2534 O O . TYR A 1 319 ? -3.074 14.819 7.184 1.00 87.12 319 TYR A O 1
ATOM 2542 N N . GLN A 1 320 ? -4.382 15.081 8.989 1.00 82.94 320 GLN A N 1
ATOM 2543 C CA . GLN A 1 320 ? -4.963 16.340 8.530 1.00 82.94 320 GLN A CA 1
ATOM 2544 C C . GLN A 1 320 ? -3.888 17.414 8.305 1.00 82.94 320 GLN A C 1
ATOM 2546 O O . GLN A 1 320 ? -3.897 18.077 7.271 1.00 82.94 320 GLN A O 1
ATOM 2551 N N . ALA A 1 321 ? -2.933 17.551 9.230 1.00 84.12 321 ALA A N 1
ATOM 2552 C CA . ALA A 1 321 ? -1.818 18.486 9.072 1.00 84.12 321 ALA A CA 1
ATOM 2553 C C . ALA A 1 321 ? -0.927 18.128 7.868 1.00 84.12 321 ALA A C 1
ATOM 2555 O O . ALA A 1 321 ? -0.597 18.996 7.063 1.00 84.12 321 ALA A O 1
ATOM 2556 N N . ALA A 1 322 ? -0.580 16.846 7.719 1.00 85.50 322 ALA A N 1
ATOM 2557 C CA . ALA A 1 322 ? 0.244 16.376 6.610 1.00 85.50 322 ALA A CA 1
ATOM 2558 C C . ALA A 1 322 ? -0.470 16.505 5.253 1.00 85.50 322 ALA A C 1
ATOM 2560 O O . ALA A 1 322 ? 0.165 16.819 4.254 1.00 85.50 322 ALA A O 1
ATOM 2561 N N . TYR A 1 323 ? -1.788 16.307 5.221 1.00 82.75 323 TYR A N 1
ATOM 2562 C CA . TYR A 1 323 ? -2.611 16.499 4.032 1.00 82.75 323 TYR A CA 1
ATOM 2563 C C . TYR A 1 323 ? -2.657 17.971 3.609 1.00 82.75 323 TYR A C 1
ATOM 2565 O O . TYR A 1 323 ? -2.476 18.264 2.434 1.00 82.75 323 TYR A O 1
ATOM 2573 N N . ILE A 1 324 ? -2.828 18.904 4.553 1.00 81.38 324 ILE A N 1
ATOM 2574 C CA . ILE A 1 324 ? -2.804 20.347 4.258 1.00 81.38 324 ILE A CA 1
ATOM 2575 C C . ILE A 1 324 ? -1.445 20.768 3.683 1.00 81.38 324 ILE A C 1
ATOM 2577 O O . ILE A 1 324 ? -1.410 21.443 2.656 1.00 81.38 324 ILE A O 1
ATOM 2581 N N . ASP A 1 325 ? -0.341 20.353 4.313 1.00 82.62 325 ASP A N 1
ATOM 2582 C CA . ASP A 1 325 ? 1.020 20.635 3.825 1.00 82.62 325 ASP A CA 1
ATOM 2583 C C . ASP A 1 325 ? 1.251 20.067 2.418 1.00 82.62 325 ASP A C 1
ATOM 2585 O O . ASP A 1 325 ? 1.860 20.711 1.566 1.00 82.62 325 ASP A O 1
ATOM 2589 N N . LEU A 1 326 ? 0.719 18.874 2.160 1.00 77.12 326 LEU A N 1
ATOM 2590 C CA . LEU A 1 326 ? 0.821 18.227 0.864 1.00 77.12 326 LEU A CA 1
ATOM 2591 C C . LEU A 1 326 ? 0.013 18.962 -0.216 1.00 77.12 326 LEU A C 1
ATOM 2593 O O . LEU A 1 326 ? 0.550 19.235 -1.285 1.00 77.12 326 LEU A O 1
ATOM 2597 N N . ILE A 1 327 ? -1.236 19.342 0.066 1.00 75.00 327 ILE A N 1
ATOM 2598 C CA . ILE A 1 327 ? -2.071 20.108 -0.872 1.00 75.00 327 ILE A CA 1
ATOM 2599 C C . ILE A 1 327 ? -1.454 21.481 -1.164 1.00 75.00 327 ILE A C 1
ATOM 2601 O O . ILE A 1 327 ? -1.522 21.943 -2.298 1.00 75.00 327 ILE A O 1
ATOM 2605 N N . ALA A 1 328 ? -0.820 22.120 -0.177 1.00 77.56 328 ALA A N 1
ATOM 2606 C CA . ALA A 1 328 ? -0.125 23.394 -0.372 1.00 77.56 328 ALA A CA 1
ATOM 2607 C C . ALA A 1 328 ? 1.090 23.290 -1.314 1.00 77.56 328 ALA A C 1
ATOM 2609 O O . ALA A 1 328 ? 1.495 24.291 -1.897 1.00 77.56 328 ALA A O 1
ATOM 2610 N N . LYS A 1 329 ? 1.668 22.092 -1.455 1.00 75.19 329 LYS A N 1
ATOM 2611 C CA . LYS A 1 329 ? 2.819 21.800 -2.324 1.00 75.19 329 LYS A CA 1
ATOM 2612 C C . LYS A 1 329 ? 2.422 21.127 -3.637 1.00 75.19 329 LYS A C 1
ATOM 2614 O O . LYS A 1 329 ? 3.305 20.799 -4.425 1.00 75.19 329 LYS A O 1
ATOM 2619 N N . CYS A 1 330 ? 1.131 20.875 -3.852 1.00 69.75 330 CYS A N 1
ATOM 2620 C CA . CYS A 1 330 ? 0.648 20.242 -5.068 1.00 69.75 330 CYS A CA 1
ATOM 2621 C C . CYS A 1 330 ? 0.901 21.190 -6.254 1.00 69.75 330 CYS A C 1
ATOM 2623 O O . CYS A 1 330 ? 0.408 22.317 -6.220 1.00 69.75 330 CYS A O 1
ATOM 2625 N N . PRO A 1 331 ? 1.651 20.768 -7.288 1.00 63.53 331 PRO A N 1
ATOM 2626 C CA . PRO A 1 331 ? 1.972 21.626 -8.430 1.00 63.53 331 PRO A CA 1
ATOM 2627 C C . PRO A 1 331 ? 0.789 21.810 -9.394 1.00 63.53 331 PRO A C 1
ATOM 2629 O O . PRO A 1 331 ? 0.913 22.519 -10.386 1.00 63.53 331 PRO A O 1
ATOM 2632 N N . PHE A 1 332 ? -0.348 21.170 -9.117 1.00 63.78 332 PHE A N 1
ATOM 2633 C CA . PHE A 1 332 ? -1.541 21.225 -9.947 1.00 63.78 332 PHE A CA 1
ATOM 2634 C C . PHE A 1 332 ? -2.615 22.104 -9.310 1.00 63.78 332 PHE A C 1
ATOM 2636 O O . PHE A 1 332 ? -2.880 22.000 -8.108 1.00 63.78 332 PHE A O 1
ATOM 2643 N N . ASP A 1 333 ? -3.276 22.922 -10.129 1.00 59.00 333 ASP A N 1
ATOM 2644 C CA . ASP A 1 333 ? -4.452 23.670 -9.699 1.00 59.00 333 ASP A CA 1
ATOM 2645 C C . ASP A 1 333 ? -5.579 22.714 -9.284 1.00 59.00 333 ASP A C 1
ATOM 2647 O O . ASP A 1 333 ? -5.804 21.664 -9.882 1.00 59.00 333 ASP A O 1
ATOM 2651 N N . LYS A 1 334 ? -6.303 23.082 -8.222 1.00 53.94 334 LYS A N 1
ATOM 2652 C CA . LYS A 1 334 ? -7.286 22.227 -7.526 1.00 53.94 334 LYS A CA 1
ATOM 2653 C C . LYS A 1 334 ? -8.497 21.797 -8.373 1.00 53.94 334 LYS A C 1
ATOM 2655 O O . LYS A 1 334 ? -9.316 21.026 -7.878 1.00 53.94 334 LYS A O 1
ATOM 2660 N N . ASN A 1 335 ? -8.617 22.265 -9.613 1.00 47.59 335 ASN A N 1
ATOM 2661 C CA . ASN A 1 335 ? -9.744 21.981 -10.497 1.00 47.59 335 ASN A CA 1
ATOM 2662 C C . ASN A 1 335 ? -9.415 20.848 -11.472 1.00 47.59 335 ASN A C 1
ATOM 2664 O O . ASN A 1 335 ? -9.150 21.071 -12.648 1.00 47.59 335 ASN A O 1
ATOM 2668 N N . PHE A 1 336 ? -9.496 19.614 -10.981 1.00 52.47 336 PHE A N 1
ATOM 2669 C CA . PHE A 1 336 ? -9.568 18.417 -11.821 1.00 52.47 336 PHE A CA 1
ATOM 2670 C C . PHE A 1 336 ? -11.016 17.922 -11.930 1.00 52.47 336 PHE A C 1
ATOM 2672 O O . PHE A 1 336 ? -11.298 16.760 -11.646 1.00 52.47 336 PHE A O 1
ATOM 2679 N N . GLU A 1 337 ? -11.953 18.800 -12.303 1.00 48.75 337 GLU A N 1
ATOM 2680 C CA . GLU A 1 337 ? -13.376 18.432 -12.435 1.00 48.75 337 GLU A CA 1
ATOM 2681 C C . GLU A 1 337 ? -13.600 17.309 -13.471 1.00 48.75 337 GLU A C 1
ATOM 2683 O O . GLU A 1 337 ? -14.548 16.536 -13.346 1.00 48.75 337 GLU A O 1
ATOM 2688 N N . GLU A 1 338 ? -12.690 17.152 -14.438 1.00 49.56 338 GLU A N 1
ATOM 2689 C CA . GLU A 1 338 ? -12.789 16.159 -15.518 1.00 49.56 338 GLU A CA 1
ATOM 2690 C C . GLU A 1 338 ? -12.209 14.771 -15.181 1.00 49.56 338 GLU A C 1
ATOM 2692 O O . GLU A 1 338 ? -12.554 13.793 -15.842 1.00 49.56 338 GLU A O 1
ATOM 2697 N N . ILE A 1 339 ? -11.362 14.633 -14.149 1.00 45.12 339 ILE A N 1
ATOM 2698 C CA . ILE A 1 339 ? -10.667 13.359 -13.834 1.00 45.12 339 ILE A CA 1
ATOM 2699 C C . ILE A 1 339 ? -11.491 12.473 -12.868 1.00 45.12 339 ILE A C 1
ATOM 2701 O O . ILE A 1 339 ? -11.104 11.354 -12.525 1.00 45.12 339 ILE A O 1
ATOM 2705 N N . GLY A 1 340 ? -12.680 12.923 -12.454 1.00 46.94 340 GLY A N 1
ATOM 2706 C CA . GLY A 1 340 ? -13.442 12.283 -11.378 1.00 46.94 340 GLY A CA 1
ATOM 2707 C C . GLY A 1 340 ? -12.823 12.574 -10.006 1.00 46.94 340 GLY A C 1
ATOM 2708 O O . GLY A 1 340 ? -11.954 13.436 -9.878 1.00 46.94 340 GLY A O 1
ATOM 2709 N N . SER A 1 341 ? -13.278 11.901 -8.940 1.00 42.06 341 SER A N 1
ATOM 2710 C CA . SER A 1 341 ? -12.788 12.220 -7.593 1.00 42.06 341 SER A CA 1
ATOM 2711 C C . SER A 1 341 ? -11.292 11.885 -7.466 1.00 42.06 341 SER A C 1
ATOM 2713 O O . SER A 1 341 ? -10.874 10.729 -7.414 1.00 42.06 341 SER A O 1
ATOM 2715 N N . THR A 1 342 ? -10.448 12.916 -7.381 1.00 49.69 342 THR A N 1
ATOM 2716 C CA . THR A 1 342 ? -8.994 12.820 -7.143 1.00 49.69 342 THR A CA 1
ATOM 2717 C C . THR A 1 342 ? -8.653 12.372 -5.713 1.00 49.69 342 THR A C 1
ATOM 2719 O O . THR A 1 342 ? -7.515 12.473 -5.267 1.00 49.69 342 THR A O 1
ATOM 2722 N N . GLU A 1 343 ? -9.621 11.794 -4.997 1.00 54.56 343 GLU A N 1
ATOM 2723 C CA . GLU A 1 343 ? -9.572 11.364 -3.592 1.00 54.56 343 GLU A CA 1
ATOM 2724 C C . GLU A 1 343 ? -8.593 10.205 -3.317 1.00 54.56 343 GLU A C 1
ATOM 2726 O O . GLU A 1 343 ? -8.495 9.721 -2.189 1.00 54.56 343 GLU A O 1
ATOM 2731 N N . TRP A 1 344 ? -7.852 9.754 -4.331 1.00 55.56 344 TRP A N 1
ATOM 2732 C CA . TRP A 1 344 ? -6.950 8.602 -4.269 1.00 55.56 344 TRP A CA 1
ATOM 2733 C C . TRP A 1 344 ? -5.473 8.999 -4.388 1.00 55.56 344 TRP A C 1
ATOM 2735 O O . TRP A 1 344 ? -4.603 8.362 -3.779 1.00 55.56 344 TRP A O 1
ATOM 2745 N N . PHE A 1 345 ? -5.183 10.079 -5.115 1.00 57.41 345 PHE A N 1
ATOM 2746 C CA . PHE A 1 345 ? -3.825 10.549 -5.381 1.00 57.41 345 PHE A CA 1
ATOM 2747 C C . PHE A 1 345 ? -3.498 11.752 -4.504 1.00 57.41 345 PHE A C 1
ATOM 2749 O O . PHE A 1 345 ? -4.334 12.623 -4.289 1.00 57.41 345 PHE A O 1
ATOM 2756 N N . SER A 1 346 ? -2.279 11.790 -3.966 1.00 56.56 346 SER A N 1
ATOM 2757 C CA . SER A 1 346 ? -1.794 12.983 -3.273 1.00 56.56 346 SER A CA 1
ATOM 2758 C C . SER A 1 346 ? -1.192 13.978 -4.271 1.00 56.56 346 SER A C 1
ATOM 2760 O O . SER A 1 346 ? -1.513 15.157 -4.194 1.00 56.56 346 SER A O 1
ATOM 2762 N N . TYR A 1 347 ? -0.390 13.511 -5.233 1.00 67.50 347 TYR A N 1
ATOM 2763 C CA . TYR A 1 347 ? -0.010 14.234 -6.457 1.00 67.50 347 TYR A CA 1
ATOM 2764 C C . TYR A 1 347 ? 0.598 13.236 -7.461 1.00 67.50 347 TYR A C 1
ATOM 2766 O O . TYR A 1 347 ? 1.336 12.347 -7.032 1.00 67.50 347 TYR A O 1
ATOM 2774 N N . PRO A 1 348 ? 0.310 13.321 -8.772 1.00 67.19 348 PRO A N 1
ATOM 2775 C CA . PRO A 1 348 ? 1.022 12.525 -9.769 1.00 67.19 348 PRO A CA 1
ATOM 2776 C C . PRO A 1 348 ? 2.456 13.055 -9.963 1.00 67.19 348 PRO A C 1
ATOM 2778 O O . PRO A 1 348 ? 2.685 14.264 -9.965 1.00 67.19 348 PRO A O 1
ATOM 2781 N N . GLU A 1 349 ? 3.434 12.152 -10.093 1.00 77.44 349 GLU A N 1
ATOM 2782 C CA . GLU A 1 349 ? 4.838 12.516 -10.338 1.00 77.44 349 GLU A CA 1
ATOM 2783 C C . GLU A 1 349 ? 4.946 13.198 -11.714 1.00 77.44 349 GLU A C 1
ATOM 2785 O O . GLU A 1 349 ? 4.504 12.639 -12.718 1.00 77.44 349 GLU A O 1
ATOM 2790 N N . PHE A 1 350 ? 5.496 14.415 -11.758 1.00 79.56 350 PHE A N 1
ATOM 2791 C CA . PHE A 1 350 ? 5.748 15.153 -12.997 1.00 79.56 350 PHE A CA 1
ATOM 2792 C C . PHE A 1 350 ? 7.229 15.057 -13.347 1.00 79.56 350 PHE A C 1
ATOM 2794 O O . PHE A 1 350 ? 8.094 15.209 -12.482 1.00 79.56 350 PHE A O 1
ATOM 2801 N N . ASN A 1 351 ? 7.525 14.776 -14.611 1.00 82.31 351 ASN A N 1
ATOM 2802 C CA . ASN A 1 351 ? 8.891 14.738 -15.097 1.00 82.31 351 ASN A CA 1
ATOM 2803 C C . ASN A 1 351 ? 9.228 16.048 -15.811 1.00 82.31 351 ASN A C 1
ATOM 2805 O O . ASN A 1 351 ? 8.751 16.288 -16.915 1.00 82.31 351 ASN A O 1
ATOM 2809 N N . ASP A 1 352 ? 10.105 16.852 -15.211 1.00 78.44 352 ASP A N 1
ATOM 2810 C CA . ASP A 1 352 ? 10.482 18.163 -15.755 1.00 78.44 352 ASP A CA 1
ATOM 2811 C C . ASP A 1 352 ? 11.191 18.082 -17.118 1.00 78.44 352 ASP A C 1
ATOM 2813 O O . ASP A 1 352 ? 11.151 19.029 -17.893 1.00 78.44 352 ASP A O 1
ATOM 2817 N N . ILE A 1 353 ? 11.843 16.964 -17.447 1.00 79.06 353 ILE A N 1
ATOM 2818 C CA . ILE A 1 353 ? 12.555 16.814 -18.727 1.00 79.06 353 ILE A CA 1
ATOM 2819 C C . ILE A 1 353 ? 11.563 16.507 -19.851 1.00 79.06 353 ILE A C 1
ATOM 2821 O O . ILE A 1 353 ? 11.597 17.130 -20.907 1.00 79.06 353 ILE A O 1
ATOM 2825 N N . ARG A 1 354 ? 10.656 15.557 -19.609 1.00 82.88 354 ARG A N 1
ATOM 2826 C CA . ARG A 1 354 ? 9.659 15.089 -20.584 1.00 82.88 354 ARG A CA 1
ATOM 2827 C C . ARG A 1 354 ? 8.373 15.916 -20.577 1.00 82.88 354 ARG A C 1
ATOM 2829 O O . ARG A 1 354 ? 7.485 15.657 -21.381 1.00 82.88 354 ARG A O 1
ATOM 2836 N N . GLN A 1 355 ? 8.277 16.884 -19.660 1.00 81.94 355 GLN A N 1
ATOM 2837 C CA . GLN A 1 355 ? 7.143 17.790 -19.472 1.00 81.94 355 GLN A CA 1
ATOM 2838 C C . GLN A 1 355 ? 5.795 17.052 -19.393 1.00 81.94 355 GLN A C 1
ATOM 2840 O O . GLN A 1 355 ? 4.779 17.513 -19.910 1.00 81.94 355 GLN A O 1
ATOM 2845 N N . ASN A 1 356 ? 5.781 15.878 -18.755 1.00 79.31 356 ASN A N 1
ATOM 2846 C CA . ASN A 1 356 ? 4.603 15.025 -18.676 1.00 79.31 356 ASN A CA 1
ATOM 2847 C C . ASN A 1 356 ? 4.413 14.384 -17.296 1.00 79.31 356 ASN A C 1
ATOM 2849 O O . ASN A 1 356 ? 5.336 14.267 -16.484 1.00 79.31 356 ASN A O 1
ATOM 2853 N N . LEU A 1 357 ? 3.174 13.961 -17.038 1.00 80.81 357 LEU A N 1
ATOM 2854 C CA . LEU A 1 357 ? 2.840 13.129 -15.889 1.00 80.81 357 LEU A CA 1
ATOM 2855 C C . LEU A 1 357 ? 3.377 11.716 -16.096 1.00 80.81 357 LEU A C 1
ATOM 2857 O O . LEU A 1 357 ? 3.280 11.157 -17.187 1.00 80.81 357 LEU A O 1
ATOM 2861 N N . VAL A 1 358 ? 3.876 11.119 -15.019 1.00 81.38 358 VAL A N 1
ATOM 2862 C CA . VAL A 1 358 ? 4.373 9.742 -14.995 1.00 81.38 358 VAL A CA 1
ATOM 2863 C C . VAL A 1 358 ? 3.486 8.923 -14.058 1.00 81.38 358 VAL A C 1
ATOM 2865 O O . VAL A 1 358 ? 3.885 8.607 -12.934 1.00 81.38 358 VAL A O 1
ATOM 2868 N N . PRO A 1 359 ? 2.239 8.609 -14.454 1.00 83.94 359 PRO A N 1
ATOM 2869 C CA . PRO A 1 359 ? 1.370 7.823 -13.603 1.00 83.94 359 PRO A CA 1
ATOM 2870 C C . PRO A 1 359 ? 1.919 6.400 -13.501 1.00 83.94 359 PRO A C 1
ATOM 2872 O O . PRO A 1 359 ? 2.239 5.736 -14.491 1.00 83.94 359 PRO A O 1
ATOM 2875 N N . ALA A 1 360 ? 2.000 5.926 -12.268 1.00 88.00 360 ALA A N 1
ATOM 2876 C CA . ALA A 1 360 ? 2.471 4.599 -11.939 1.00 88.00 360 ALA A CA 1
ATOM 2877 C C . ALA A 1 360 ? 1.380 3.833 -11.194 1.00 88.00 360 ALA A C 1
ATOM 2879 O O . ALA A 1 360 ? 0.723 4.368 -10.299 1.00 88.00 360 ALA A O 1
ATOM 2880 N N . CYS A 1 361 ? 1.199 2.564 -11.541 1.00 87.69 361 CYS A N 1
ATOM 2881 C CA . CYS A 1 361 ? 0.250 1.684 -10.876 1.00 87.69 361 CYS A CA 1
ATOM 2882 C C . CYS A 1 36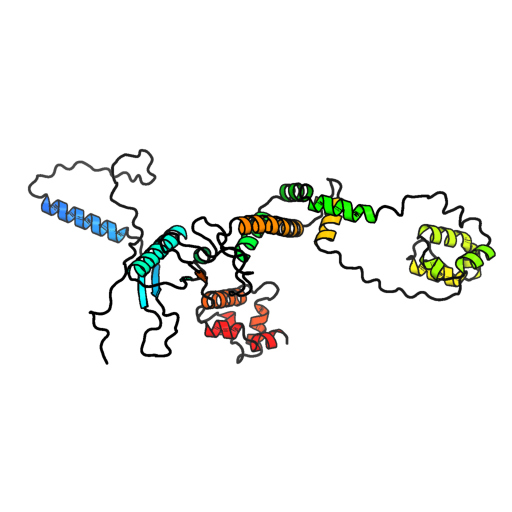1 ? 0.900 0.360 -10.468 1.00 87.69 361 CYS A C 1
ATOM 2884 O O . CYS A 1 361 ? 1.991 -0.001 -10.913 1.00 87.69 361 CYS A O 1
ATOM 2886 N N . ILE A 1 362 ? 0.217 -0.359 -9.581 1.00 88.50 362 ILE A N 1
ATOM 2887 C CA . ILE A 1 362 ? 0.583 -1.725 -9.213 1.00 88.50 362 ILE A CA 1
ATOM 2888 C C . ILE A 1 362 ? -0.300 -2.679 -9.989 1.00 88.50 362 ILE A C 1
ATOM 2890 O O . ILE A 1 362 ? -1.506 -2.446 -10.094 1.00 88.50 362 ILE A O 1
ATOM 2894 N N . ASP A 1 363 ? 0.286 -3.768 -10.473 1.00 85.12 363 ASP A N 1
ATOM 2895 C CA . ASP A 1 363 ? -0.476 -4.818 -11.125 1.00 85.12 363 ASP A CA 1
ATOM 2896 C C . ASP A 1 363 ? -1.516 -5.406 -10.155 1.00 85.12 363 ASP A C 1
ATOM 2898 O O . ASP A 1 363 ? -1.205 -6.068 -9.155 1.00 85.12 363 ASP A O 1
ATOM 2902 N N . ALA A 1 364 ? -2.787 -5.156 -10.469 1.00 82.31 364 ALA A N 1
ATOM 2903 C CA . ALA A 1 364 ? -3.924 -5.634 -9.701 1.00 82.31 364 ALA A CA 1
ATOM 2904 C C . ALA A 1 364 ? -3.981 -7.169 -9.644 1.00 82.31 364 ALA A C 1
ATOM 2906 O O . ALA A 1 364 ? -4.445 -7.726 -8.645 1.00 82.31 364 ALA A O 1
ATOM 2907 N N . HIS A 1 365 ? -3.482 -7.868 -10.668 1.00 84.88 365 HIS A N 1
ATOM 2908 C CA . HIS A 1 365 ? -3.419 -9.326 -10.664 1.00 84.88 365 HIS A CA 1
ATOM 2909 C C . HIS A 1 365 ? -2.425 -9.837 -9.625 1.00 84.88 365 HIS A C 1
ATOM 2911 O O . HIS A 1 365 ? -2.769 -10.727 -8.844 1.00 84.88 365 HIS A O 1
ATOM 2917 N N . HIS A 1 366 ? -1.242 -9.226 -9.545 1.00 84.31 366 HIS A N 1
ATOM 2918 C CA . HIS A 1 366 ? -0.259 -9.538 -8.508 1.00 84.31 366 HIS A CA 1
ATOM 2919 C C . HIS A 1 366 ? -0.806 -9.248 -7.106 1.00 84.31 366 HIS A C 1
ATOM 2921 O O . HIS A 1 366 ? -0.630 -10.061 -6.195 1.00 84.31 366 HIS A O 1
ATOM 2927 N N . LEU A 1 367 ? -1.533 -8.139 -6.920 1.00 85.94 367 LEU A N 1
ATOM 2928 C CA . LEU A 1 367 ? -2.200 -7.846 -5.645 1.00 85.94 367 LEU A CA 1
ATOM 2929 C C . LEU A 1 367 ? -3.213 -8.932 -5.263 1.00 85.94 367 LEU A C 1
ATOM 2931 O O . LEU A 1 367 ? -3.211 -9.394 -4.121 1.00 85.94 367 LEU A O 1
ATOM 2935 N N . LEU A 1 368 ? -4.048 -9.365 -6.209 1.00 88.38 368 LEU A N 1
ATOM 2936 C CA . LEU A 1 368 ? -5.081 -10.374 -5.972 1.00 88.38 368 LEU A CA 1
ATOM 2937 C C . LEU A 1 368 ? -4.479 -11.749 -5.654 1.00 88.38 368 LEU A C 1
ATOM 2939 O O . LEU A 1 368 ? -4.917 -12.433 -4.728 1.00 88.38 368 LEU A O 1
ATOM 2943 N N . VAL A 1 369 ? -3.444 -12.137 -6.393 1.00 91.00 369 VAL A N 1
ATOM 2944 C CA . VAL A 1 369 ? -2.679 -13.368 -6.180 1.00 91.00 369 VAL A CA 1
ATOM 2945 C C . VAL A 1 369 ? -1.998 -13.375 -4.806 1.00 91.00 369 VAL A C 1
ATOM 2947 O O . VAL A 1 369 ? -2.106 -14.352 -4.056 1.00 91.00 369 VAL A O 1
ATOM 2950 N N . ASN A 1 370 ? -1.350 -12.272 -4.429 1.00 89.25 370 ASN A N 1
ATOM 2951 C CA . ASN A 1 370 ? -0.725 -12.141 -3.114 1.00 89.25 370 ASN A CA 1
ATOM 2952 C C . ASN A 1 370 ? -1.767 -12.178 -1.994 1.00 89.25 370 ASN A C 1
ATOM 2954 O O . ASN A 1 370 ? -1.567 -12.858 -0.985 1.00 89.25 370 ASN A O 1
ATOM 2958 N N . LEU A 1 371 ? -2.914 -11.520 -2.188 1.00 89.69 371 LEU A N 1
ATOM 2959 C CA . LEU A 1 371 ? -4.021 -11.573 -1.239 1.00 89.69 371 LEU A CA 1
ATOM 2960 C C . LEU A 1 371 ? -4.547 -13.003 -1.076 1.00 89.69 371 LEU A C 1
ATOM 2962 O O . LEU A 1 371 ? -4.748 -13.433 0.060 1.00 89.69 371 LEU A O 1
ATOM 2966 N N . ARG A 1 372 ? -4.703 -13.762 -2.175 1.00 92.50 372 ARG A N 1
ATOM 2967 C CA . ARG A 1 372 ? -5.058 -15.193 -2.135 1.00 92.50 372 ARG A CA 1
ATOM 2968 C C . ARG A 1 372 ? -4.064 -15.972 -1.276 1.00 92.50 372 ARG A C 1
ATOM 2970 O O . ARG A 1 372 ? -4.478 -16.736 -0.405 1.00 92.50 372 ARG A O 1
ATOM 2977 N N . SER A 1 373 ? -2.764 -15.781 -1.503 1.00 91.62 373 SER A N 1
ATOM 2978 C CA . SER A 1 373 ? -1.733 -16.463 -0.717 1.00 91.62 373 SER A CA 1
ATOM 2979 C C . SER A 1 373 ? -1.856 -16.142 0.771 1.00 91.62 373 SER A C 1
ATOM 2981 O O . SER A 1 373 ? -1.779 -17.054 1.593 1.00 91.62 373 SER A O 1
ATOM 2983 N N . ASN A 1 374 ? -2.068 -14.873 1.119 1.00 90.31 374 ASN A N 1
ATOM 2984 C CA . ASN A 1 374 ? -2.171 -14.439 2.510 1.00 90.31 374 ASN A CA 1
ATOM 2985 C C . ASN A 1 374 ? -3.412 -15.029 3.189 1.00 90.31 374 ASN A C 1
ATOM 2987 O O . ASN A 1 374 ? -3.295 -15.639 4.252 1.00 90.31 374 ASN A O 1
ATOM 2991 N N . VAL A 1 375 ? -4.587 -14.953 2.553 1.00 91.19 375 VAL A N 1
ATOM 2992 C CA . VAL A 1 375 ? -5.825 -15.492 3.146 1.00 91.19 375 VAL A CA 1
ATOM 2993 C C . VAL A 1 375 ? -5.777 -17.014 3.317 1.00 91.19 375 VAL A C 1
ATOM 2995 O O . VAL A 1 375 ? -6.304 -17.547 4.292 1.00 91.19 375 VAL A O 1
ATOM 2998 N N . CYS A 1 376 ? -5.099 -17.718 2.406 1.00 88.38 376 CYS A N 1
ATOM 2999 C CA . CYS A 1 376 ? -4.948 -19.172 2.461 1.00 88.38 376 CYS A CA 1
ATOM 3000 C C . CYS A 1 376 ? -3.842 -19.631 3.427 1.00 88.38 376 CYS A C 1
ATOM 3002 O O . CYS A 1 376 ? -3.821 -20.801 3.816 1.00 88.38 376 CYS A O 1
ATOM 3004 N N . THR A 1 377 ? -2.930 -18.744 3.831 1.00 88.62 377 THR A N 1
ATOM 3005 C CA . THR A 1 377 ? -1.841 -19.064 4.771 1.00 88.62 377 THR A CA 1
ATOM 3006 C C . THR A 1 377 ? -2.221 -18.661 6.191 1.00 88.62 377 THR A C 1
ATOM 3008 O O . THR A 1 377 ? -2.340 -19.531 7.055 1.00 88.62 377 THR A O 1
ATOM 3011 N N . ASP A 1 378 ? -2.520 -17.378 6.391 1.00 87.25 378 ASP A N 1
ATOM 3012 C CA . ASP A 1 378 ? -2.701 -16.763 7.711 1.00 87.25 378 ASP A CA 1
ATOM 3013 C C . ASP A 1 378 ? -4.155 -16.334 7.973 1.00 87.25 378 ASP A C 1
ATOM 3015 O O . ASP A 1 378 ? -4.575 -16.163 9.120 1.00 87.25 378 ASP A O 1
ATOM 3019 N N . GLY A 1 379 ? -4.953 -16.201 6.911 1.00 84.62 379 GLY A N 1
ATOM 3020 C CA . GLY A 1 379 ? -6.257 -15.544 6.955 1.00 84.62 379 GLY A CA 1
ATOM 3021 C C . GLY A 1 379 ? -6.149 -14.037 6.710 1.00 84.62 379 GLY A C 1
ATOM 3022 O O . GLY A 1 379 ? -5.086 -13.498 6.409 1.00 84.62 379 GLY A O 1
ATOM 3023 N N . LEU A 1 380 ? -7.279 -13.346 6.812 1.00 84.31 380 LEU A N 1
ATOM 3024 C CA . LEU A 1 380 ? -7.378 -11.890 6.707 1.00 84.31 380 LEU A CA 1
ATOM 3025 C C . LEU A 1 380 ? -8.043 -11.358 7.975 1.00 84.31 380 LEU A C 1
ATOM 3027 O O . LEU A 1 380 ? -8.716 -12.101 8.678 1.00 84.31 380 LEU A O 1
ATOM 3031 N N . GLN A 1 381 ? -7.856 -10.086 8.314 1.00 77.19 381 GLN A N 1
ATOM 3032 C CA . GLN A 1 381 ? -8.410 -9.497 9.534 1.00 77.19 381 GLN A CA 1
ATOM 3033 C C . GLN A 1 381 ? -9.896 -9.871 9.731 1.00 77.19 381 GLN A C 1
ATOM 3035 O O . GLN A 1 381 ? -10.738 -9.557 8.897 1.00 77.19 381 GLN A O 1
ATOM 3040 N N . ASN A 1 382 ? -10.198 -10.553 10.843 1.00 81.69 382 ASN A N 1
ATOM 3041 C CA . ASN A 1 382 ? -11.514 -11.110 11.208 1.00 81.69 382 ASN A CA 1
ATOM 3042 C C . ASN A 1 382 ? -12.033 -12.299 10.376 1.00 81.69 382 ASN A C 1
ATOM 3044 O O . ASN A 1 382 ? -13.096 -12.826 10.693 1.00 81.69 382 ASN A O 1
ATOM 3048 N N . ILE A 1 383 ? -11.287 -12.779 9.383 1.00 84.31 383 ILE A N 1
ATOM 3049 C CA . ILE A 1 383 ? -11.630 -13.952 8.576 1.00 84.31 383 ILE A CA 1
ATOM 3050 C C . ILE A 1 383 ? -10.486 -14.964 8.667 1.00 84.31 383 ILE A C 1
ATOM 3052 O O . ILE A 1 383 ? -9.394 -14.773 8.135 1.00 84.31 383 ILE A O 1
ATOM 3056 N N . ARG A 1 384 ? -10.722 -16.067 9.374 1.00 90.25 384 ARG A N 1
ATOM 3057 C CA . ARG A 1 384 ? -9.695 -17.095 9.585 1.00 90.25 384 ARG A CA 1
ATOM 3058 C C . ARG A 1 384 ? -9.586 -18.012 8.372 1.00 90.25 384 ARG A C 1
ATOM 3060 O O . ARG A 1 384 ? -10.610 -18.338 7.777 1.00 90.25 384 ARG A O 1
ATOM 3067 N N . LYS A 1 385 ? -8.386 -18.530 8.082 1.00 93.06 385 LYS A N 1
ATOM 3068 C CA . LYS A 1 385 ? -8.136 -19.550 7.040 1.00 93.06 385 LYS A CA 1
ATOM 3069 C C . LYS A 1 385 ? -9.171 -20.688 7.041 1.00 93.06 385 LYS A C 1
ATOM 3071 O O . LYS A 1 385 ? -9.566 -21.178 5.986 1.00 93.06 385 LYS A O 1
ATOM 3076 N N . GLN A 1 386 ? -9.633 -21.102 8.224 1.00 93.94 386 GLN A N 1
ATOM 3077 C CA . GLN A 1 386 ? -10.613 -22.178 8.389 1.00 93.94 386 GLN A CA 1
ATOM 3078 C C . GLN A 1 386 ? -11.942 -21.903 7.673 1.00 93.94 386 GLN A C 1
ATOM 3080 O O . GLN A 1 386 ? -12.591 -22.863 7.274 1.00 93.94 386 GLN A O 1
ATOM 3085 N N . ALA A 1 387 ? -12.321 -20.639 7.456 1.00 92.69 387 ALA A N 1
ATOM 3086 C CA . ALA A 1 387 ? -13.512 -20.291 6.683 1.00 92.69 387 ALA A CA 1
ATOM 3087 C C . ALA A 1 387 ? -13.386 -20.766 5.225 1.00 92.69 387 ALA A C 1
ATOM 3089 O O . ALA A 1 387 ? -14.245 -21.493 4.735 1.00 92.69 387 ALA A O 1
ATOM 3090 N N . TRP A 1 388 ? -12.264 -20.472 4.559 1.00 94.19 388 TRP A N 1
ATOM 3091 C CA . TRP A 1 388 ? -11.996 -20.967 3.202 1.00 94.19 388 TRP A CA 1
ATOM 3092 C C . TRP A 1 388 ? -11.900 -22.495 3.150 1.00 94.19 388 TRP A C 1
ATOM 3094 O O . TRP A 1 388 ? -12.385 -23.120 2.208 1.00 94.19 388 TRP A O 1
ATOM 3104 N N . VAL A 1 389 ? -11.301 -23.118 4.171 1.00 95.19 389 VAL A N 1
ATOM 3105 C CA . VAL A 1 389 ? -11.216 -24.586 4.262 1.00 95.19 389 VAL A CA 1
ATOM 3106 C C . VAL A 1 389 ? -12.602 -25.214 4.433 1.00 95.19 389 VAL A C 1
ATOM 3108 O O . VAL A 1 389 ? -12.866 -26.261 3.843 1.00 95.19 389 VAL A O 1
ATOM 3111 N N . ALA A 1 390 ? -13.495 -24.587 5.202 1.00 95.31 390 ALA A N 1
ATOM 3112 C CA . ALA A 1 390 ? -14.870 -25.044 5.379 1.00 95.31 390 ALA A CA 1
ATOM 3113 C C . ALA A 1 390 ? -15.641 -25.015 4.053 1.00 95.31 390 ALA A C 1
ATOM 3115 O O . ALA A 1 390 ? -16.231 -26.031 3.687 1.00 95.31 390 ALA A O 1
ATOM 3116 N N . VAL A 1 391 ? -15.534 -23.923 3.286 1.00 95.88 391 VAL A N 1
ATOM 3117 C CA . VAL A 1 391 ? -16.116 -23.837 1.935 1.00 95.88 391 VAL A CA 1
ATOM 3118 C C . VAL A 1 391 ? -15.573 -24.950 1.037 1.00 95.88 391 VAL A C 1
ATOM 3120 O O . VAL A 1 391 ? -16.350 -25.696 0.449 1.00 95.88 391 VAL A O 1
ATOM 3123 N N . ALA A 1 392 ? -14.251 -25.147 1.006 1.00 95.69 392 ALA A N 1
ATOM 3124 C CA . ALA A 1 392 ? -13.626 -26.186 0.183 1.00 95.69 392 ALA A CA 1
ATOM 3125 C C . ALA A 1 392 ? -13.986 -27.627 0.605 1.00 95.69 392 ALA A C 1
ATOM 3127 O O . ALA A 1 392 ? -13.881 -28.565 -0.192 1.00 95.69 392 ALA A O 1
ATOM 3128 N N . ASN A 1 393 ? -14.367 -27.835 1.870 1.00 96.00 393 ASN A N 1
ATOM 3129 C CA . ASN A 1 393 ? -14.886 -29.111 2.364 1.00 96.00 393 ASN A CA 1
ATOM 3130 C C . ASN A 1 393 ? -16.345 -29.330 1.956 1.00 96.00 393 ASN A C 1
ATOM 3132 O O . ASN A 1 393 ? -16.707 -30.463 1.644 1.00 96.00 393 ASN A O 1
ATOM 3136 N N . LYS A 1 394 ? -17.150 -28.264 1.990 1.00 95.94 394 LYS A N 1
ATOM 3137 C CA . LYS A 1 394 ? -18.597 -28.290 1.770 1.00 95.94 394 LYS A CA 1
ATOM 3138 C C . LYS A 1 394 ? -18.950 -28.365 0.285 1.00 95.94 394 LYS A C 1
ATOM 3140 O O . LYS A 1 394 ? -19.758 -29.206 -0.088 1.00 95.94 394 LYS A O 1
ATOM 3145 N N . ASN A 1 395 ? -18.307 -27.553 -0.559 1.00 93.81 395 ASN A N 1
ATOM 3146 C CA . ASN A 1 395 ? -18.569 -27.516 -1.996 1.00 93.81 395 ASN A CA 1
ATOM 3147 C C . ASN A 1 395 ? -17.271 -27.406 -2.819 1.00 93.81 395 ASN A C 1
ATOM 3149 O O . ASN A 1 395 ? -16.665 -26.339 -2.943 1.00 93.81 395 ASN A O 1
ATOM 3153 N N . ARG A 1 396 ? -16.857 -28.533 -3.414 1.00 92.19 396 ARG A N 1
ATOM 3154 C CA . ARG A 1 396 ? -15.623 -28.628 -4.216 1.00 92.19 396 ARG A CA 1
ATOM 3155 C C . ARG A 1 396 ? -15.736 -27.954 -5.586 1.00 92.19 396 ARG A C 1
ATOM 3157 O O . ARG A 1 396 ? -14.700 -27.597 -6.151 1.00 92.19 396 ARG A O 1
ATOM 3164 N N . ASP A 1 397 ? -16.953 -27.762 -6.088 1.00 92.62 397 ASP A N 1
ATOM 3165 C CA . ASP A 1 397 ? -17.209 -27.142 -7.391 1.00 92.62 397 ASP A CA 1
ATOM 3166 C C . ASP A 1 397 ? -17.086 -25.619 -7.321 1.00 92.62 397 ASP A C 1
ATOM 3168 O O . ASP A 1 397 ? -16.760 -24.975 -8.315 1.00 92.62 397 ASP A O 1
ATOM 3172 N N . ILE A 1 398 ? -17.224 -25.030 -6.130 1.00 92.69 398 ILE A N 1
ATOM 3173 C CA . ILE A 1 398 ? -16.973 -23.602 -5.901 1.00 92.69 398 ILE A CA 1
ATOM 3174 C C . ILE A 1 398 ? -15.475 -23.347 -5.723 1.00 92.69 398 ILE A C 1
ATOM 3176 O O . ILE A 1 398 ? -14.891 -22.536 -6.443 1.00 92.69 398 ILE A O 1
ATOM 3180 N N . ILE A 1 399 ? -14.816 -24.060 -4.806 1.00 94.50 399 ILE A N 1
ATOM 3181 C CA . ILE A 1 399 ? -13.368 -23.952 -4.589 1.00 94.50 399 ILE A CA 1
ATOM 3182 C C . ILE A 1 399 ? -12.809 -25.274 -4.060 1.00 94.50 399 ILE A C 1
ATOM 3184 O O . ILE A 1 399 ? -13.349 -25.882 -3.141 1.00 94.50 399 ILE A O 1
ATOM 3188 N N . SER A 1 400 ? -11.705 -25.743 -4.635 1.00 95.06 400 SER A N 1
ATOM 3189 C CA . SER A 1 400 ? -11.121 -27.025 -4.245 1.00 95.06 400 SER A CA 1
ATOM 3190 C C . SER A 1 400 ? -10.132 -26.882 -3.084 1.00 95.06 400 SER A C 1
ATOM 3192 O O . SER A 1 400 ? -9.500 -25.843 -2.872 1.00 95.06 400 SER A O 1
ATOM 3194 N N . LYS A 1 401 ? -9.917 -27.982 -2.352 1.00 94.44 401 LYS A N 1
ATOM 3195 C CA . LYS A 1 401 ? -8.917 -28.043 -1.273 1.00 94.44 401 LYS A CA 1
ATOM 3196 C C . LYS A 1 401 ? -7.499 -27.746 -1.756 1.00 94.44 401 LYS A C 1
ATOM 3198 O O . LYS A 1 401 ? -6.720 -27.165 -1.007 1.00 94.44 401 LYS A O 1
ATOM 3203 N N . SER A 1 402 ? -7.154 -28.122 -2.987 1.00 93.31 402 SER A N 1
ATOM 3204 C CA . SER A 1 402 ? -5.827 -27.856 -3.550 1.00 93.31 402 SER A CA 1
ATOM 3205 C C . SER A 1 402 ? -5.572 -26.359 -3.740 1.00 93.31 402 SER A C 1
ATOM 3207 O O . SER A 1 402 ? -4.443 -25.912 -3.556 1.00 93.31 402 SER A O 1
ATOM 3209 N N . LEU A 1 403 ? -6.610 -25.564 -4.017 1.00 91.44 403 LEU A N 1
ATOM 3210 C CA . LEU A 1 403 ? -6.485 -24.114 -4.177 1.00 91.44 403 LEU A CA 1
ATOM 3211 C C . LEU A 1 403 ? -6.310 -23.360 -2.852 1.00 91.44 403 LEU A C 1
ATOM 3213 O O . LEU A 1 403 ? -5.702 -22.289 -2.874 1.00 91.44 403 LEU A O 1
ATOM 3217 N N . VAL A 1 404 ? -6.803 -23.922 -1.739 1.00 91.75 404 VAL A N 1
ATOM 3218 C CA . VAL A 1 404 ? -6.833 -23.286 -0.405 1.00 91.75 404 VAL A CA 1
ATOM 3219 C C . VAL A 1 404 ? -5.775 -23.838 0.554 1.00 91.75 404 VAL A C 1
ATOM 3221 O O . VAL A 1 404 ? -5.144 -23.084 1.287 1.00 91.75 404 VAL A O 1
ATOM 3224 N N . ILE A 1 405 ? -5.594 -25.160 0.603 1.00 91.25 405 ILE A N 1
ATOM 3225 C CA . ILE A 1 405 ? -4.701 -25.816 1.572 1.00 91.25 405 ILE A CA 1
ATOM 3226 C C . ILE A 1 405 ? -3.294 -25.938 0.997 1.00 91.25 405 ILE A C 1
ATOM 3228 O O . ILE A 1 405 ? -2.333 -25.563 1.659 1.00 91.25 405 ILE A O 1
ATOM 3232 N N . VAL A 1 406 ? -3.192 -26.460 -0.228 1.00 89.88 406 VAL A N 1
ATOM 3233 C CA . VAL A 1 406 ? -1.910 -26.679 -0.919 1.00 89.88 406 VAL A CA 1
ATOM 3234 C C . VAL A 1 406 ? -1.449 -25.410 -1.641 1.00 89.88 406 VAL A C 1
ATOM 3236 O O . VAL A 1 406 ? -0.256 -25.214 -1.831 1.00 89.88 406 VAL A O 1
ATOM 3239 N N . ILE A 1 407 ? -2.392 -24.529 -1.999 1.00 88.88 407 ILE A N 1
ATOM 3240 C CA . ILE A 1 407 ? -2.157 -23.302 -2.773 1.00 88.88 407 ILE A CA 1
ATOM 3241 C C . ILE A 1 407 ? -1.422 -23.639 -4.080 1.00 88.88 407 ILE A C 1
ATOM 3243 O O . ILE A 1 407 ? -0.389 -23.057 -4.410 1.00 88.88 407 ILE A O 1
ATOM 3247 N N . ILE A 1 408 ? -1.959 -24.613 -4.828 1.00 89.06 408 ILE A N 1
ATOM 3248 C CA . ILE A 1 408 ? -1.410 -24.952 -6.145 1.00 89.06 408 ILE A CA 1
ATOM 3249 C C . ILE A 1 408 ? -1.440 -23.725 -7.052 1.00 89.06 408 ILE A C 1
ATOM 3251 O O . ILE A 1 408 ? -2.380 -22.919 -6.984 1.00 89.06 408 ILE A O 1
ATOM 3255 N N . ASP A 1 409 ? -0.404 -23.622 -7.882 1.00 87.12 409 ASP A N 1
ATOM 3256 C CA . ASP A 1 409 ? -0.228 -22.555 -8.860 1.00 87.12 409 ASP A CA 1
ATOM 3257 C C . ASP A 1 409 ? -0.497 -21.176 -8.234 1.00 87.12 409 ASP A C 1
ATOM 3259 O O . ASP A 1 409 ? -1.521 -20.510 -8.448 1.00 87.12 409 ASP A O 1
ATOM 3263 N N . LYS A 1 410 ? 0.412 -20.806 -7.325 1.00 87.12 410 LYS A N 1
ATOM 3264 C CA . LYS A 1 410 ? 0.303 -19.602 -6.501 1.00 87.12 410 LYS A CA 1
ATOM 3265 C C . LYS A 1 410 ? 0.150 -18.350 -7.359 1.00 87.12 410 LYS A C 1
ATOM 3267 O O . LYS A 1 410 ? -0.545 -17.447 -6.924 1.00 87.12 410 LYS A O 1
ATOM 3272 N N . GLN A 1 411 ? 0.729 -18.322 -8.560 1.00 84.06 411 GLN A N 1
ATOM 3273 C CA . GLN A 1 411 ? 0.723 -17.166 -9.460 1.00 84.06 411 GLN A CA 1
ATOM 3274 C C . GLN A 1 411 ? -0.498 -17.097 -10.396 1.00 84.06 411 GLN A C 1
ATOM 3276 O O . GLN A 1 411 ? -0.647 -16.137 -11.150 1.00 84.06 411 GLN A O 1
ATOM 3281 N N . ASN A 1 412 ? -1.424 -18.058 -10.322 1.00 89.94 412 ASN A N 1
ATOM 3282 C CA . ASN A 1 412 ? -2.578 -18.104 -11.215 1.00 89.94 412 ASN A CA 1
ATOM 3283 C C . ASN A 1 412 ? -3.682 -17.102 -10.846 1.00 89.94 412 ASN A C 1
ATOM 3285 O O . ASN A 1 412 ? -4.363 -17.224 -9.818 1.00 89.94 412 ASN A O 1
ATOM 3289 N N . ASN A 1 413 ? -3.927 -16.153 -11.748 1.00 87.62 413 ASN A N 1
ATOM 3290 C CA . ASN A 1 413 ? -4.957 -15.129 -11.596 1.00 87.62 413 ASN A CA 1
ATOM 3291 C C . ASN A 1 413 ? -6.389 -15.696 -11.623 1.00 87.62 413 ASN A C 1
ATOM 3293 O O . ASN A 1 413 ? -7.246 -15.235 -10.871 1.00 87.62 413 ASN A O 1
ATOM 3297 N N . ALA A 1 414 ? -6.672 -16.718 -12.438 1.00 91.25 414 ALA A N 1
ATOM 3298 C CA . ALA A 1 414 ? -8.008 -17.320 -12.494 1.00 91.25 414 ALA A CA 1
ATOM 3299 C C . ALA A 1 414 ? -8.370 -17.982 -11.156 1.00 91.25 414 ALA A C 1
ATOM 3301 O O . ALA A 1 414 ? -9.490 -17.838 -10.661 1.00 91.25 414 ALA A O 1
ATOM 3302 N N . PHE A 1 415 ? -7.399 -18.632 -10.512 1.00 93.56 415 PHE A N 1
ATOM 3303 C CA . PHE A 1 415 ? -7.582 -19.202 -9.177 1.00 93.56 415 PHE A CA 1
ATOM 3304 C C . PHE A 1 415 ? -7.743 -18.134 -8.093 1.00 93.56 415 PHE A C 1
ATOM 3306 O O . PHE A 1 415 ? -8.555 -18.310 -7.181 1.00 93.56 415 PHE A O 1
ATOM 3313 N N . ALA A 1 416 ? -7.023 -17.015 -8.198 1.00 93.25 416 ALA A N 1
ATOM 3314 C CA . ALA A 1 416 ? -7.220 -15.862 -7.323 1.00 93.25 416 ALA A CA 1
ATOM 3315 C C . ALA A 1 416 ? -8.641 -15.289 -7.459 1.00 93.25 416 ALA A C 1
ATOM 3317 O O . ALA A 1 416 ? -9.356 -15.199 -6.461 1.00 93.25 416 ALA A O 1
ATOM 3318 N N . LYS A 1 417 ? -9.108 -15.030 -8.687 1.00 93.44 417 LYS A N 1
ATOM 3319 C CA . LYS A 1 417 ? -10.483 -14.572 -8.964 1.00 93.44 417 LYS A CA 1
ATOM 3320 C C . LYS A 1 417 ? -11.543 -15.540 -8.439 1.00 93.44 417 LYS A C 1
ATOM 3322 O O . LYS A 1 417 ? -12.493 -15.106 -7.797 1.00 93.44 417 LYS A O 1
ATOM 3327 N N . ARG A 1 418 ? -11.358 -16.849 -8.637 1.00 93.69 418 ARG A N 1
ATOM 3328 C CA . ARG A 1 418 ? -12.263 -17.880 -8.103 1.00 93.69 418 ARG A CA 1
ATOM 3329 C C . ARG A 1 418 ? -12.306 -17.879 -6.573 1.00 93.69 418 ARG A C 1
ATOM 3331 O O . ARG A 1 418 ? -13.382 -18.015 -6.001 1.00 93.69 418 ARG A O 1
ATOM 3338 N N . THR A 1 419 ? -11.161 -17.679 -5.917 1.00 93.94 419 THR A N 1
ATOM 3339 C CA . THR A 1 419 ? -11.063 -17.608 -4.446 1.00 93.94 419 THR A CA 1
ATOM 3340 C C . THR A 1 419 ? -11.861 -16.442 -3.864 1.00 93.94 419 THR A C 1
ATOM 3342 O O . THR A 1 419 ? -12.431 -16.577 -2.786 1.00 93.94 419 THR A O 1
ATOM 3345 N N . PHE A 1 420 ? -11.930 -15.323 -4.586 1.00 94.00 420 PHE A N 1
ATOM 3346 C CA . PHE A 1 420 ? -12.691 -14.129 -4.207 1.00 94.00 420 PHE A CA 1
ATOM 3347 C C . PHE A 1 420 ? -14.000 -13.986 -4.998 1.00 94.00 420 PHE A C 1
ATOM 3349 O O . PHE A 1 420 ? -14.488 -12.877 -5.205 1.00 94.00 420 PHE A O 1
ATOM 3356 N N . SER A 1 421 ? -14.559 -15.102 -5.471 1.00 95.19 421 SER A N 1
ATOM 3357 C CA . SER A 1 421 ? -15.830 -15.103 -6.193 1.00 95.19 421 SER A CA 1
ATOM 3358 C C . SER A 1 421 ? -17.023 -14.934 -5.251 1.00 95.19 421 SER A C 1
ATOM 3360 O O . SER A 1 421 ? -16.967 -15.261 -4.063 1.00 95.19 421 SER A O 1
ATOM 3362 N N . ARG A 1 422 ? -18.142 -14.469 -5.815 1.00 95.62 422 ARG A N 1
ATOM 3363 C CA . ARG A 1 422 ? -19.414 -14.335 -5.098 1.00 95.62 422 ARG A CA 1
ATOM 3364 C C . ARG A 1 422 ? -19.916 -15.671 -4.542 1.00 95.62 422 ARG A C 1
ATOM 3366 O O . ARG A 1 422 ? -20.492 -15.694 -3.461 1.00 95.62 422 ARG A O 1
ATOM 3373 N N . ASP A 1 423 ? -19.664 -16.774 -5.238 1.00 97.00 423 ASP A N 1
ATOM 3374 C CA . ASP A 1 423 ? -20.098 -18.103 -4.799 1.00 97.00 423 ASP A CA 1
ATOM 3375 C C . ASP A 1 423 ? -19.357 -18.544 -3.532 1.00 97.00 423 ASP A C 1
ATOM 3377 O O . ASP A 1 423 ? -19.973 -19.051 -2.596 1.00 97.00 423 ASP A O 1
ATOM 3381 N N . VAL A 1 424 ? -18.047 -18.268 -3.450 1.00 95.00 424 VAL A N 1
ATOM 3382 C CA . VAL A 1 424 ? -17.270 -18.491 -2.219 1.00 95.00 424 VAL A CA 1
ATOM 3383 C C . VAL A 1 424 ? -17.820 -17.633 -1.082 1.00 95.00 424 VAL A C 1
ATOM 3385 O O . VAL A 1 424 ? -17.980 -18.130 0.030 1.00 95.00 424 VAL A O 1
ATOM 3388 N N . GLU A 1 425 ? -18.133 -16.363 -1.345 1.00 94.56 425 GLU A N 1
ATOM 3389 C CA . GLU A 1 425 ? -18.697 -15.462 -0.336 1.00 94.56 425 GLU A CA 1
ATOM 3390 C C . GLU A 1 425 ? -20.044 -15.968 0.205 1.00 94.56 425 GLU A C 1
ATOM 3392 O O . GLU A 1 425 ? -20.246 -15.984 1.421 1.00 94.56 425 GLU A O 1
ATOM 3397 N N . ILE A 1 426 ? -20.956 -16.390 -0.676 1.00 95.38 426 ILE A N 1
ATOM 3398 C CA . ILE A 1 426 ? -22.262 -16.944 -0.291 1.00 95.38 426 ILE A CA 1
ATOM 3399 C C . ILE A 1 426 ? -22.065 -18.174 0.594 1.00 95.38 426 ILE A C 1
ATOM 3401 O O . ILE A 1 426 ? -22.684 -18.276 1.652 1.00 95.38 426 ILE A O 1
ATOM 3405 N N . GLU A 1 427 ? -21.161 -19.071 0.207 1.00 95.06 427 GLU A N 1
ATOM 3406 C CA . GLU A 1 427 ? -20.899 -20.292 0.963 1.00 95.06 427 GLU A CA 1
ATOM 3407 C C . GLU A 1 427 ? -20.236 -20.014 2.322 1.00 95.06 427 GLU A C 1
ATOM 3409 O O . GLU A 1 427 ? -20.518 -20.715 3.286 1.00 95.06 427 GLU A O 1
ATOM 3414 N N . MET A 1 428 ? -19.405 -18.971 2.440 1.00 91.94 428 MET A N 1
ATOM 3415 C CA . MET A 1 428 ? -18.820 -18.559 3.727 1.00 91.94 428 MET A CA 1
ATOM 3416 C C . MET A 1 428 ? -19.842 -18.014 4.722 1.00 91.94 428 MET A C 1
ATOM 3418 O O . MET A 1 428 ? -19.590 -18.047 5.927 1.00 91.94 428 MET A O 1
ATOM 3422 N N . ARG A 1 429 ? -20.954 -17.457 4.234 1.00 91.06 429 ARG A N 1
ATOM 3423 C CA . ARG A 1 429 ? -22.022 -16.910 5.083 1.00 91.06 429 ARG A CA 1
ATOM 3424 C C . ARG A 1 429 ? -22.948 -17.998 5.642 1.00 91.06 429 ARG A C 1
ATOM 3426 O O . ARG A 1 429 ? -23.639 -17.716 6.619 1.00 91.06 429 ARG A O 1
ATOM 3433 N N . ASN A 1 430 ? -22.957 -19.185 5.028 1.00 84.81 430 ASN A N 1
ATOM 3434 C CA . ASN A 1 430 ? -23.835 -20.320 5.335 1.00 84.81 430 ASN A CA 1
ATOM 3435 C C . ASN A 1 430 ? -23.157 -21.353 6.239 1.00 84.81 430 ASN A C 1
ATOM 3437 O O . ASN A 1 430 ? -23.677 -21.598 7.346 1.00 84.81 430 ASN A O 1
#

pLDDT: mean 73.18, std 19.37, range [29.94, 97.0]

Secondary structure (DSSP, 8-state):
-----TTS-------------TT---S--TT-S-------------GGGHHHHHHHHHHHHHHHHHHH----SEEEEEEE--SS----TTS-S-EEEEEEEE-S---HHHHHHHHHHHHHHHHHTT-----EEE-GGGHHHHHB-TTS-BSBHHHHHHHHHHHHHHS-HHHHHHHHHHSTHHHHHHHHHHTTSSS----HHHHHHHHTT--HHHHHHHS-SHHHHHTS-HHHHHHHHHHTHHHHHHTT----TTS-HHHHHHHHHHHHS--PPPP-----PPPPPHHHHHHHHHHT--TTTGGGS-HHHHHHHHHHHHHHHHHHHHHHT-SS-S--TTS---TTBS-PPEETTTTEE--EEE-HHHHHHHHHHHHHHT-BTTB-HHHHHHHHHH-TTTS-HIIIII--STT-HHHHHHHTSHHHHHHHH-

Foldseek 3Di:
DPPPPPVPDDQLDELDAPDPDPPPPPPDDDDDPPDDDDPDDDDDDDPPCVVVVVVVVVVVVVVVCVVPDQAQPDKAWDWDADPPQDPDPVDPRTDTNYMYGHHPDDDLLVVLVSVVVSCVSCVVVVNDDPEAADAPVNVQSQQADNVSHGFWLVVLLVVLLVVLLPDDPVVLLVVVCPPCLLVVLVVVCVVPPPPDDDPPPVLCVVAQPDDLVRVLVQLQDLVSLVPDDLVSLLSNLVNCVVLCVVVVHDQDSPDDSLSSSLSVCCRRYNNDRDDDDPPPPDDDDLSRVVSCQSVVDDPVRSVPDPSSSSSVVSSVVVSVVVLVVLVVVAPDDPPPVPVPPPNTTSHFDADPVSRDGHRYYYPVLSVLLVVLVCCLPARDVVGGLVLLVQLQVPDVPQPHCCCRPVVPPSSDSVSSCSSVDPVSVVSSVD

Radius of gyration: 38.51 Å; chains: 1; bounding box: 114×55×103 Å

Organism: Mytilus galloprovincialis (NCBI:txid29158)